Protein AF-0000000067865845 (afdb_homodimer)

InterPro domains:
  IPR003313 AraC-type arabinose-binding/dimerisation domain [PF02311] (16-150)
  IPR009057 Homedomain-like superfamily [SSF46689] (170-220)
  IPR009057 Homedomain-like superfamily [SSF46689] (223-274)
  IPR018060 AraC-like, DNA binding HTH domain [PF12833] (194-271)
  IPR018060 AraC-like, DNA binding HTH domain [PS01124] (174-272)
  IPR018060 AraC-like, DNA binding HTH domain [SM00342] (187-270)
  IPR018062 HTH domain AraC-type, conserved site [PS00041] (224-266)
  IPR037923 Transcription regulator HTH-like [SSF51215] (1-155)

Organism: NCBI:txid29363

pLDDT: mean 89.91, std 11.29, range [36.78, 98.56]

Radius of gyration: 31.6 Å; Cα contacts (8 Å, |Δi|>4): 1078; chains: 2; bounding box: 49×99×70 Å

Foldseek 3Di:
DDDDDWDFADDPKDKDFDDKDKDFAAAPDKDWDADAAAKKKKAWQAAWWWKDWPNDIDIDGHQKIFMDHHGTTMIIGADNVIGTMMIMTTMDMDVLVVLCVFFCRVVVRIGHHDPPQPQRVLRVVLNVCVVVPDPVVCSVVVSSVSVVVNSVSRCVVGGDDDDDDPRTDPVLLVVLLVVLLVCQLAQDDLCNSCVSSVHDSVVQQVVCCVPVVHGSVVSSLVSLLVQLLVCLQPHDDDLCVSCNRRHHNDSVVVQVSNCVVVVHGSVVSSVVRNVVVVD/DDPDDWDFADDPKDKDFDDKDKDFAAAPDKDWDADAAAKKKKAWQAAWWWKDWPNDIDIDGHQKIFMDHHGTTMIIGADNVIGTIMIMTTMDMDVLVVLCVFFCRVVVRIGHHDPPQPQRVLRVVLNVCVVVPDPVPCSVVVSSVSVVVNSVSRCVVGGDDDDDDPRTDPVLLVVLLVVLLVCQLAQDDLCNSCVRSVHDSVVQQVCCCVPVVGGSVVSSLVSLLVQLLVCLQPHPDDLCVSCNRRHHNDSVVVQVSNCVVVVHGSVVSSVVRNVVVVD

Secondary structure (DSSP, 8-state):
-EEEEEEE-------EEEEEEEEE--TT--EEEE--SSEEEEEEEESEEEEEETTEEEEEETTEEEEEETT-EEEEEE-SSSB-EEEEEEEE-HHHHHHHTTBTHHHH-EEE--TT-SHHHHHHHHHHHHHT--TTTTHHHHHHHHHHHHHHHHHHHSB---PPP--EE-HHHHHHHHHHHHHTTS---HHHHHHHTT--HHHHHHHHHHHHSS-HHHHHHHHHHHHHHHHHHH----HHHHHHHTT-S-HHHHHHHHHHHHSS-HHHHHHHHHHHHH-/-EEEEEEE-------EEEEEEEEE--TT--EEEE--SSEEEEEEEESEEEEEETTEEEEEETTEEEEEETT-EEEEEE-SSSB-EEEEEEEE-HHHHHHHTTBTHHHH-EEE--TT-SHHHHHHHHHHHHHT--TTTTHHHHHHHHHHHHHHHHHHHSB--------EE-HHHHHHHHHHHHHTTS---HHHHHHHTT--HHHHHHHHHHHHSS-HHHHHHHHHHHHHHHHHHH----HHHHHHHTT-S-HHHHHHHHHHHHSS-HHHHHHHHHGGG--

Nearest PDB structures (foldseek):
  6nwo-assembly1_A  TM=9.659E-01  e=7.641E-23  Clostridium perfringens str. 13
  6nwj-assembly1_B  TM=9.139E-01  e=1.708E-23  Clostridium perfringens str. 13
  3lsg-assembly1_A  TM=9.762E-01  e=2.639E-08  Fusobacterium nucleatum subsp. nucleatum
  3oio-assembly1_A  TM=8.877E-01  e=1.183E-06  Chromobacterium violaceum
  3w6v-assembly1_A  TM=9.474E-01  e=9.414E-06  Streptomyces griseus

Structure (mmCIF, N/CA/C/O backbone):
data_AF-0000000067865845-model_v1
#
loop_
_entity.id
_entity.type
_entity.pdbx_description
1 polymer 'AraC family transcriptional regulator'
#
loop_
_atom_site.group_PDB
_atom_site.id
_atom_site.type_symbol
_atom_site.label_atom_id
_atom_site.label_alt_id
_atom_site.label_comp_id
_atom_site.label_asym_id
_atom_site.label_entity_id
_atom_site.label_seq_id
_atom_site.pdbx_PDB_ins_code
_atom_site.Cartn_x
_atom_site.Cartn_y
_atom_site.Cartn_z
_atom_site.occupancy
_atom_site.B_iso_or_equiv
_atom_site.auth_seq_id
_atom_site.auth_comp_id
_atom_site.auth_asym_id
_atom_site.auth_atom_id
_atom_site.pdbx_PDB_model_num
ATOM 1 N N . MET A 1 1 ? 2.182 -28.422 -10.477 1 66.31 1 MET A N 1
ATOM 2 C CA . MET A 1 1 ? 0.811 -28.297 -9.992 1 66.31 1 MET A CA 1
ATOM 3 C C . MET A 1 1 ? 0.503 -26.875 -9.578 1 66.31 1 MET A C 1
ATOM 5 O O . MET A 1 1 ? 1.121 -26.344 -8.648 1 66.31 1 MET A O 1
ATOM 9 N N . GLN A 1 2 ? -0.302 -26.328 -10.422 1 51.59 2 GLN A N 1
ATOM 10 C CA . GLN A 1 2 ? -0.731 -24.969 -10.117 1 51.59 2 GLN A CA 1
ATOM 11 C C . GLN A 1 2 ? -1.67 -24.938 -8.914 1 51.59 2 GLN A C 1
ATOM 13 O O . GLN A 1 2 ? -2.697 -25.625 -8.906 1 51.59 2 GLN A O 1
ATOM 18 N N . ILE A 1 3 ? -1.255 -24.203 -7.875 1 53.34 3 ILE A N 1
ATOM 19 C CA . ILE A 1 3 ? -2.031 -24.125 -6.641 1 53.34 3 ILE A CA 1
ATOM 20 C C . ILE A 1 3 ? -2.885 -22.859 -6.641 1 53.34 3 ILE A C 1
ATOM 22 O O . ILE A 1 3 ? -4.043 -22.891 -6.223 1 53.34 3 ILE A O 1
ATOM 26 N N . LEU A 1 4 ? -2.309 -21.812 -7.066 1 51.41 4 LEU A N 1
ATOM 27 C CA . LEU A 1 4 ? -2.971 -20.516 -7.168 1 51.41 4 LEU A CA 1
ATOM 28 C C . LEU A 1 4 ? -2.494 -19.75 -8.398 1 51.41 4 LEU A C 1
ATOM 30 O O . LEU A 1 4 ? -1.296 -19.734 -8.688 1 51.41 4 LEU A O 1
ATOM 34 N N . TRP A 1 5 ? -3.439 -19.328 -9.172 1 48.34 5 TRP A N 1
ATOM 35 C CA . TRP A 1 5 ? -3.148 -18.328 -10.188 1 48.34 5 TRP A CA 1
ATOM 36 C C . TRP A 1 5 ? -4.332 -17.391 -10.375 1 48.34 5 TRP A C 1
ATOM 38 O O . TRP A 1 5 ? -5.344 -17.766 -10.969 1 48.34 5 TRP A O 1
ATOM 48 N N . ASN A 1 6 ? -4.219 -16.297 -9.734 1 51.38 6 ASN A N 1
ATOM 49 C CA . ASN A 1 6 ? -5.195 -15.242 -9.969 1 51.38 6 ASN A CA 1
ATOM 50 C C . ASN A 1 6 ? -4.605 -14.117 -10.82 1 51.38 6 ASN A C 1
ATOM 52 O O . ASN A 1 6 ? -3.475 -13.688 -10.586 1 51.38 6 ASN A O 1
ATOM 56 N N . LYS A 1 7 ? -5.223 -13.797 -11.836 1 54.38 7 LYS A N 1
ATOM 57 C CA . LYS A 1 7 ? -4.879 -12.641 -12.648 1 54.38 7 LYS A CA 1
ATOM 58 C C . LYS A 1 7 ? -5.871 -11.5 -12.422 1 54.38 7 LYS A C 1
ATOM 60 O O . LYS A 1 7 ? -7.078 -11.727 -12.312 1 54.38 7 LYS A O 1
ATOM 65 N N . TYR A 1 8 ? -5.363 -10.242 -12.297 1 50.66 8 TYR A N 1
ATOM 66 C CA . TYR A 1 8 ? -6.172 -9.07 -12 1 50.66 8 TYR A CA 1
ATOM 67 C C . TYR A 1 8 ? -6.23 -8.125 -13.195 1 50.66 8 TYR A C 1
ATOM 69 O O . TYR A 1 8 ? -5.285 -8.055 -13.984 1 50.66 8 TYR A O 1
ATOM 77 N N . LYS A 1 9 ? -7.383 -7.52 -13.414 1 56.22 9 LYS A N 1
ATOM 78 C CA . LYS A 1 9 ? -7.535 -6.496 -14.445 1 56.22 9 LYS A CA 1
ATOM 79 C C . LYS A 1 9 ? -6.664 -5.281 -14.148 1 56.22 9 LYS A C 1
ATOM 81 O O . LYS A 1 9 ? -6.461 -4.926 -12.984 1 56.22 9 LYS A O 1
ATOM 86 N N . SER A 1 10 ? -6.012 -4.746 -15.203 1 48.97 10 SER A N 1
ATOM 87 C CA . SER A 1 10 ? -5.258 -3.508 -15.023 1 48.97 10 SER A CA 1
ATOM 88 C C . SER A 1 10 ? -6.191 -2.32 -14.805 1 48.97 10 SER A C 1
ATOM 90 O O . SER A 1 10 ? -7.195 -2.176 -15.508 1 48.97 10 SER A O 1
ATOM 92 N N . ASN A 1 11 ? -6.188 -1.62 -13.68 1 49.81 11 ASN A N 1
ATOM 93 C CA . ASN A 1 11 ? -6.93 -0.382 -13.461 1 49.81 11 ASN A CA 1
ATOM 94 C C . ASN A 1 11 ? -6.012 0.835 -13.5 1 49.81 11 ASN A C 1
ATOM 96 O O . ASN A 1 11 ? -5.066 0.929 -12.711 1 49.81 11 ASN A O 1
ATOM 100 N N . ASN A 1 12 ? -5.797 1.398 -14.672 1 52.41 12 ASN A N 1
ATOM 101 C CA . ASN A 1 12 ? -4.914 2.527 -14.945 1 52.41 12 ASN A CA 1
ATOM 102 C C . ASN A 1 12 ? -5.262 3.734 -14.078 1 52.41 12 ASN A C 1
ATOM 104 O O . ASN A 1 12 ? -5.234 4.871 -14.555 1 52.41 12 ASN A O 1
ATOM 108 N N . PHE A 1 13 ? -5.633 3.332 -12.883 1 62.38 13 PHE A N 1
ATOM 109 C CA . PHE A 1 13 ? -6.082 4.543 -12.203 1 62.38 13 PHE A CA 1
ATOM 110 C C . PHE A 1 13 ? -5.02 5.047 -11.234 1 62.38 13 PHE A C 1
ATOM 112 O O . PHE A 1 13 ? -4.258 4.258 -10.672 1 62.38 13 PHE A O 1
ATOM 119 N N . GLU A 1 14 ? -4.871 6.352 -11.203 1 77.81 14 GLU A N 1
ATOM 120 C CA . GLU A 1 14 ? -3.936 7.148 -10.414 1 77.81 14 GLU A CA 1
ATOM 121 C C . GLU A 1 14 ? -4.281 7.094 -8.93 1 77.81 14 GLU A C 1
ATOM 123 O O . GLU A 1 14 ? -5.453 6.992 -8.562 1 77.81 14 GLU A O 1
ATOM 128 N N . ALA A 1 15 ? -3.316 6.895 -8.164 1 85.81 15 ALA A N 1
ATOM 129 C CA . ALA A 1 15 ? -3.395 7.059 -6.715 1 85.81 15 ALA A CA 1
ATOM 130 C C . ALA A 1 15 ? -2.322 8.016 -6.211 1 85.81 15 ALA A C 1
ATOM 132 O O . ALA A 1 15 ? -1.133 7.824 -6.477 1 85.81 15 ALA A O 1
ATOM 133 N N . ASN A 1 16 ? -2.768 9.047 -5.488 1 88.81 16 ASN A N 1
ATOM 134 C CA . ASN A 1 16 ? -1.813 10.055 -5.047 1 88.81 16 ASN A CA 1
ATOM 135 C C . ASN A 1 16 ? -1.976 10.375 -3.564 1 88.81 16 ASN A C 1
ATOM 137 O O . ASN A 1 16 ? -3.09 10.602 -3.092 1 88.81 16 ASN A O 1
ATOM 141 N N . LEU A 1 17 ? -0.909 10.289 -2.873 1 91 17 LEU A N 1
ATOM 142 C CA . LEU A 1 17 ? -0.837 10.969 -1.584 1 91 17 LEU A CA 1
ATOM 143 C C . LEU A 1 17 ? -0.552 12.461 -1.768 1 91 17 LEU A C 1
ATOM 145 O O . LEU A 1 17 ? 0.519 12.836 -2.25 1 91 17 LEU A O 1
ATOM 149 N N . ASP A 1 18 ? -1.452 13.266 -1.37 1 91.25 18 ASP A N 1
ATOM 150 C CA . ASP A 1 18 ? -1.338 14.695 -1.644 1 91.25 18 ASP A CA 1
ATOM 151 C C . ASP A 1 18 ? -0.623 15.414 -0.503 1 91.25 18 ASP A C 1
ATOM 153 O O . ASP A 1 18 ? 0.169 16.328 -0.741 1 91.25 18 ASP A O 1
ATOM 157 N N . GLU A 1 19 ? -0.937 14.992 0.721 1 91.06 19 GLU A N 1
ATOM 158 C CA . GLU A 1 19 ? -0.343 15.719 1.84 1 91.06 19 GLU A CA 1
ATOM 159 C C . GLU A 1 19 ? -0.477 14.93 3.141 1 91.06 19 GLU A C 1
ATOM 161 O O . GLU A 1 19 ? -1.348 14.07 3.264 1 91.06 19 GLU A O 1
ATOM 166 N N . CYS A 1 20 ? 0.376 15.125 4.051 1 93.25 20 CYS A N 1
ATOM 167 C CA . CYS A 1 20 ? 0.323 14.742 5.457 1 93.25 20 CYS A CA 1
ATOM 168 C C . CYS A 1 20 ? 0.54 15.953 6.359 1 93.25 20 CYS A C 1
ATOM 170 O O . CYS A 1 20 ? 1.343 16.828 6.043 1 93.25 20 CYS A O 1
ATOM 172 N N . GLY A 1 21 ? -0.236 15.953 7.484 1 93.88 21 GLY A N 1
ATOM 173 C CA . GLY A 1 21 ? -0.067 17.109 8.352 1 93.88 21 GLY A CA 1
ATOM 174 C C . GLY A 1 21 ? -0.384 16.812 9.805 1 93.88 21 GLY A C 1
ATOM 175 O O . GLY A 1 21 ? -1.027 15.797 10.117 1 93.88 21 GLY A O 1
ATOM 176 N N . ILE A 1 22 ? 0.19 17.547 10.695 1 93.75 22 ILE A N 1
ATOM 177 C CA . ILE A 1 22 ? -0.04 17.594 12.133 1 93.75 22 ILE A CA 1
ATOM 178 C C . ILE A 1 22 ? -0.216 19.031 12.594 1 93.75 22 ILE A C 1
ATOM 180 O O . ILE A 1 22 ? 0.6 19.891 12.266 1 93.75 22 ILE A O 1
ATOM 184 N N . GLU A 1 23 ? -1.285 19.266 13.273 1 92.69 23 GLU A N 1
ATOM 185 C CA . GLU A 1 23 ? -1.5 20.625 13.742 1 92.69 23 GLU A CA 1
ATOM 186 C C . GLU A 1 23 ? -2.035 20.641 15.172 1 92.69 23 GLU A C 1
ATOM 188 O O . GLU A 1 23 ? -2.896 19.828 15.523 1 92.69 23 GLU A O 1
ATOM 193 N N . GLN A 1 24 ? -1.427 21.391 15.961 1 91.19 24 GLN A N 1
ATOM 194 C CA . GLN A 1 24 ? -2.01 21.766 17.25 1 91.19 24 GLN A CA 1
ATOM 195 C C . GLN A 1 24 ? -2.908 23 17.094 1 91.19 24 GLN A C 1
ATOM 197 O O . GLN A 1 24 ? -2.439 24.078 16.734 1 91.19 24 GLN A O 1
ATOM 202 N N . GLY A 1 25 ? -4.176 22.812 17.438 1 89.44 25 GLY A N 1
ATOM 203 C CA . GLY A 1 25 ? -5.113 23.906 17.328 1 89.44 25 GLY A CA 1
ATOM 204 C C . GLY A 1 25 ? -4.793 25.062 18.266 1 89.44 25 GLY A C 1
ATOM 205 O O . GLY A 1 25 ? -4.258 24.844 19.359 1 89.44 25 GLY A O 1
ATOM 206 N N . THR A 1 26 ? -5.098 26.219 17.828 1 82.88 26 THR A N 1
ATOM 207 C CA . THR A 1 26 ? -4.965 27.422 18.641 1 82.88 26 THR A CA 1
ATOM 208 C C . THR A 1 26 ? -6.336 27.984 19.016 1 82.88 26 THR A C 1
ATOM 210 O O . THR A 1 26 ? -7.184 28.188 18.141 1 82.88 26 THR A O 1
ATOM 213 N N . PRO A 1 27 ? -6.465 28.188 20.344 1 82.19 27 PRO A N 1
ATOM 214 C CA . PRO A 1 27 ? -7.754 28.766 20.734 1 82.19 27 PRO A CA 1
ATOM 215 C C . PRO A 1 27 ? -8.078 30.047 19.953 1 82.19 27 PRO A C 1
ATOM 217 O O . PRO A 1 27 ? -7.23 30.922 19.828 1 82.19 27 PRO A O 1
ATOM 220 N N . GLY A 1 28 ? -9.289 30.109 19.5 1 74.5 28 GLY A N 1
ATOM 221 C CA . GLY A 1 28 ? -9.742 31.312 18.812 1 74.5 28 GLY A CA 1
ATOM 222 C C . GLY A 1 28 ? -9.43 31.297 17.328 1 74.5 28 GLY A C 1
ATOM 223 O O . GLY A 1 28 ? -9.82 32.219 16.594 1 74.5 28 GLY A O 1
ATOM 224 N N . ALA A 1 29 ? -8.68 30.328 16.938 1 78.62 29 ALA A N 1
ATOM 225 C CA . ALA A 1 29 ? -8.359 30.188 15.516 1 78.62 29 ALA A CA 1
ATOM 226 C C . ALA A 1 29 ? -9.055 28.969 14.922 1 78.62 29 ALA A C 1
ATOM 228 O O . ALA A 1 29 ? -9.289 27.969 15.617 1 78.62 29 ALA A O 1
ATOM 229 N N . GLY A 1 30 ? -9.648 29.172 13.758 1 86.25 30 GLY A N 1
ATOM 230 C CA . GLY A 1 30 ? -10.305 28.078 13.062 1 86.25 30 GLY A CA 1
ATOM 231 C C . GLY A 1 30 ? -10.32 28.25 11.555 1 86.25 30 GLY A C 1
ATOM 232 O O . GLY A 1 30 ? -9.594 29.078 11.016 1 86.25 30 GLY A O 1
ATOM 233 N N . TYR A 1 31 ? -10.922 27.328 10.969 1 89.19 31 TYR A N 1
ATOM 234 C CA . TYR A 1 31 ? -10.992 27.328 9.516 1 89.19 31 TYR A CA 1
ATOM 235 C C . TYR A 1 31 ? -12.438 27.469 9.039 1 89.19 31 TYR A C 1
ATOM 237 O O . TYR A 1 31 ? -13.359 26.953 9.68 1 89.19 31 TYR A O 1
ATOM 245 N N . ASN A 1 32 ? -12.625 28.234 8.047 1 91.44 32 ASN A N 1
ATOM 246 C CA . ASN A 1 32 ? -13.883 28.406 7.312 1 91.44 32 ASN A CA 1
ATOM 247 C C . ASN A 1 32 ? -13.633 28.609 5.82 1 91.44 32 ASN A C 1
ATOM 249 O O . ASN A 1 32 ? -13.164 29.672 5.41 1 91.44 32 ASN A O 1
ATOM 253 N N . TYR A 1 33 ? -13.922 27.562 5.02 1 90.31 33 TYR A N 1
ATOM 254 C CA . TYR A 1 33 ? -13.594 27.672 3.604 1 90.31 33 TYR A CA 1
ATOM 255 C C . TYR A 1 33 ? -14.312 26.594 2.797 1 90.31 33 TYR A C 1
ATOM 257 O O . TYR A 1 33 ? -14.945 25.703 3.367 1 90.31 33 TYR A O 1
ATOM 265 N N . LYS A 1 34 ? -14.266 26.766 1.499 1 93.44 34 LYS A N 1
ATOM 266 C CA . LYS A 1 34 ? -14.688 25.719 0.574 1 93.44 34 LYS A CA 1
ATOM 267 C C . LYS A 1 34 ? -13.531 24.781 0.251 1 93.44 34 LYS A C 1
ATOM 269 O O . LYS A 1 34 ? -12.484 25.219 -0.23 1 93.44 34 LYS A O 1
ATOM 274 N N . VAL A 1 35 ? -13.75 23.562 0.409 1 94.12 35 VAL A N 1
ATOM 275 C CA . VAL A 1 35 ? -12.688 22.562 0.261 1 94.12 35 VAL A CA 1
ATOM 276 C C . VAL A 1 35 ? -12.297 22.453 -1.209 1 94.12 35 VAL A C 1
ATOM 278 O O . VAL A 1 35 ? -13.148 22.25 -2.074 1 94.12 35 VAL A O 1
ATOM 281 N N . GLU A 1 36 ? -11 22.547 -1.456 1 91.44 36 GLU A N 1
ATOM 282 C CA . GLU A 1 36 ? -10.484 22.406 -2.814 1 91.44 36 GLU A CA 1
ATOM 283 C C . GLU A 1 36 ? -9.836 21.047 -3.025 1 91.44 36 GLU A C 1
ATOM 285 O O . GLU A 1 36 ? -9.852 20.516 -4.137 1 91.44 36 GLU A O 1
ATOM 290 N N . LYS A 1 37 ? -9.305 20.547 -2.02 1 91.5 37 LYS A N 1
ATOM 291 C CA . LYS A 1 37 ? -8.641 19.25 -2.088 1 91.5 37 LYS A CA 1
ATOM 292 C C . LYS A 1 37 ? -9.648 18.125 -2.307 1 91.5 37 LYS A C 1
ATOM 294 O O . LYS A 1 37 ? -10.82 18.266 -1.948 1 91.5 37 LYS A O 1
ATOM 299 N N . ASN A 1 38 ? -9.188 17.031 -2.879 1 93.94 38 ASN A N 1
ATOM 300 C CA . ASN A 1 38 ? -10.078 15.922 -3.215 1 93.94 38 ASN A CA 1
ATOM 301 C C . ASN A 1 38 ? -10.664 15.266 -1.964 1 93.94 38 ASN A C 1
ATOM 303 O O . ASN A 1 38 ? -11.883 15.219 -1.797 1 93.94 38 ASN A O 1
ATOM 307 N N . ALA A 1 39 ? -9.844 14.719 -1.124 1 96.31 39 ALA A N 1
ATOM 308 C CA . ALA A 1 39 ? -10.234 14.086 0.134 1 96.31 39 ALA A CA 1
ATOM 309 C C . ALA A 1 39 ? -9.148 14.25 1.189 1 96.31 39 ALA A C 1
ATOM 311 O O . ALA A 1 39 ? -7.961 14.047 0.904 1 96.31 39 ALA A O 1
ATOM 312 N N . VAL A 1 40 ? -9.547 14.734 2.373 1 96.88 40 VAL A N 1
ATOM 313 C CA . VAL A 1 40 ? -8.625 14.898 3.488 1 96.88 40 VAL A CA 1
ATOM 314 C C . VAL A 1 40 ? -9.234 14.312 4.758 1 96.88 40 VAL A C 1
ATOM 316 O O . VAL A 1 40 ? -10.25 14.82 5.254 1 96.88 40 VAL A O 1
ATOM 319 N N . ILE A 1 41 ? -8.617 13.258 5.316 1 98.06 41 ILE A N 1
ATOM 320 C CA . ILE A 1 41 ? -9.141 12.633 6.527 1 98.06 41 ILE A CA 1
ATOM 321 C C . ILE A 1 41 ? -8.352 13.109 7.742 1 98.06 41 ILE A C 1
ATOM 323 O O . ILE A 1 41 ? -7.117 13.164 7.703 1 98.06 41 ILE A O 1
ATOM 327 N N . HIS A 1 42 ? -9.062 13.477 8.805 1 97.88 42 HIS A N 1
ATOM 328 C CA . HIS A 1 42 ? -8.461 13.984 10.039 1 97.88 42 HIS A CA 1
ATOM 329 C C . HIS A 1 42 ? -8.711 13.039 11.203 1 97.88 42 HIS A C 1
ATOM 331 O O . HIS A 1 42 ? -9.797 12.469 11.328 1 97.88 42 HIS A O 1
ATOM 337 N N . TYR A 1 43 ? -7.73 12.836 12 1 98.5 43 TYR A N 1
ATOM 338 C CA . TYR A 1 43 ? -7.84 12.156 13.289 1 98.5 43 TYR A CA 1
ATOM 339 C C . TYR A 1 43 ? -7.48 13.094 14.438 1 98.5 43 TYR A C 1
ATOM 341 O O . TYR A 1 43 ? -6.402 13.695 14.438 1 98.5 43 TYR A O 1
ATOM 349 N N . ILE A 1 44 ? -8.391 13.172 15.414 1 98.38 44 ILE A N 1
ATOM 350 C CA . ILE A 1 44 ? -8.156 14.023 16.562 1 98.38 44 ILE A CA 1
ATOM 351 C C . ILE A 1 44 ? -7.457 13.227 17.672 1 98.38 44 ILE A C 1
ATOM 353 O O . ILE A 1 44 ? -8.055 12.336 18.281 1 98.38 44 ILE A O 1
ATOM 357 N N . SER A 1 45 ? -6.223 13.609 17.969 1 97.75 45 SER A N 1
ATOM 358 C CA . SER A 1 45 ? -5.422 12.844 18.922 1 97.75 45 SER A CA 1
ATOM 359 C C . SER A 1 45 ? -5.551 13.391 20.328 1 97.75 45 SER A C 1
ATOM 361 O O . SER A 1 45 ? -5.25 12.695 21.297 1 97.75 45 SER A O 1
ATOM 363 N N . LYS A 1 46 ? -5.879 14.641 20.469 1 97.06 46 LYS A N 1
ATOM 364 C CA . LYS A 1 46 ? -6.055 15.336 21.734 1 97.06 46 LYS A CA 1
ATOM 365 C C . LYS A 1 46 ? -7.078 16.453 21.625 1 97.06 46 LYS A C 1
ATOM 367 O O . LYS A 1 46 ? -7.277 17.016 20.531 1 97.06 46 LYS A O 1
ATOM 372 N N . GLY A 1 47 ? -7.703 16.719 22.766 1 96.56 47 GLY A N 1
ATOM 373 C CA . GLY A 1 47 ? -8.539 17.906 22.844 1 96.56 47 GLY A CA 1
ATOM 374 C C . GLY A 1 47 ? -9.875 17.734 22.156 1 96.56 47 GLY A C 1
ATOM 375 O O . GLY A 1 47 ? -10.375 16.625 22.016 1 96.56 47 GLY A O 1
ATOM 376 N N . SER A 1 48 ? -10.477 18.922 21.906 1 96.81 48 SER A N 1
ATOM 377 C CA . SER A 1 48 ? -11.812 18.938 21.312 1 96.81 48 SER A CA 1
ATOM 378 C C . SER A 1 48 ? -12.047 20.188 20.469 1 96.81 48 SER A C 1
ATOM 380 O O . SER A 1 48 ? -11.234 21.109 20.5 1 96.81 48 SER A O 1
ATOM 382 N N . GLY A 1 49 ? -13.172 20.141 19.719 1 96.56 49 GLY A N 1
ATOM 383 C CA . GLY A 1 49 ? -13.594 21.25 18.859 1 96.56 49 GLY A CA 1
ATOM 384 C C . GLY A 1 49 ? -14.93 21 18.188 1 96.56 49 GLY A C 1
ATOM 385 O O . GLY A 1 49 ? -15.641 20.062 18.531 1 96.56 49 GLY A O 1
ATOM 386 N N . THR A 1 50 ? -15.219 21.969 17.344 1 96.69 50 THR A N 1
ATOM 387 C CA . THR A 1 50 ? -16.469 21.859 16.609 1 96.69 50 THR A CA 1
ATOM 388 C C . THR A 1 50 ? -16.203 21.766 15.109 1 96.69 50 THR A C 1
ATOM 390 O O . THR A 1 50 ? -15.289 22.422 14.594 1 96.69 50 THR A O 1
ATOM 393 N N . PHE A 1 51 ? -16.969 20.969 14.469 1 96.75 51 PHE A N 1
ATOM 394 C CA . PHE A 1 51 ? -16.953 20.781 13.016 1 96.75 51 PHE A CA 1
ATOM 395 C C . PHE A 1 51 ? -18.328 21.031 12.422 1 96.75 51 PHE A C 1
ATOM 397 O O . PHE A 1 51 ? -19.312 20.406 12.812 1 96.75 51 PHE A O 1
ATOM 404 N N . LYS A 1 52 ? -18.391 22 11.57 1 96.19 52 LYS A N 1
ATOM 405 C CA . LYS A 1 52 ? -19.656 22.359 10.938 1 96.19 52 LYS A CA 1
ATOM 406 C C . LYS A 1 52 ? -19.641 22.031 9.445 1 96.19 52 LYS A C 1
ATOM 408 O O . LYS A 1 52 ? -18.75 22.453 8.719 1 96.19 52 LYS A O 1
ATOM 413 N N . ILE A 1 53 ? -20.594 21.281 9.047 1 92.81 53 ILE A N 1
ATOM 414 C CA . ILE A 1 53 ? -20.812 20.984 7.637 1 92.81 53 ILE A CA 1
ATOM 415 C C . ILE A 1 53 ? -22.312 21.031 7.32 1 92.81 53 ILE A C 1
ATOM 417 O O . ILE A 1 53 ? -23.125 20.484 8.062 1 92.81 53 ILE A O 1
ATOM 421 N N . ASN A 1 54 ? -22.688 21.625 6.141 1 84.62 54 ASN A N 1
ATOM 422 C CA . ASN A 1 54 ? -24.078 21.766 5.719 1 84.62 54 ASN A CA 1
ATOM 423 C C . ASN A 1 54 ? -24.969 22.234 6.867 1 84.62 54 ASN A C 1
ATOM 425 O O . ASN A 1 54 ? -26 21.625 7.137 1 84.62 54 ASN A O 1
ATOM 429 N N . ASP A 1 55 ? -24.531 23.125 7.688 1 85.88 55 ASP A N 1
ATOM 430 C CA . ASP A 1 55 ? -25.266 23.797 8.742 1 85.88 55 ASP A CA 1
ATOM 431 C C . ASP A 1 55 ? -25.438 22.906 9.969 1 85.88 55 ASP A C 1
ATOM 433 O O . ASP A 1 55 ? -26.188 23.234 10.891 1 85.88 55 ASP A O 1
ATOM 437 N N . LYS A 1 56 ? -24.953 21.734 9.875 1 92.94 56 LYS A N 1
ATOM 438 C CA . LYS A 1 56 ? -24.922 20.891 11.062 1 92.94 56 LYS A CA 1
ATOM 439 C C . LYS A 1 56 ? -23.609 21.047 11.812 1 92.94 56 LYS A C 1
ATOM 441 O O . LYS A 1 56 ? -22.531 21.078 11.203 1 92.94 56 LYS A O 1
ATOM 446 N N . ILE A 1 57 ? -23.766 21.125 13.148 1 96.06 57 ILE A N 1
ATOM 447 C CA . ILE A 1 57 ? -22.594 21.328 13.992 1 96.06 57 ILE A CA 1
ATOM 448 C C . ILE A 1 57 ? -22.312 20.062 14.812 1 96.06 57 ILE A C 1
ATOM 450 O O . ILE A 1 57 ? -23.219 19.547 15.461 1 96.06 57 ILE A O 1
ATOM 454 N N . TYR A 1 58 ? -21.109 19.594 14.766 1 96.62 58 TYR A N 1
ATOM 455 C CA . TYR A 1 58 ? -20.672 18.422 15.531 1 96.62 58 TYR A CA 1
ATOM 456 C C . TYR A 1 58 ? -19.594 18.812 16.531 1 96.62 58 TYR A C 1
ATOM 458 O O . TYR A 1 58 ? -18.641 19.516 16.203 1 96.62 58 TYR A O 1
ATOM 466 N N . THR A 1 59 ? -19.781 18.391 17.766 1 97.19 59 THR A N 1
ATOM 467 C CA . THR A 1 59 ? -18.719 18.5 18.75 1 97.19 59 THR A CA 1
ATOM 468 C C . THR A 1 59 ? -17.828 17.25 18.719 1 97.19 59 THR A C 1
ATOM 470 O O . THR A 1 59 ? -18.312 16.141 18.953 1 97.19 59 THR A O 1
ATOM 473 N N . LEU A 1 60 ? -16.609 17.438 18.422 1 97.69 60 LEU A N 1
ATOM 474 C CA . LEU A 1 60 ? -15.68 16.328 18.297 1 97.69 60 LEU A CA 1
ATOM 475 C C . LEU A 1 60 ? -14.57 16.406 19.344 1 97.69 60 LEU A C 1
ATOM 477 O O . LEU A 1 60 ? -14.266 17.5 19.828 1 97.69 60 LEU A O 1
ATOM 481 N N . LYS A 1 61 ? -14 15.242 19.688 1 97.81 61 LYS A N 1
ATOM 482 C CA . LYS A 1 61 ? -12.969 15.156 20.719 1 97.81 61 LYS A CA 1
ATOM 483 C C . LYS A 1 61 ? -11.961 14.055 20.406 1 97.81 61 LYS A C 1
ATOM 485 O O . LYS A 1 61 ? -12.047 13.414 19.359 1 97.81 61 LYS A O 1
ATOM 490 N N . LYS A 1 62 ? -11 13.984 21.328 1 97.88 62 LYS A N 1
ATOM 491 C CA . LYS A 1 62 ? -10.008 12.922 21.172 1 97.88 62 LYS A CA 1
ATOM 492 C C . LYS A 1 62 ? -10.672 11.594 20.828 1 97.88 62 LYS A C 1
ATOM 494 O O . LYS A 1 62 ? -11.633 11.18 21.484 1 97.88 62 LYS A O 1
ATOM 499 N N . GLY A 1 63 ? -10.117 10.969 19.766 1 97.75 63 GLY A N 1
ATOM 500 C CA . GLY A 1 63 ? -10.656 9.688 19.359 1 97.75 63 GLY A CA 1
ATOM 501 C C . GLY A 1 63 ? -11.625 9.789 18.203 1 97.75 63 GLY A C 1
ATOM 502 O O . GLY A 1 63 ? -11.945 8.781 17.562 1 97.75 63 GLY A O 1
ATOM 503 N N . ASP A 1 64 ? -12.047 10.961 17.922 1 98 64 ASP A N 1
ATOM 504 C CA . ASP A 1 64 ? -12.914 11.188 16.781 1 98 64 ASP A CA 1
ATOM 505 C C . ASP A 1 64 ? -12.109 11.617 15.555 1 98 64 ASP A C 1
ATOM 507 O O . ASP A 1 64 ? -10.898 11.844 15.648 1 98 64 ASP A O 1
ATOM 511 N N . GLY A 1 65 ? -12.789 11.656 14.398 1 97.94 65 GLY A N 1
ATOM 512 C CA . GLY A 1 65 ? -12.227 12.164 13.156 1 97.94 65 GLY A CA 1
ATOM 513 C C . GLY A 1 65 ? -13.273 12.742 12.227 1 97.94 65 GLY A C 1
ATOM 514 O O . GLY A 1 65 ? -14.461 12.766 12.547 1 97.94 65 GLY A O 1
ATOM 515 N N . PHE A 1 66 ? -12.828 13.305 11.211 1 97.88 66 PHE A N 1
ATOM 516 C CA . PHE A 1 66 ? -13.703 13.797 10.156 1 97.88 66 PHE A CA 1
ATOM 517 C C . PHE A 1 66 ? -12.992 13.805 8.812 1 97.88 66 PHE A C 1
ATOM 519 O O . PHE A 1 66 ? -11.766 13.758 8.758 1 97.88 66 PHE A O 1
ATOM 526 N N . ILE A 1 67 ? -13.75 13.789 7.754 1 97.88 67 ILE A N 1
ATOM 527 C CA . ILE A 1 67 ? -13.188 13.82 6.406 1 97.88 67 ILE A CA 1
ATOM 528 C C . ILE A 1 67 ? -13.734 15.031 5.648 1 97.88 67 ILE A C 1
ATOM 530 O O . ILE A 1 67 ? -14.914 15.367 5.773 1 97.88 67 ILE A O 1
ATOM 534 N N . LEU A 1 68 ? -12.844 15.758 5.012 1 96.75 68 LEU A N 1
ATOM 535 C CA . LEU A 1 68 ? -13.188 16.844 4.098 1 96.75 68 LEU A CA 1
ATOM 536 C C . LEU A 1 68 ? -13.188 16.344 2.652 1 96.75 68 LEU A C 1
ATOM 538 O O . LEU A 1 68 ? -12.227 15.711 2.211 1 96.75 68 LEU A O 1
ATOM 542 N N . LEU A 1 69 ? -14.211 16.625 1.881 1 96.12 69 LEU A N 1
ATOM 543 C CA . LEU A 1 69 ? -14.312 16.266 0.471 1 96.12 69 LEU A CA 1
ATOM 544 C C . LEU A 1 69 ? -14.43 17.516 -0.401 1 96.12 69 LEU A C 1
ATOM 546 O O . LEU A 1 69 ? -14.984 18.531 0.026 1 96.12 69 LEU A O 1
ATOM 550 N N . LYS A 1 70 ? -13.961 17.359 -1.543 1 95.12 70 LYS A N 1
ATOM 551 C CA . LYS A 1 70 ? -13.953 18.469 -2.482 1 95.12 70 LYS A CA 1
ATOM 552 C C . LYS A 1 70 ? -15.328 19.109 -2.582 1 95.12 70 LYS A C 1
ATOM 554 O O . LYS A 1 70 ? -16.344 18.422 -2.635 1 95.12 70 LYS A O 1
ATOM 559 N N . ASP A 1 71 ? -15.375 20.484 -2.48 1 94.25 71 ASP A N 1
ATOM 560 C CA . ASP A 1 71 ? -16.516 21.359 -2.73 1 94.25 71 ASP A CA 1
ATOM 561 C C . ASP A 1 71 ? -17.406 21.484 -1.488 1 94.25 71 ASP A C 1
ATOM 563 O O . ASP A 1 71 ? -18.391 22.203 -1.494 1 94.25 71 ASP A O 1
ATOM 567 N N . MET A 1 72 ? -17.062 20.828 -0.455 1 93.56 72 MET A N 1
ATOM 568 C CA . MET A 1 72 ? -17.766 21.016 0.811 1 93.56 72 MET A CA 1
ATOM 569 C C . MET A 1 72 ? -17.453 22.406 1.389 1 93.56 72 MET A C 1
ATOM 571 O O . MET A 1 72 ? -16.328 22.875 1.301 1 93.56 72 MET A O 1
ATOM 575 N N . ASN A 1 73 ? -18.469 23.031 1.924 1 94.38 73 ASN A N 1
ATOM 576 C CA . ASN A 1 73 ? -18.266 24.188 2.789 1 94.38 73 ASN A CA 1
ATOM 577 C C . ASN A 1 73 ? -18.109 23.76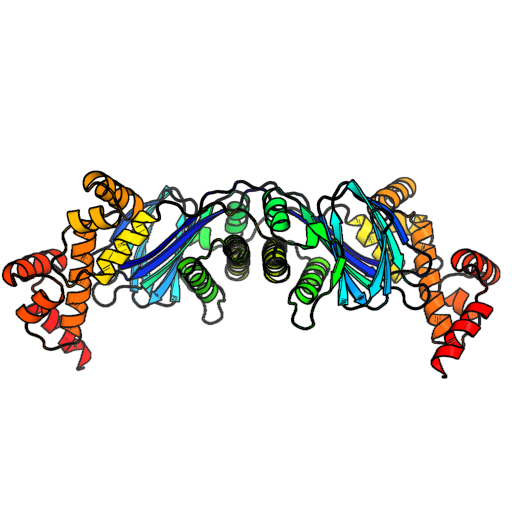6 4.25 1 94.38 73 ASN A C 1
ATOM 579 O O . ASN A 1 73 ? -19.062 23.234 4.848 1 94.38 73 ASN A O 1
ATOM 583 N N . VAL A 1 74 ? -16.938 24.031 4.824 1 94.62 74 VAL A N 1
ATOM 584 C CA . VAL A 1 74 ? -16.688 23.484 6.148 1 94.62 74 VAL A CA 1
ATOM 585 C C . VAL A 1 74 ? -16.203 24.578 7.082 1 94.62 74 VAL A C 1
ATOM 587 O O . VAL A 1 74 ? -15.672 25.609 6.629 1 94.62 74 VAL A O 1
ATOM 590 N N . GLU A 1 75 ? -16.469 24.344 8.328 1 95.19 75 GLU A N 1
ATOM 591 C CA . GLU A 1 75 ? -15.914 25.141 9.414 1 95.19 75 GLU A CA 1
ATOM 592 C C . GLU A 1 75 ? -15.477 24.25 10.578 1 95.19 75 GLU A C 1
ATOM 594 O O . GLU A 1 75 ? -16.234 23.391 11.023 1 95.19 75 GLU A O 1
ATOM 599 N N . TYR A 1 76 ? -14.344 24.344 11.016 1 94 76 TYR A N 1
ATOM 600 C CA . TYR A 1 76 ? -13.953 23.625 12.227 1 94 76 TYR A CA 1
ATOM 601 C C . TYR A 1 76 ? -13.062 24.5 13.109 1 94 76 TYR A C 1
ATOM 603 O O . TYR A 1 76 ? -12.148 25.156 12.617 1 94 76 TYR A O 1
ATOM 611 N N . ILE A 1 77 ? -13.422 24.531 14.367 1 93.56 77 ILE A N 1
ATOM 612 C CA . ILE A 1 77 ? -12.859 25.453 15.359 1 93.56 77 ILE A CA 1
ATOM 613 C C . ILE A 1 77 ? -12.43 24.672 16.594 1 93.56 77 ILE A C 1
ATOM 615 O O . ILE A 1 77 ? -13.227 23.922 17.172 1 93.56 77 ILE A O 1
ATOM 619 N N . PRO A 1 78 ? -11.133 24.859 16.984 1 93.62 78 PRO A N 1
ATOM 620 C CA . PRO A 1 78 ? -10.711 24.203 18.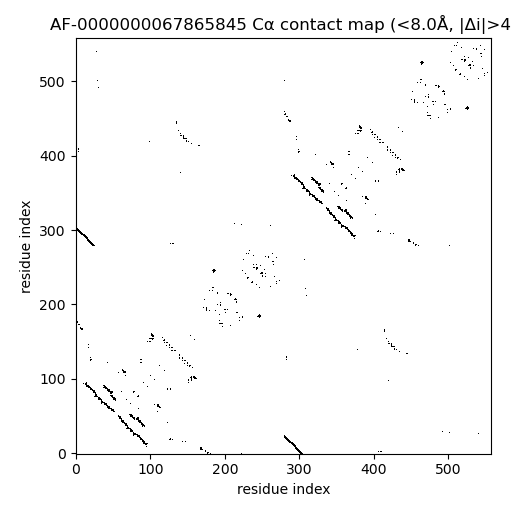219 1 93.62 78 PRO A CA 1
ATOM 621 C C . PRO A 1 78 ? -11.406 24.781 19.453 1 93.62 78 PRO A C 1
ATOM 623 O O . PRO A 1 78 ? -11.758 25.953 19.484 1 93.62 78 PRO A O 1
ATOM 626 N N . SER A 1 79 ? -11.57 23.969 20.438 1 91.44 79 SER A N 1
ATOM 627 C CA . SER A 1 79 ? -12.078 24.438 21.719 1 91.44 79 SER A CA 1
ATOM 628 C C . SER A 1 79 ? -11.164 25.5 22.328 1 91.44 79 SER A C 1
ATOM 630 O O . SER A 1 79 ? -9.938 25.422 22.188 1 91.44 79 SER A O 1
ATOM 632 N N . ILE A 1 80 ? -11.766 26.406 22.984 1 83.5 80 ILE A N 1
ATOM 633 C CA . ILE A 1 80 ? -11 27.469 23.609 1 83.5 80 ILE A CA 1
ATOM 634 C C . ILE A 1 80 ? -10.195 26.922 24.781 1 83.5 80 ILE A C 1
ATOM 636 O O . ILE A 1 80 ? -9.031 27.297 24.969 1 83.5 80 ILE A O 1
ATOM 640 N N . ASP A 1 81 ? -10.773 26.078 25.5 1 82.06 81 ASP A N 1
ATOM 641 C CA . ASP A 1 81 ? -10.172 25.578 26.734 1 82.06 81 ASP A CA 1
ATOM 642 C C . ASP A 1 81 ? -9.227 24.422 26.469 1 82.06 81 ASP A C 1
ATOM 644 O O . ASP A 1 81 ? -8.219 24.25 27.156 1 82.06 81 ASP A O 1
ATOM 648 N N . ASP A 1 82 ? -9.602 23.609 25.547 1 90.12 82 ASP A N 1
ATOM 649 C CA . ASP A 1 82 ? -8.82 22.422 25.234 1 90.12 82 ASP A CA 1
ATOM 650 C C . ASP A 1 82 ? -8.742 22.188 23.719 1 90.12 82 ASP A C 1
ATOM 652 O O . ASP A 1 82 ? -9.312 21.234 23.203 1 90.12 82 ASP A O 1
ATOM 656 N N . PRO A 1 83 ? -7.984 23.047 23.109 1 91.56 83 PRO A N 1
ATOM 657 C CA . PRO A 1 83 ? -7.91 22.953 21.641 1 91.56 83 PRO A CA 1
ATOM 658 C C . PRO A 1 83 ? -7.344 21.625 21.156 1 91.56 83 PRO A C 1
ATOM 660 O O . PRO A 1 83 ? -6.43 21.078 21.781 1 91.56 83 PRO A O 1
ATOM 663 N N . TRP A 1 84 ? -7.883 21.141 20.078 1 94.88 84 TRP A N 1
ATOM 664 C CA . TRP A 1 84 ? -7.516 19.812 19.594 1 94.88 84 TRP A CA 1
ATOM 665 C C . TRP A 1 84 ? -6.164 19.859 18.891 1 94.88 84 TRP A C 1
ATOM 667 O O . TRP A 1 84 ? -5.711 20.906 18.453 1 94.88 84 TRP A O 1
ATOM 677 N N . LYS A 1 85 ? -5.496 18.75 18.953 1 95.5 85 LYS A N 1
ATOM 678 C CA . LYS A 1 85 ? -4.41 18.375 18.047 1 95.5 85 LYS A CA 1
ATOM 679 C C . LYS A 1 85 ? -4.855 17.281 17.078 1 95.5 85 LYS A C 1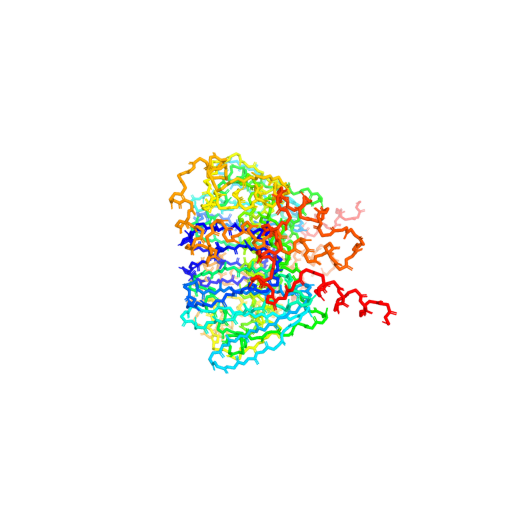
ATOM 681 O O . LYS A 1 85 ? -5.43 16.266 17.484 1 95.5 85 LYS A O 1
ATOM 686 N N . TYR A 1 86 ? -4.668 17.5 15.82 1 95.12 86 TYR A N 1
ATOM 687 C CA . TYR A 1 86 ? -5.105 16.469 14.891 1 95.12 86 TYR A CA 1
ATOM 688 C C . TYR A 1 86 ? -4.039 16.188 13.836 1 95.12 86 TYR A C 1
ATOM 690 O O . TYR A 1 86 ? -3.119 17 13.648 1 95.12 86 TYR A O 1
ATOM 698 N N . TYR A 1 87 ? -4.086 15.016 13.305 1 96.94 87 TYR A N 1
ATOM 699 C CA . TYR A 1 87 ? -3.312 14.508 12.172 1 96.94 87 TYR A CA 1
ATOM 700 C C . TYR A 1 87 ? -4.188 14.359 10.938 1 96.94 87 TYR A C 1
ATOM 702 O O . TYR A 1 87 ? -5.367 14.016 11.039 1 96.94 87 TYR A O 1
ATOM 710 N N . TRP A 1 88 ? -3.623 14.656 9.766 1 96 88 TRP A N 1
ATOM 711 C CA . TRP A 1 88 ? -4.496 14.461 8.617 1 96 88 TRP A CA 1
ATOM 712 C C . TRP A 1 88 ? -3.713 13.922 7.422 1 96 88 TRP A C 1
ATOM 714 O O . TRP A 1 88 ? -2.492 14.094 7.344 1 96 88 TRP A O 1
ATOM 724 N N . ILE A 1 89 ? -4.359 13.219 6.551 1 96.75 89 ILE A N 1
ATOM 725 C CA . ILE A 1 89 ? -3.869 12.68 5.289 1 96.75 89 ILE A CA 1
ATOM 726 C C . ILE A 1 89 ? -4.746 13.172 4.141 1 96.75 89 ILE A C 1
ATOM 728 O O . ILE A 1 89 ? -5.965 12.969 4.152 1 96.75 89 ILE A O 1
ATOM 732 N N . GLY A 1 90 ? -4.176 13.859 3.178 1 95 90 GLY A N 1
ATOM 733 C CA . GLY A 1 90 ? -4.863 14.227 1.951 1 95 90 GLY A CA 1
ATOM 734 C C . GLY A 1 90 ? -4.5 13.336 0.776 1 95 90 GLY A C 1
ATOM 735 O O . GLY A 1 90 ? -3.332 12.984 0.597 1 95 90 GLY A O 1
ATOM 736 N N . PHE A 1 91 ? -5.469 12.93 -0.015 1 93.69 91 PHE A N 1
ATOM 737 C CA . PHE A 1 91 ? -5.199 12.016 -1.119 1 93.69 91 PHE A CA 1
ATOM 738 C C . PHE A 1 91 ? -6.172 12.258 -2.268 1 93.69 91 PHE A C 1
ATOM 740 O O . PHE A 1 91 ? -7.219 12.875 -2.082 1 93.69 91 PHE A O 1
ATOM 747 N N . SER A 1 92 ? -5.789 11.812 -3.422 1 92.69 92 SER A N 1
ATOM 748 C CA . SER A 1 92 ? -6.574 11.977 -4.637 1 92.69 92 SER A CA 1
ATOM 749 C C . SER A 1 92 ? -6.309 10.852 -5.629 1 92.69 92 SER A C 1
ATOM 751 O O . SER A 1 92 ? -5.426 10.023 -5.41 1 92.69 92 SER A O 1
ATOM 753 N N . GLY A 1 93 ? -7.109 10.836 -6.711 1 90.31 93 GLY A N 1
ATOM 754 C CA . GLY A 1 93 ? -6.992 9.836 -7.758 1 90.31 93 GLY A CA 1
ATOM 755 C C . GLY A 1 93 ? -8.258 9.016 -7.949 1 90.31 93 GLY A C 1
ATOM 756 O O . GLY A 1 93 ? -8.984 8.75 -6.988 1 90.31 93 GLY A O 1
ATOM 757 N N . GLN A 1 94 ? -8.398 8.57 -9.07 1 88.31 94 GLN A N 1
ATOM 758 C CA . GLN A 1 94 ? -9.633 7.883 -9.438 1 88.31 94 GLN A CA 1
ATOM 759 C C . GLN A 1 94 ? -9.797 6.586 -8.648 1 88.31 94 GLN A C 1
ATOM 761 O O . GLN A 1 94 ? -10.891 6.27 -8.172 1 88.31 94 GLN A O 1
ATOM 766 N N . SER A 1 95 ? -8.734 5.855 -8.531 1 88.25 95 SER A N 1
ATOM 767 C CA . SER A 1 95 ? -8.805 4.59 -7.801 1 88.25 95 SER A CA 1
ATOM 768 C C . SER A 1 95 ? -9.195 4.812 -6.344 1 88.25 95 SER A C 1
ATOM 770 O O . SER A 1 95 ? -10.055 4.102 -5.812 1 88.25 95 SER A O 1
ATOM 772 N N . LEU A 1 96 ? -8.609 5.828 -5.777 1 91.69 96 LEU A N 1
ATOM 773 C CA . LEU A 1 96 ? -8.867 6.082 -4.363 1 91.69 96 LEU A CA 1
ATOM 774 C C . LEU A 1 96 ? -10.281 6.602 -4.148 1 91.69 96 LEU A C 1
ATOM 776 O O . LEU A 1 96 ? -10.906 6.305 -3.129 1 91.69 96 LEU A O 1
ATOM 780 N N . ASN A 1 97 ? -10.727 7.324 -5.148 1 91.94 97 ASN A N 1
ATOM 781 C CA . ASN A 1 97 ? -12.117 7.766 -5.086 1 91.94 97 ASN A CA 1
ATOM 782 C C . ASN A 1 97 ? -13.086 6.582 -5.094 1 91.94 97 ASN A C 1
ATOM 784 O O . ASN A 1 97 ? -14.078 6.582 -4.359 1 91.94 97 ASN A O 1
ATOM 788 N N . GLU A 1 98 ? -12.758 5.652 -5.891 1 89.31 98 GLU A N 1
ATOM 789 C CA . GLU A 1 98 ? -13.602 4.461 -5.949 1 89.31 98 GLU A CA 1
ATOM 790 C C . GLU A 1 98 ? -13.57 3.697 -4.629 1 89.31 98 GLU A C 1
ATOM 792 O O . GLU A 1 98 ? -14.594 3.18 -4.18 1 89.31 98 GLU A O 1
ATOM 797 N N . TYR A 1 99 ? -12.438 3.619 -4.031 1 91.25 99 TYR A N 1
ATOM 798 C CA . TYR A 1 99 ? -12.32 2.949 -2.74 1 91.25 99 TYR A CA 1
ATOM 799 C C . TYR A 1 99 ? -13.117 3.68 -1.669 1 91.25 99 TYR A C 1
ATOM 801 O O . TYR A 1 99 ? -13.773 3.049 -0.835 1 91.25 99 TYR A O 1
ATOM 809 N N . LEU A 1 100 ? -13.016 5 -1.721 1 92.94 100 LEU A N 1
ATOM 810 C CA . LEU A 1 100 ? -13.727 5.812 -0.738 1 92.94 100 LEU A CA 1
ATOM 811 C C . LEU A 1 100 ? -15.234 5.602 -0.845 1 92.94 100 LEU A C 1
ATOM 813 O O . LEU A 1 100 ? -15.945 5.645 0.162 1 92.94 100 LEU A O 1
ATOM 817 N N . LYS A 1 101 ? -15.719 5.367 -2.01 1 91.81 101 LYS A N 1
ATOM 818 C CA . LYS A 1 101 ? -17.141 5.164 -2.238 1 91.81 101 LYS A CA 1
ATOM 819 C C . LYS A 1 101 ? -17.641 3.885 -1.562 1 91.81 101 LYS A C 1
ATOM 821 O O . LYS A 1 101 ? -18.828 3.699 -1.365 1 91.81 101 LYS A O 1
ATOM 826 N N . ARG A 1 102 ? -16.688 3.08 -1.212 1 90.94 102 ARG A N 1
ATOM 827 C CA . ARG A 1 102 ? -17.016 1.821 -0.557 1 90.94 102 ARG A CA 1
ATOM 828 C C . ARG A 1 102 ? -17.188 2.014 0.948 1 90.94 102 ARG A C 1
ATOM 830 O O . ARG A 1 102 ? -17.438 1.053 1.678 1 90.94 102 ARG A O 1
ATOM 837 N N . THR A 1 103 ? -17.031 3.152 1.434 1 94.38 103 THR A N 1
ATOM 838 C CA . THR A 1 103 ? -17.016 3.414 2.869 1 94.38 103 THR A CA 1
ATOM 839 C C . THR A 1 103 ? -18.172 4.324 3.26 1 94.38 103 THR A C 1
ATOM 841 O O . THR A 1 103 ? -18.547 5.223 2.504 1 94.38 103 THR A O 1
ATOM 844 N N . SER A 1 104 ? -18.703 4.16 4.449 1 94.75 104 SER A N 1
ATOM 845 C CA . SER A 1 104 ? -19.812 4.973 4.934 1 94.75 104 SER A CA 1
ATOM 846 C C . SER A 1 104 ? -19.344 6.34 5.406 1 94.75 104 SER A C 1
ATOM 848 O O . SER A 1 104 ? -20.156 7.234 5.648 1 94.75 104 SER A O 1
ATOM 850 N N . ILE A 1 105 ? -18.062 6.547 5.453 1 93.75 105 ILE A N 1
ATOM 851 C CA . ILE A 1 105 ? -17.531 7.805 5.973 1 93.75 105 ILE A CA 1
ATOM 852 C C . ILE A 1 105 ? -17.859 8.938 4.996 1 93.75 105 ILE A C 1
ATOM 854 O O . ILE A 1 105 ? -17.922 10.102 5.391 1 93.75 105 ILE A O 1
ATOM 858 N N . ILE A 1 106 ? -17.969 8.57 3.756 1 91.44 106 ILE A N 1
ATOM 859 C CA . ILE A 1 106 ? -18.25 9.594 2.75 1 91.44 106 ILE A CA 1
ATOM 860 C C . ILE A 1 106 ? -19.641 10.188 2.977 1 91.44 106 ILE A C 1
ATOM 862 O O . ILE A 1 106 ? -19.906 11.312 2.559 1 91.44 106 ILE A O 1
ATOM 866 N N . ASP A 1 107 ? -20.484 9.453 3.646 1 90.62 107 ASP A N 1
ATOM 867 C CA . ASP A 1 107 ? -21.844 9.891 3.906 1 90.62 107 ASP A CA 1
ATOM 868 C C . ASP A 1 107 ? -21.938 10.672 5.215 1 90.62 107 ASP A C 1
ATOM 870 O O . ASP A 1 107 ? -22.594 11.711 5.281 1 90.62 107 ASP A O 1
ATOM 874 N N . SER A 1 108 ? -21.312 10.289 6.262 1 88.62 108 SER A N 1
ATOM 875 C CA . SER A 1 108 ? -21.422 10.898 7.582 1 88.62 108 SER A CA 1
ATOM 876 C C . SER A 1 108 ? -20.438 12.062 7.738 1 88.62 108 SER A C 1
ATOM 878 O O . SER A 1 108 ? -20.766 13.086 8.336 1 88.62 108 SER A O 1
ATOM 880 N N . CYS A 1 109 ? -19.203 11.953 7.238 1 92.12 109 CYS A N 1
ATOM 881 C CA . CYS A 1 109 ? -18.094 12.891 7.246 1 92.12 109 CYS A CA 1
ATOM 882 C C . CYS A 1 109 ? -17.469 12.992 8.633 1 92.12 109 CYS A C 1
ATOM 884 O O . CYS A 1 109 ? -16.359 13.492 8.781 1 92.12 109 CYS A O 1
ATOM 886 N N . VAL A 1 110 ? -18.266 12.625 9.68 1 96.25 110 VAL A N 1
ATOM 887 C CA . VAL A 1 110 ? -17.734 12.523 11.031 1 96.25 110 VAL A CA 1
ATOM 888 C C . VAL A 1 110 ? -17.469 11.055 11.375 1 96.25 110 VAL A C 1
ATOM 890 O O . VAL A 1 110 ? -18.25 10.18 10.992 1 96.25 110 VAL A O 1
ATOM 893 N N . ILE A 1 111 ? -16.406 10.844 12.055 1 96.5 111 ILE A N 1
ATOM 894 C CA . ILE A 1 111 ? -15.977 9.469 12.312 1 96.5 111 ILE A CA 1
ATOM 895 C C . ILE A 1 111 ? -15.75 9.273 13.812 1 96.5 111 ILE A C 1
ATOM 897 O O . ILE A 1 111 ? -15.07 10.078 14.453 1 96.5 111 ILE A O 1
ATOM 901 N N . ASN A 1 112 ? -16.266 8.297 14.367 1 95.75 112 ASN A N 1
ATOM 902 C CA . ASN A 1 112 ? -15.953 7.832 15.711 1 95.75 112 ASN A CA 1
ATOM 903 C C . ASN A 1 112 ? -15.156 6.531 15.688 1 95.75 112 ASN A C 1
ATOM 905 O O . ASN A 1 112 ? -15.719 5.461 15.445 1 95.75 112 ASN A O 1
ATOM 909 N N . PHE A 1 113 ? -13.922 6.621 16 1 96.38 113 PHE A N 1
ATOM 910 C CA . PHE A 1 113 ? -13.07 5.438 15.961 1 96.38 113 PHE A CA 1
ATOM 911 C C . PHE A 1 113 ? -13.227 4.609 17.234 1 96.38 113 PHE A C 1
ATOM 913 O O . PHE A 1 113 ? -13.141 5.141 18.344 1 96.38 113 PHE A O 1
ATOM 920 N N . SER A 1 114 ? -13.406 3.318 17.094 1 94.81 114 SER A N 1
ATOM 921 C CA . SER A 1 114 ? -13.445 2.428 18.25 1 94.81 114 SER A CA 1
ATOM 922 C C . SER A 1 114 ? -12.047 2.24 18.844 1 94.81 114 SER A C 1
ATOM 924 O O . SER A 1 114 ? -11.047 2.57 18.203 1 94.81 114 SER A O 1
ATOM 926 N N . LYS A 1 115 ? -11.977 1.726 19.984 1 93.44 115 LYS A N 1
ATOM 927 C CA . LYS A 1 115 ? -10.703 1.473 20.641 1 93.44 115 LYS A CA 1
ATOM 928 C C . LYS A 1 115 ? -9.875 0.457 19.875 1 93.44 115 LYS A C 1
ATOM 930 O O . LYS A 1 115 ? -8.641 0.463 19.953 1 93.44 115 LYS A O 1
ATOM 935 N N . LYS A 1 116 ? -10.531 -0.345 19.062 1 95.69 116 LYS A N 1
ATOM 936 C CA . LYS A 1 116 ? -9.844 -1.409 18.344 1 95.69 116 LYS A CA 1
ATOM 937 C C . LYS A 1 116 ? -9.477 -0.961 16.922 1 95.69 116 LYS A C 1
ATOM 939 O O . LYS A 1 116 ? -8.828 -1.702 16.188 1 95.69 116 LYS A O 1
ATOM 944 N N . SER A 1 117 ? -9.898 0.256 16.594 1 97.44 117 SER A N 1
ATOM 945 C CA . SER A 1 117 ? -9.648 0.737 15.242 1 97.44 117 SER A CA 1
ATOM 946 C C . SER A 1 117 ? -8.156 0.818 14.953 1 97.44 117 SER A C 1
ATOM 948 O O . SER A 1 117 ? -7.375 1.275 15.789 1 97.44 117 SER A O 1
ATOM 950 N N . LYS A 1 118 ? -7.742 0.426 13.734 1 97.88 118 LYS A N 1
ATOM 951 C CA . LYS A 1 118 ? -6.348 0.496 13.305 1 97.88 118 LYS A CA 1
ATOM 952 C C . LYS A 1 118 ? -6.062 1.809 12.578 1 97.88 118 LYS A C 1
ATOM 954 O O . LYS A 1 118 ? -4.902 2.137 12.312 1 97.88 118 LYS A O 1
ATOM 959 N N . ILE A 1 119 ? -7.051 2.555 12.312 1 98.25 119 ILE A N 1
ATOM 960 C CA . ILE A 1 119 ? -6.973 3.713 11.43 1 98.25 119 ILE A CA 1
ATOM 961 C C . ILE A 1 119 ? -6.199 4.836 12.117 1 98.25 119 ILE A C 1
ATOM 963 O O . ILE A 1 119 ? -5.273 5.406 11.531 1 98.25 119 ILE A O 1
ATOM 967 N N . PRO A 1 120 ? -6.508 5.145 13.398 1 98.44 120 PRO A N 1
ATOM 968 C CA . PRO A 1 120 ? -5.82 6.258 14.055 1 98.44 120 PRO A CA 1
ATOM 969 C C . PRO A 1 120 ? -4.305 6.074 14.086 1 98.44 120 PRO A C 1
ATOM 971 O O . PRO A 1 120 ? -3.561 6.973 13.688 1 98.44 120 PRO A O 1
ATOM 974 N N . ASN A 1 121 ? -3.867 4.953 14.477 1 98.31 121 ASN A N 1
ATOM 975 C CA . ASN A 1 121 ? -2.432 4.707 14.562 1 98.31 121 ASN A CA 1
ATOM 976 C C . ASN A 1 121 ? -1.771 4.742 13.188 1 98.31 121 ASN A C 1
ATOM 978 O O . ASN A 1 121 ? -0.62 5.164 13.055 1 98.31 121 ASN A O 1
ATOM 982 N N . LEU A 1 122 ? -2.479 4.25 12.242 1 98.56 122 LEU A N 1
ATOM 983 C CA . LEU A 1 122 ? -1.941 4.273 10.883 1 98.56 122 LEU A CA 1
ATOM 984 C C . LEU A 1 122 ? -1.761 5.707 10.398 1 98.56 122 LEU A C 1
ATOM 986 O O . LEU A 1 122 ? -0.734 6.039 9.797 1 98.56 122 LEU A O 1
ATOM 990 N N . ILE A 1 123 ? -2.744 6.586 10.641 1 97.75 123 ILE A N 1
ATOM 991 C CA . ILE A 1 123 ? -2.656 7.992 10.266 1 97.75 123 ILE A CA 1
ATOM 992 C C . ILE A 1 123 ? -1.462 8.641 10.961 1 97.75 123 ILE A C 1
ATOM 994 O O . ILE A 1 123 ? -0.662 9.328 10.32 1 97.75 123 ILE A O 1
ATOM 998 N N . ILE A 1 124 ? -1.313 8.406 12.227 1 97.44 124 ILE A N 1
ATOM 999 C CA . ILE A 1 124 ? -0.205 8.953 13.008 1 97.44 124 ILE A CA 1
ATOM 1000 C C . ILE A 1 124 ? 1.12 8.461 12.43 1 97.44 124 ILE A C 1
ATOM 1002 O O . ILE A 1 124 ? 2.049 9.25 12.234 1 97.44 124 ILE A O 1
ATOM 1006 N N . ASP A 1 125 ? 1.172 7.199 12.133 1 97.62 125 ASP A N 1
ATOM 1007 C CA . ASP A 1 125 ? 2.379 6.594 11.578 1 97.62 125 ASP A CA 1
ATOM 1008 C C . ASP A 1 125 ? 2.756 7.246 10.25 1 97.62 125 ASP A C 1
ATOM 1010 O O . ASP A 1 125 ? 3.926 7.551 10.008 1 97.62 125 ASP A O 1
ATOM 1014 N N . MET A 1 126 ? 1.825 7.422 9.383 1 96.25 126 MET A N 1
ATOM 1015 C CA . MET A 1 126 ? 2.07 8.047 8.086 1 96.25 126 MET A CA 1
ATOM 1016 C C . MET A 1 126 ? 2.635 9.453 8.258 1 96.25 126 MET A C 1
ATOM 1018 O O . MET A 1 126 ? 3.592 9.828 7.582 1 96.25 126 MET A O 1
ATOM 1022 N N . CYS A 1 127 ? 2.043 10.203 9.141 1 94.5 127 CYS A N 1
ATOM 1023 C CA . CYS A 1 127 ? 2.514 11.562 9.383 1 94.5 127 CYS A CA 1
ATOM 1024 C C . CYS A 1 127 ? 3.926 11.562 9.953 1 94.5 127 CYS A C 1
ATOM 1026 O O . CYS A 1 127 ? 4.742 12.414 9.602 1 94.5 127 CYS A O 1
ATOM 1028 N N . ASN A 1 128 ? 4.195 10.648 10.789 1 94.25 128 ASN A N 1
ATOM 1029 C CA . ASN A 1 128 ? 5.535 10.562 11.359 1 94.25 128 ASN A CA 1
ATOM 1030 C C . ASN A 1 128 ? 6.57 10.188 10.297 1 94.25 128 ASN A C 1
ATOM 1032 O O . ASN A 1 128 ? 7.688 10.711 10.312 1 94.25 128 ASN A O 1
ATOM 1036 N N . ILE A 1 129 ? 6.227 9.281 9.453 1 92.62 129 ILE A N 1
ATOM 1037 C CA . ILE A 1 129 ? 7.105 8.945 8.336 1 92.62 129 ILE A CA 1
ATOM 1038 C C . ILE A 1 129 ? 7.344 10.18 7.48 1 92.62 129 ILE A C 1
ATOM 1040 O O . ILE A 1 129 ? 8.477 10.469 7.094 1 92.62 129 ILE A O 1
ATOM 1044 N N . SER A 1 130 ? 6.281 10.875 7.18 1 90.12 130 SER A N 1
ATOM 1045 C CA . SER A 1 130 ? 6.367 12.086 6.371 1 90.12 130 SER A CA 1
ATOM 1046 C C . SER A 1 130 ? 7.258 13.133 7.031 1 90.12 130 SER A C 1
ATOM 1048 O O . SER A 1 130 ? 7.98 13.859 6.352 1 90.12 130 SER A O 1
ATOM 1050 N N . LYS A 1 131 ? 7.16 13.234 8.375 1 88.62 131 LYS A N 1
ATOM 1051 C CA . LYS A 1 131 ? 7.957 14.195 9.133 1 88.62 131 LYS A CA 1
ATOM 1052 C C . LYS A 1 131 ? 9.445 13.953 8.938 1 88.62 131 LYS A C 1
ATOM 1054 O O . LYS A 1 131 ? 10.234 14.898 8.867 1 88.62 131 LYS A O 1
ATOM 1059 N N . LYS A 1 132 ? 9.828 12.734 8.781 1 88.31 132 LYS A N 1
ATOM 1060 C CA . LYS A 1 132 ? 11.227 12.359 8.602 1 88.31 132 LYS A CA 1
ATOM 1061 C C . LYS A 1 132 ? 11.5 11.922 7.16 1 88.31 132 LYS A C 1
ATOM 1063 O O . LYS A 1 132 ? 12.391 11.102 6.914 1 88.31 132 LYS A O 1
ATOM 1068 N N . TYR A 1 133 ? 10.773 12.391 6.352 1 84.06 133 TYR A N 1
ATOM 1069 C CA . TYR A 1 133 ? 10.766 11.945 4.961 1 84.06 133 TYR A CA 1
ATOM 1070 C C . TYR A 1 133 ? 12.164 12.008 4.363 1 84.06 133 TYR A C 1
ATOM 1072 O O . TYR A 1 133 ? 12.828 13.039 4.422 1 84.06 133 TYR A O 1
ATOM 1080 N N . ASP A 1 134 ? 12.586 10.898 3.9 1 80.69 134 ASP A N 1
ATOM 1081 C CA . ASP A 1 134 ? 13.867 10.758 3.223 1 80.69 134 ASP A CA 1
ATOM 1082 C C . ASP A 1 134 ? 13.68 10.305 1.778 1 80.69 134 ASP A C 1
ATOM 1084 O O . ASP A 1 134 ? 13.203 9.188 1.532 1 80.69 134 ASP A O 1
ATOM 1088 N N . GLN A 1 135 ? 14.062 11.055 0.908 1 74.06 135 GLN A N 1
ATOM 1089 C CA . GLN A 1 135 ? 13.852 10.797 -0.512 1 74.06 135 GLN A CA 1
ATOM 1090 C C . GLN A 1 135 ? 14.695 9.625 -0.991 1 74.06 135 GLN A C 1
ATOM 1092 O O . GLN A 1 135 ? 14.414 9.031 -2.035 1 74.06 135 GLN A O 1
ATOM 1097 N N . THR A 1 136 ? 15.672 9.266 -0.203 1 77.31 136 THR A N 1
ATOM 1098 C CA . THR A 1 136 ? 16.578 8.203 -0.611 1 77.31 136 THR A CA 1
ATOM 1099 C C . THR A 1 136 ? 16.141 6.859 -0.034 1 77.31 136 THR A C 1
ATOM 1101 O O . THR A 1 136 ? 16.672 5.812 -0.4 1 77.31 136 THR A O 1
ATOM 1104 N N . SER A 1 137 ? 15.148 6.844 0.812 1 81.5 137 SER A N 1
ATOM 1105 C CA . SER A 1 137 ? 14.75 5.629 1.516 1 81.5 137 SER A CA 1
ATOM 1106 C C . SER A 1 137 ? 13.438 5.074 0.967 1 81.5 137 SER A C 1
ATOM 1108 O O . SER A 1 137 ? 12.852 4.168 1.554 1 81.5 137 SER A O 1
ATOM 1110 N N . SER A 1 138 ? 12.977 5.504 -0.133 1 87.62 138 SER A N 1
ATOM 1111 C CA . SER A 1 138 ? 11.742 5.07 -0.786 1 87.62 138 SER A CA 1
ATOM 1112 C C . SER A 1 138 ? 10.539 5.27 0.123 1 87.62 138 SER A C 1
ATOM 1114 O O . SER A 1 138 ? 9.633 4.434 0.15 1 87.62 138 SER A O 1
ATOM 1116 N N . ASP A 1 139 ? 10.602 6.336 1.011 1 89.12 139 ASP A N 1
ATOM 1117 C CA . ASP A 1 139 ? 9.477 6.68 1.869 1 89.12 139 ASP A CA 1
ATOM 1118 C C . ASP A 1 139 ? 8.211 6.926 1.046 1 89.12 139 ASP A C 1
ATOM 1120 O O . ASP A 1 139 ? 7.102 6.691 1.521 1 89.12 139 ASP A O 1
ATOM 1124 N N . ASP A 1 140 ? 8.406 7.363 -0.182 1 87.88 140 ASP A N 1
ATOM 1125 C CA . ASP A 1 140 ? 7.27 7.582 -1.066 1 87.88 140 ASP A CA 1
ATOM 1126 C C . ASP A 1 140 ? 6.504 6.285 -1.311 1 87.88 140 ASP A C 1
ATOM 1128 O O . ASP A 1 140 ? 5.27 6.266 -1.27 1 87.88 140 ASP A O 1
ATOM 1132 N N . ILE A 1 141 ? 7.211 5.137 -1.503 1 92 141 ILE A N 1
ATOM 1133 C CA . ILE A 1 141 ? 6.59 3.836 -1.721 1 92 141 ILE A CA 1
ATOM 1134 C C . ILE A 1 141 ? 5.875 3.385 -0.449 1 92 141 ILE A C 1
ATOM 1136 O O . ILE A 1 141 ? 4.727 2.938 -0.5 1 92 141 ILE A O 1
ATOM 1140 N N . LEU A 1 142 ? 6.578 3.568 0.629 1 94.75 142 LEU A N 1
ATOM 1141 C CA . LEU A 1 142 ? 6.023 3.15 1.911 1 94.75 142 LEU A CA 1
ATOM 1142 C C . LEU A 1 142 ? 4.742 3.918 2.227 1 94.75 142 LEU A C 1
ATOM 1144 O O . LEU A 1 142 ? 3.752 3.328 2.66 1 94.75 142 LEU A O 1
ATOM 1148 N N . LEU A 1 143 ? 4.781 5.168 1.994 1 92.81 143 LEU A N 1
ATOM 1149 C CA . LEU A 1 143 ? 3.617 5.996 2.279 1 92.81 143 LEU A CA 1
ATOM 1150 C C . LEU A 1 143 ? 2.449 5.621 1.374 1 92.81 143 LEU A C 1
ATOM 1152 O O . LEU A 1 143 ? 1.293 5.641 1.805 1 92.81 143 LEU A O 1
ATOM 1156 N N . LEU A 1 144 ? 2.715 5.289 0.183 1 92.94 144 LEU A N 1
ATOM 1157 C CA . LEU A 1 144 ? 1.649 4.84 -0.707 1 92.94 144 LEU A CA 1
ATOM 1158 C C . LEU A 1 144 ? 1.081 3.504 -0.246 1 92.94 144 LEU A C 1
ATOM 1160 O O . LEU A 1 144 ? -0.128 3.277 -0.323 1 92.94 144 LEU A O 1
ATOM 1164 N N . SER A 1 145 ? 1.92 2.615 0.153 1 96 145 SER A N 1
ATOM 1165 C CA . SER A 1 145 ? 1.477 1.362 0.755 1 96 145 SER A CA 1
ATOM 1166 C C . SER A 1 145 ? 0.535 1.615 1.928 1 96 145 SER A C 1
ATOM 1168 O O . SER A 1 145 ? -0.554 1.042 1.991 1 96 145 SER A O 1
ATOM 1170 N N . LYS A 1 146 ? 0.961 2.494 2.797 1 97.06 146 LYS A N 1
ATOM 1171 C CA . LYS A 1 146 ? 0.176 2.789 3.992 1 97.06 146 LYS A CA 1
ATOM 1172 C C . LYS A 1 146 ? -1.125 3.502 3.635 1 97.06 146 LYS A C 1
ATOM 1174 O O . LYS A 1 146 ? -2.143 3.32 4.305 1 97.06 146 LYS A O 1
ATOM 1179 N N . LEU A 1 147 ? -1.074 4.32 2.605 1 96.5 147 LEU A N 1
ATOM 1180 C CA . LEU A 1 147 ? -2.297 4.969 2.146 1 96.5 147 LEU A CA 1
ATOM 1181 C C . LEU A 1 147 ? -3.326 3.936 1.7 1 96.5 147 LEU A C 1
ATOM 1183 O O . LEU A 1 147 ? -4.504 4.031 2.061 1 96.5 147 LEU A O 1
ATOM 1187 N N . HIS A 1 148 ? -2.924 2.961 0.901 1 95.81 148 HIS A N 1
ATOM 1188 C CA . HIS A 1 148 ? -3.842 1.899 0.5 1 95.81 148 HIS A CA 1
ATOM 1189 C C . HIS A 1 148 ? -4.305 1.087 1.704 1 95.81 148 HIS A C 1
ATOM 1191 O O . HIS A 1 148 ? -5.469 0.687 1.777 1 95.81 148 HIS A O 1
ATOM 1197 N N . LEU A 1 149 ? -3.432 0.833 2.584 1 97.5 149 LEU A N 1
ATOM 1198 C CA . LEU A 1 149 ? -3.807 0.128 3.805 1 97.5 149 LEU A CA 1
ATOM 1199 C C . LEU A 1 149 ? -4.855 0.914 4.586 1 97.5 149 LEU A C 1
ATOM 1201 O O . LEU A 1 149 ? -5.793 0.332 5.133 1 97.5 149 LEU A O 1
ATOM 1205 N N . LEU A 1 150 ? -4.629 2.215 4.66 1 97.94 150 LEU A N 1
ATOM 1206 C CA . LEU A 1 150 ? -5.582 3.102 5.312 1 97.94 150 LEU A CA 1
ATOM 1207 C C . LEU A 1 150 ? -6.973 2.953 4.699 1 97.94 150 LEU A C 1
ATOM 1209 O O . LEU A 1 150 ? -7.953 2.76 5.418 1 97.94 150 LEU A O 1
ATOM 1213 N N . LEU A 1 151 ? -7.031 2.988 3.41 1 96.25 151 LEU A N 1
ATOM 1214 C CA . LEU A 1 151 ? -8.312 2.891 2.725 1 96.25 151 LEU A CA 1
ATOM 1215 C C . LEU A 1 151 ? -8.922 1.505 2.904 1 96.25 151 LEU A C 1
ATOM 1217 O O . LEU A 1 151 ? -10.148 1.367 2.998 1 96.25 151 LEU A O 1
ATOM 1221 N N . TYR A 1 152 ? -8.086 0.51 2.98 1 96.31 152 TYR A N 1
ATOM 1222 C CA . TYR A 1 152 ? -8.555 -0.836 3.281 1 96.31 152 TYR A CA 1
ATOM 1223 C C . TYR A 1 152 ? -9.234 -0.885 4.645 1 96.31 152 TYR A C 1
ATOM 1225 O O . TYR A 1 152 ? -10.344 -1.401 4.773 1 96.31 152 TYR A O 1
ATOM 1233 N N . TYR A 1 153 ? -8.57 -0.346 5.676 1 97.19 153 TYR A N 1
ATOM 1234 C CA . TYR A 1 153 ? -9.133 -0.37 7.02 1 97.19 153 TYR A CA 1
ATOM 1235 C C . TYR A 1 153 ? -10.398 0.472 7.098 1 97.19 153 TYR A C 1
ATOM 1237 O O . TYR A 1 153 ? -11.359 0.101 7.777 1 97.19 153 TYR A O 1
ATOM 1245 N N . ILE A 1 154 ? -10.398 1.609 6.453 1 97 154 ILE A N 1
ATOM 1246 C CA . ILE A 1 154 ? -11.602 2.432 6.441 1 97 154 ILE A CA 1
ATOM 1247 C C . ILE A 1 154 ? -12.758 1.646 5.828 1 97 154 ILE A C 1
ATOM 1249 O O . ILE A 1 154 ? -13.867 1.641 6.367 1 97 154 ILE A O 1
ATOM 1253 N N . SER A 1 155 ? -12.508 0.999 4.723 1 94.38 155 SER A N 1
ATOM 1254 C CA . SER A 1 155 ? -13.547 0.222 4.059 1 94.38 155 SER A CA 1
ATOM 1255 C C . SER A 1 155 ? -14.023 -0.929 4.938 1 94.38 155 SER A C 1
ATOM 1257 O O . SER A 1 155 ? -15.195 -1.307 4.891 1 94.38 155 SER A O 1
ATOM 1259 N N . SER A 1 156 ? -13.133 -1.501 5.688 1 94.38 156 SER A N 1
ATOM 1260 C CA . SER A 1 156 ? -13.461 -2.641 6.535 1 94.38 156 SER A CA 1
ATOM 1261 C C . SER A 1 156 ? -14.219 -2.199 7.785 1 94.38 156 SER A C 1
ATOM 1263 O O . SER A 1 156 ? -15.164 -2.867 8.219 1 94.38 156 SER A O 1
ATOM 1265 N N . GLU A 1 157 ? -13.828 -1.104 8.391 1 95.94 157 GLU A N 1
ATOM 1266 C CA . GLU A 1 157 ? -14.398 -0.662 9.664 1 95.94 157 GLU A CA 1
ATOM 1267 C C . GLU A 1 157 ? -15.664 0.164 9.445 1 95.94 157 GLU A C 1
ATOM 1269 O O . GLU A 1 157 ? -16.531 0.221 10.32 1 95.94 157 GLU A O 1
ATOM 1274 N N . PHE A 1 158 ? -15.75 0.8 8.336 1 95.81 158 PHE A N 1
ATOM 1275 C CA . PHE A 1 158 ? -16.906 1.618 7.996 1 95.81 158 PHE A CA 1
ATOM 1276 C C . PHE A 1 158 ? -17.438 1.254 6.617 1 95.81 158 PHE A C 1
ATOM 1278 O O . PHE A 1 158 ? -17.5 2.1 5.723 1 95.81 158 PHE A O 1
ATOM 1285 N N . PRO A 1 159 ? -17.938 0.049 6.547 1 93.25 159 PRO A N 1
ATOM 1286 C CA . PRO A 1 159 ? -18.328 -0.462 5.23 1 93.25 159 PRO A CA 1
ATOM 1287 C C . PRO A 1 159 ? -19.625 0.156 4.715 1 93.25 159 PRO A C 1
ATOM 1289 O O . PRO A 1 159 ? -20.484 0.551 5.512 1 93.25 159 PRO A O 1
ATOM 1292 N N . LYS A 1 160 ? -19.641 0.29 3.5 1 91.69 160 LYS A N 1
ATOM 1293 C CA . LYS A 1 160 ? -20.844 0.614 2.732 1 91.69 160 LYS A CA 1
ATOM 1294 C C . LYS A 1 160 ? -21.031 -0.353 1.567 1 91.69 160 LYS A C 1
ATOM 1296 O O . LYS A 1 160 ? -20.047 -0.757 0.928 1 91.69 160 LYS A O 1
ATOM 1301 N N . ALA A 1 161 ? -22.297 -0.695 1.35 1 84.5 161 ALA A N 1
ATOM 1302 C CA . ALA A 1 161 ? -22.562 -1.588 0.225 1 84.5 161 ALA A CA 1
ATOM 1303 C C . ALA A 1 161 ? -22.141 -0.952 -1.096 1 84.5 161 ALA A C 1
ATOM 1305 O O . ALA A 1 161 ? -22.328 0.248 -1.305 1 84.5 161 ALA A O 1
ATOM 1306 N N . PHE A 1 162 ? -21.422 -1.726 -1.837 1 80.56 162 PHE A N 1
ATOM 1307 C CA . PHE A 1 162 ? -21 -1.255 -3.154 1 80.56 162 PHE A CA 1
ATOM 1308 C C . PHE A 1 162 ? -21.094 -2.377 -4.184 1 80.56 162 PHE A C 1
ATOM 1310 O O . PHE A 1 162 ? -21.141 -3.555 -3.82 1 80.56 162 PHE A O 1
ATOM 1317 N N . LYS A 1 163 ? -21.25 -1.901 -5.426 1 77.88 163 LYS A N 1
ATOM 1318 C CA . LYS A 1 163 ? -21.203 -2.871 -6.516 1 77.88 163 LYS A CA 1
ATOM 1319 C C . LYS A 1 163 ? -19.75 -3.205 -6.875 1 77.88 163 LYS A C 1
ATOM 1321 O O . LYS A 1 163 ? -18.953 -2.311 -7.176 1 77.88 163 LYS A O 1
ATOM 1326 N N . TYR A 1 164 ? -19.547 -4.488 -6.621 1 69.69 164 TYR A N 1
ATOM 1327 C CA . TYR A 1 164 ? -18.172 -4.863 -6.953 1 69.69 164 TYR A CA 1
ATOM 1328 C C . TYR A 1 164 ? -18.078 -5.352 -8.398 1 69.69 164 TYR A C 1
ATOM 1330 O O . TYR A 1 164 ? -19.016 -5.945 -8.922 1 69.69 164 TYR A O 1
ATOM 1338 N N . ASN A 1 165 ? -16.984 -4.812 -9.055 1 67.12 165 ASN A N 1
ATOM 1339 C CA . ASN A 1 165 ? -16.641 -5.371 -10.359 1 67.12 165 ASN A CA 1
ATOM 1340 C C . ASN A 1 165 ? -15.641 -6.512 -10.234 1 67.12 165 ASN A C 1
ATOM 1342 O O . ASN A 1 165 ? -14.656 -6.402 -9.5 1 67.12 165 ASN A O 1
ATOM 1346 N N . ASN A 1 166 ? -16.031 -7.645 -10.812 1 71.31 166 ASN A N 1
ATOM 1347 C CA . ASN A 1 166 ? -15.109 -8.781 -10.805 1 71.31 166 ASN A CA 1
ATOM 1348 C C . ASN A 1 166 ? -13.766 -8.414 -11.438 1 71.31 166 ASN A C 1
ATOM 1350 O O . ASN A 1 166 ? -13.695 -8.133 -12.633 1 71.31 166 ASN A O 1
ATOM 1354 N N . ASN A 1 167 ? -12.797 -8.32 -10.57 1 76.88 167 ASN A N 1
ATOM 1355 C CA . ASN A 1 167 ? -11.492 -7.93 -11.094 1 76.88 167 ASN A CA 1
ATOM 1356 C C . ASN A 1 167 ? -10.656 -9.141 -11.484 1 76.88 167 ASN A C 1
ATOM 1358 O O . ASN A 1 167 ? -9.523 -9 -11.945 1 76.88 167 ASN A O 1
ATOM 1362 N N . LEU A 1 168 ? -11.195 -10.328 -11.328 1 79.62 168 LEU A N 1
ATOM 1363 C CA . LEU A 1 168 ? -10.484 -11.539 -11.727 1 79.62 168 LEU A CA 1
ATOM 1364 C C . LEU A 1 168 ? -10.773 -11.883 -13.18 1 79.62 168 LEU A C 1
ATOM 1366 O O . LEU A 1 168 ? -11.891 -11.688 -13.656 1 79.62 168 LEU A O 1
ATOM 1370 N N . THR A 1 169 ? -9.734 -12.281 -13.797 1 81.5 169 THR A N 1
ATOM 1371 C CA . THR A 1 169 ? -9.914 -12.711 -15.18 1 81.5 169 THR A CA 1
ATOM 1372 C C . THR A 1 169 ? -9.43 -14.148 -15.359 1 81.5 169 THR A C 1
ATOM 1374 O O . THR A 1 169 ? -8.586 -14.625 -14.602 1 81.5 169 THR A O 1
ATOM 1377 N N . HIS A 1 170 ? -10.164 -14.891 -16.297 1 81.81 170 HIS A N 1
ATOM 1378 C CA . HIS A 1 170 ? -9.805 -16.25 -16.672 1 81.81 170 HIS A CA 1
ATOM 1379 C C . HIS A 1 170 ? -9.891 -17.188 -15.469 1 81.81 170 HIS A C 1
ATOM 1381 O O . HIS A 1 170 ? -9.008 -18.031 -15.273 1 81.81 170 HIS A O 1
ATOM 1387 N N . THR A 1 171 ? -10.883 -16.969 -14.711 1 85.69 171 THR A N 1
ATOM 1388 C CA . THR A 1 171 ? -11.07 -17.75 -13.5 1 85.69 171 THR A CA 1
ATOM 1389 C C . THR A 1 171 ? -11.25 -19.234 -13.844 1 85.69 171 THR A C 1
ATOM 1391 O O . THR A 1 171 ? -10.977 -20.109 -13.016 1 85.69 171 THR A O 1
ATOM 1394 N N . TYR A 1 172 ? -11.609 -19.469 -15.062 1 88.94 172 TYR A N 1
ATOM 1395 C CA . TYR A 1 172 ? -11.844 -20.844 -15.5 1 88.94 172 TYR A CA 1
ATOM 1396 C C . TYR A 1 172 ? -10.547 -21.641 -15.5 1 88.94 172 TYR A C 1
ATOM 1398 O O . TYR A 1 172 ? -10.562 -22.875 -15.328 1 88.94 172 TYR A O 1
ATOM 1406 N N . ILE A 1 173 ? -9.445 -21 -15.656 1 89.19 173 ILE A N 1
ATOM 1407 C CA . ILE A 1 173 ? -8.164 -21.703 -15.641 1 89.19 173 ILE A CA 1
ATOM 1408 C C . ILE A 1 173 ? -7.895 -22.234 -14.234 1 89.19 173 ILE A C 1
ATOM 1410 O O . ILE A 1 173 ? -7.543 -23.406 -14.062 1 89.19 173 ILE A O 1
ATOM 1414 N N . GLN A 1 174 ? -8.047 -21.359 -13.273 1 87.75 174 GLN A N 1
ATOM 1415 C CA . GLN A 1 174 ? -7.883 -21.797 -11.891 1 87.75 174 GLN A CA 1
ATOM 1416 C C . GLN A 1 174 ? -8.883 -22.906 -11.539 1 87.75 174 GLN A C 1
ATOM 1418 O O . GLN A 1 174 ? -8.531 -23.859 -10.852 1 87.75 174 GLN A O 1
ATOM 1423 N N . GLU A 1 175 ? -10.047 -22.734 -11.969 1 91.44 175 GLU A N 1
ATOM 1424 C CA . GLU A 1 175 ? -11.07 -23.734 -11.719 1 91.44 175 GLU A CA 1
ATOM 1425 C C . GLU A 1 175 ? -10.695 -25.078 -12.344 1 91.44 175 GLU A C 1
ATOM 1427 O O . GLU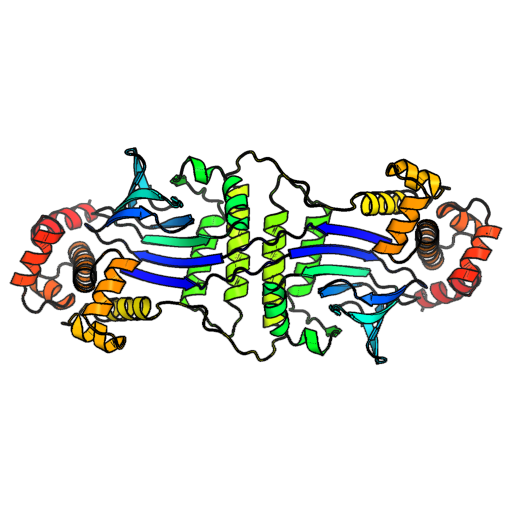 A 1 175 ? -10.852 -26.125 -11.719 1 91.44 175 GLU A O 1
ATOM 1432 N N . ALA A 1 176 ? -10.219 -25.016 -13.516 1 93.19 176 ALA A N 1
ATOM 1433 C CA . ALA A 1 176 ? -9.82 -26.234 -14.227 1 93.19 176 ALA A CA 1
ATOM 1434 C C . ALA A 1 176 ? -8.656 -26.922 -13.523 1 93.19 176 ALA A C 1
ATOM 1436 O O . ALA A 1 176 ? -8.688 -28.141 -13.305 1 93.19 176 ALA A O 1
ATOM 1437 N N . THR A 1 177 ? -7.656 -26.156 -13.203 1 92.25 177 THR A N 1
ATOM 1438 C CA . THR A 1 177 ? -6.504 -26.75 -12.523 1 92.25 177 THR A CA 1
ATOM 1439 C C . THR A 1 177 ? -6.902 -27.312 -11.172 1 92.25 177 THR A C 1
ATOM 1441 O O . THR A 1 177 ? -6.434 -28.391 -10.781 1 92.25 177 THR A O 1
ATOM 1444 N N . THR A 1 178 ? -7.75 -26.625 -10.469 1 91.69 178 THR A N 1
ATOM 1445 C CA . THR A 1 178 ? -8.25 -27.125 -9.188 1 91.69 178 THR A CA 1
ATOM 1446 C C . THR A 1 178 ? -8.992 -28.453 -9.375 1 91.69 178 THR A C 1
ATOM 1448 O O . THR A 1 178 ? -8.812 -29.375 -8.586 1 91.69 178 THR A O 1
ATOM 1451 N N . PHE A 1 179 ? -9.867 -28.484 -10.375 1 95.25 179 PHE A N 1
ATOM 1452 C CA . PHE A 1 179 ? -10.594 -29.719 -10.68 1 95.25 179 PHE A CA 1
ATOM 1453 C C . PHE A 1 179 ? -9.633 -30.875 -10.922 1 95.25 179 PHE A C 1
ATOM 1455 O O . PHE A 1 179 ? -9.805 -31.953 -10.359 1 95.25 179 PHE A O 1
ATOM 1462 N N . ILE A 1 180 ? -8.609 -30.609 -11.719 1 94.5 180 ILE A N 1
ATOM 1463 C CA . ILE A 1 180 ? -7.637 -31.641 -12.047 1 94.5 180 ILE A CA 1
ATOM 1464 C C . ILE A 1 180 ? -6.883 -32.062 -10.789 1 94.5 180 ILE A C 1
ATOM 1466 O O . ILE A 1 180 ? -6.75 -33.25 -10.516 1 94.5 180 ILE A O 1
ATOM 1470 N N . ASN A 1 181 ? -6.434 -31.109 -10.055 1 92.31 181 ASN A N 1
ATOM 1471 C CA . ASN A 1 181 ? -5.664 -31.375 -8.844 1 92.31 181 ASN A CA 1
ATOM 1472 C C . ASN A 1 181 ? -6.465 -32.219 -7.852 1 92.31 181 ASN A C 1
ATOM 1474 O O . ASN A 1 181 ? -5.895 -33.031 -7.121 1 92.31 181 ASN A O 1
ATOM 1478 N N . ASN A 1 182 ? -7.73 -31.984 -7.883 1 94.06 182 ASN A N 1
ATOM 1479 C CA . ASN A 1 182 ? -8.586 -32.656 -6.906 1 94.06 182 ASN A CA 1
ATOM 1480 C C . ASN A 1 182 ? -9.078 -34 -7.426 1 94.06 182 ASN A C 1
ATOM 1482 O O . ASN A 1 182 ? -9.562 -34.844 -6.652 1 94.06 182 ASN A O 1
ATOM 1486 N N . ASN A 1 183 ? -8.93 -34.25 -8.75 1 95.94 183 ASN A N 1
ATOM 1487 C CA . ASN A 1 183 ? -9.602 -35.438 -9.305 1 95.94 183 ASN A CA 1
ATOM 1488 C C . ASN A 1 183 ? -8.641 -36.281 -10.141 1 95.94 183 ASN A C 1
ATOM 1490 O O . ASN A 1 183 ? -9.047 -37.25 -10.766 1 95.94 183 ASN A O 1
ATOM 1494 N N . TYR A 1 184 ? -7.398 -35.938 -10.164 1 94.38 184 TYR A N 1
ATOM 1495 C CA . TYR A 1 184 ? -6.43 -36.594 -11.023 1 94.38 184 TYR A CA 1
ATOM 1496 C C . TYR A 1 184 ? -6.406 -38.125 -10.766 1 94.38 184 TYR A C 1
ATOM 1498 O O . TYR A 1 184 ? -6.016 -38.875 -11.641 1 94.38 184 TYR A O 1
ATOM 1506 N N . MET A 1 185 ? -6.797 -38.531 -9.562 1 95.69 185 MET A N 1
ATOM 1507 C CA . MET A 1 185 ? -6.742 -39.938 -9.172 1 95.69 185 MET A CA 1
ATOM 1508 C C . MET A 1 185 ? -7.832 -40.75 -9.867 1 95.69 185 MET A C 1
ATOM 1510 O O . MET A 1 185 ? -7.777 -42 -9.898 1 95.69 185 MET A O 1
ATOM 1514 N N . ASN A 1 186 ? -8.781 -40.094 -10.344 1 95.19 186 ASN A N 1
ATOM 1515 C CA . ASN A 1 186 ? -9.852 -40.688 -11.125 1 95.19 186 ASN A CA 1
ATOM 1516 C C . ASN A 1 186 ? -9.547 -40.688 -12.617 1 95.19 186 ASN A C 1
ATOM 1518 O O . ASN A 1 186 ? -8.68 -39.938 -13.062 1 95.19 186 ASN A O 1
ATOM 1522 N N . PRO A 1 187 ? -10.133 -41.594 -13.344 1 93 187 PRO A N 1
ATOM 1523 C CA . PRO A 1 187 ? -9.883 -41.594 -14.789 1 93 187 PRO A CA 1
ATOM 1524 C C . PRO A 1 187 ? -10.594 -40.438 -15.508 1 93 187 PRO A C 1
ATOM 1526 O O . PRO A 1 187 ? -11.352 -40.688 -16.453 1 93 187 PRO A O 1
ATOM 1529 N N . ILE A 1 188 ? -10.289 -39.219 -15.172 1 94.44 188 ILE A N 1
ATOM 1530 C CA . ILE A 1 188 ? -10.93 -38.062 -15.766 1 94.44 188 ILE A CA 1
ATOM 1531 C C . ILE A 1 188 ? -10.336 -37.781 -17.141 1 94.44 188 ILE A C 1
ATOM 1533 O O . ILE A 1 188 ? -9.156 -38.062 -17.391 1 94.44 188 ILE A O 1
ATOM 1537 N N . THR A 1 189 ? -11.117 -37.281 -18.031 1 94.38 189 THR A N 1
ATOM 1538 C CA . THR A 1 189 ? -10.68 -36.906 -19.375 1 94.38 189 THR A CA 1
ATOM 1539 C C . THR A 1 189 ? -10.617 -35.375 -19.516 1 94.38 189 THR A C 1
ATOM 1541 O O . THR A 1 189 ? -11.156 -34.656 -18.688 1 94.38 189 THR A O 1
ATOM 1544 N N . VAL A 1 190 ? -9.922 -34.938 -20.578 1 95.81 190 VAL A N 1
ATOM 1545 C CA . VAL A 1 190 ? -9.836 -33.5 -20.875 1 95.81 190 VAL A CA 1
ATOM 1546 C C . VAL A 1 190 ? -11.242 -32.938 -21.125 1 95.81 190 VAL A C 1
ATOM 1548 O O . VAL A 1 190 ? -11.531 -31.797 -20.781 1 95.81 190 VAL A O 1
ATOM 1551 N N . GLN A 1 191 ? -12.086 -33.75 -21.703 1 96.19 191 GLN A N 1
ATOM 1552 C CA . GLN A 1 191 ? -13.461 -33.344 -21.969 1 96.19 191 GLN A CA 1
ATOM 1553 C C . GLN A 1 191 ? -14.203 -33.062 -20.672 1 96.19 191 GLN A C 1
ATOM 1555 O O . GLN A 1 191 ? -14.945 -32.094 -20.562 1 96.19 191 GLN A O 1
ATOM 1560 N N . GLU A 1 192 ? -14 -33.875 -19.703 1 96.56 192 GLU A N 1
ATOM 1561 C CA . GLU A 1 192 ? -14.656 -33.719 -18.422 1 96.56 192 GLU A CA 1
ATOM 1562 C C . GLU A 1 192 ? -14.18 -32.438 -17.734 1 96.56 192 GLU A C 1
ATOM 1564 O O . GLU A 1 192 ? -14.969 -31.734 -17.078 1 96.56 192 GLU A O 1
ATOM 1569 N N . VAL A 1 193 ? -12.906 -32.156 -17.891 1 96.94 193 VAL A N 1
ATOM 1570 C CA . VAL A 1 193 ? -12.359 -30.922 -17.328 1 96.94 193 VAL A CA 1
ATOM 1571 C C . VAL A 1 193 ? -13.008 -29.719 -18.016 1 96.94 193 VAL A C 1
ATOM 1573 O O . VAL A 1 193 ? -13.438 -28.766 -17.359 1 96.94 193 VAL A O 1
ATOM 1576 N N . ALA A 1 194 ? -13.047 -29.75 -19.312 1 97.25 194 ALA A N 1
ATOM 1577 C CA . ALA A 1 194 ? -13.648 -28.672 -20.094 1 97.25 194 ALA A CA 1
ATOM 1578 C C . ALA A 1 194 ? -15.117 -28.469 -19.719 1 97.25 194 ALA A C 1
ATOM 1580 O O . ALA A 1 194 ? -15.562 -27.328 -19.531 1 97.25 194 ALA A O 1
ATOM 1581 N N . ASP A 1 195 ? -15.852 -29.594 -19.562 1 97.19 195 ASP A N 1
ATOM 1582 C CA . ASP A 1 195 ? -17.25 -29.531 -19.172 1 97.19 195 ASP A CA 1
ATOM 1583 C C . ASP A 1 195 ? -17.406 -28.891 -17.797 1 97.19 195 ASP A C 1
ATOM 1585 O O . ASP A 1 195 ? -18.344 -28.109 -17.578 1 97.19 195 ASP A O 1
ATOM 1589 N N . HIS A 1 196 ? -16.531 -29.234 -16.984 1 95.75 196 HIS A N 1
ATOM 1590 C CA . HIS A 1 196 ? -16.594 -28.703 -15.617 1 95.75 196 HIS A CA 1
ATOM 1591 C C . HIS A 1 196 ? -16.516 -27.188 -15.609 1 95.75 196 HIS A C 1
ATOM 1593 O O . HIS A 1 196 ? -17.156 -26.531 -14.789 1 95.75 196 HIS A O 1
ATOM 1599 N N . VAL A 1 197 ? -15.711 -26.609 -16.5 1 95.25 197 VAL A N 1
ATOM 1600 C CA . VAL A 1 197 ? -15.523 -25.156 -16.516 1 95.25 197 VAL A CA 1
ATOM 1601 C C . VAL A 1 197 ? -16.344 -24.531 -17.641 1 95.25 197 VAL A C 1
ATOM 1603 O O . VAL A 1 197 ? -16.156 -23.375 -17.984 1 95.25 197 VAL A O 1
ATOM 1606 N N . ASN A 1 198 ? -17.188 -25.297 -18.266 1 96.69 198 ASN A N 1
ATOM 1607 C CA . ASN A 1 198 ? -18.141 -24.875 -19.297 1 96.69 198 ASN A CA 1
ATOM 1608 C C . ASN A 1 198 ? -17.422 -24.266 -20.5 1 96.69 198 ASN A C 1
ATOM 1610 O O . ASN A 1 198 ? -17.781 -23.188 -20.953 1 96.69 198 ASN A O 1
ATOM 1614 N N . LEU A 1 199 ? -16.438 -24.906 -20.953 1 96.19 199 LEU A N 1
ATOM 1615 C CA . LEU A 1 199 ? -15.695 -24.516 -22.156 1 96.19 199 LEU A CA 1
ATOM 1616 C C . LEU A 1 199 ? -15.586 -25.672 -23.125 1 96.19 199 LEU A C 1
ATOM 1618 O O . LEU A 1 199 ? -15.797 -26.828 -22.75 1 96.19 199 LEU A O 1
ATOM 1622 N N . SER A 1 200 ? -15.297 -25.344 -24.297 1 96.94 200 SER A N 1
ATOM 1623 C CA . SER A 1 200 ? -14.938 -26.391 -25.266 1 96.94 200 SER A CA 1
ATOM 1624 C C . SER A 1 200 ? -13.523 -26.891 -25.016 1 96.94 200 SER A C 1
ATOM 1626 O O . SER A 1 200 ? -12.688 -26.172 -24.469 1 96.94 200 SER A O 1
ATOM 1628 N N . ARG A 1 201 ? -13.336 -28.094 -25.438 1 95.69 201 ARG A N 1
ATOM 1629 C CA . ARG A 1 201 ? -12.016 -28.688 -25.312 1 95.69 201 ARG A CA 1
ATOM 1630 C C . ARG A 1 201 ? -10.969 -27.875 -26.047 1 95.69 201 ARG A C 1
ATOM 1632 O O . ARG A 1 201 ? -9.852 -27.672 -25.547 1 95.69 201 ARG A O 1
ATOM 1639 N N . SER A 1 202 ? -11.352 -27.359 -27.156 1 96.5 202 SER A N 1
ATOM 1640 C CA . SER A 1 202 ? -10.438 -26.578 -28 1 96.5 202 SER A CA 1
ATOM 1641 C C . SER A 1 202 ? -10.047 -25.281 -27.312 1 96.5 202 SER A C 1
ATOM 1643 O O . SER A 1 202 ? -8.875 -24.891 -27.312 1 96.5 202 SER A O 1
ATOM 1645 N N . TYR A 1 203 ? -11.031 -24.656 -26.812 1 95.5 203 TYR A N 1
ATOM 1646 C CA . TYR A 1 203 ? -10.766 -23.375 -26.141 1 95.5 203 TYR A CA 1
ATOM 1647 C C . TYR A 1 203 ? -9.938 -23.594 -24.875 1 95.5 203 TYR A C 1
ATOM 1649 O O . TYR A 1 203 ? -9 -22.844 -24.609 1 95.5 203 TYR A O 1
ATOM 1657 N N . LEU A 1 204 ? -10.266 -24.547 -24.094 1 95.44 204 LEU A N 1
ATOM 1658 C CA . LEU A 1 204 ? -9.492 -24.859 -22.891 1 95.44 204 LEU A CA 1
ATOM 1659 C C . LEU A 1 204 ? -8.039 -25.141 -23.234 1 95.44 204 LEU A C 1
ATOM 1661 O O . LEU A 1 204 ? -7.129 -24.656 -22.562 1 95.44 204 LEU A O 1
ATOM 1665 N N . TYR A 1 205 ? -7.84 -25.891 -24.25 1 95.25 205 TYR A N 1
ATOM 1666 C CA . TYR A 1 205 ? -6.492 -26.188 -24.734 1 95.25 205 TYR A CA 1
ATOM 1667 C C . TYR A 1 205 ? -5.727 -24.906 -25.016 1 95.25 205 TYR A C 1
ATOM 1669 O O . TYR A 1 205 ? -4.609 -24.703 -24.531 1 95.25 205 TYR A O 1
ATOM 1677 N N . LYS A 1 206 ? -6.34 -24.016 -25.75 1 94.88 206 LYS A N 1
ATOM 1678 C CA . LYS A 1 206 ? -5.703 -22.75 -26.141 1 94.88 206 LYS A CA 1
ATOM 1679 C C . LYS A 1 206 ? -5.348 -21.922 -24.906 1 94.88 206 LYS A C 1
ATOM 1681 O O . LYS A 1 206 ? -4.281 -21.312 -24.844 1 94.88 206 LYS A O 1
ATOM 1686 N N . MET A 1 207 ? -6.25 -21.953 -23.969 1 91.56 207 MET A N 1
ATOM 1687 C CA . MET A 1 207 ? -6.051 -21.141 -22.781 1 91.56 207 MET A CA 1
ATOM 1688 C C . MET A 1 207 ? -4.953 -21.734 -21.891 1 91.56 207 MET A C 1
ATOM 1690 O O . MET A 1 207 ? -4.172 -20.984 -21.297 1 91.56 207 MET A O 1
ATOM 1694 N N . PHE A 1 208 ? -4.914 -23.016 -21.828 1 92.31 208 PHE A N 1
ATOM 1695 C CA . PHE A 1 208 ? -3.844 -23.672 -21.078 1 92.31 208 PHE A CA 1
ATOM 1696 C C . PHE A 1 208 ? -2.488 -23.391 -21.719 1 92.31 208 PHE A C 1
ATOM 1698 O O . PHE A 1 208 ? -1.528 -23.047 -21.016 1 92.31 208 PHE A O 1
ATOM 1705 N N . ILE A 1 209 ? -2.436 -23.484 -22.984 1 91.06 209 ILE A N 1
ATOM 1706 C CA . ILE A 1 209 ? -1.194 -23.188 -23.703 1 91.06 209 ILE A CA 1
ATOM 1707 C C . ILE A 1 209 ? -0.788 -21.734 -23.469 1 91.06 209 ILE A C 1
ATOM 1709 O O . ILE A 1 209 ? 0.364 -21.453 -23.125 1 91.06 209 ILE A O 1
ATOM 1713 N N . LYS A 1 210 ? -1.727 -20.938 -23.594 1 87.38 210 LYS A N 1
ATOM 1714 C CA . LYS A 1 210 ? -1.473 -19.5 -23.5 1 87.38 210 LYS A CA 1
ATOM 1715 C C . LYS A 1 210 ? -1.016 -19.109 -22.094 1 87.38 210 LYS A C 1
ATOM 1717 O O . LYS A 1 210 ? -0.096 -18.312 -21.938 1 87.38 210 LYS A O 1
ATOM 1722 N N . HIS A 1 211 ? -1.669 -19.719 -21.109 1 83.62 211 HIS A N 1
ATOM 1723 C CA . HIS A 1 211 ? -1.481 -19.188 -19.766 1 83.62 211 HIS A CA 1
ATOM 1724 C C . HIS A 1 211 ? -0.573 -20.078 -18.938 1 83.62 211 HIS A C 1
ATOM 1726 O O . HIS A 1 211 ? 0.041 -19.625 -17.969 1 83.62 211 HIS A O 1
ATOM 1732 N N . LEU A 1 212 ? -0.49 -21.359 -19.281 1 84.69 212 LEU A N 1
ATOM 1733 C CA . LEU A 1 212 ? 0.292 -22.281 -18.469 1 84.69 212 LEU A CA 1
ATOM 1734 C C . LEU A 1 212 ? 1.452 -22.859 -19.266 1 84.69 212 LEU A C 1
ATOM 1736 O O . LEU A 1 212 ? 2.328 -23.516 -18.703 1 84.69 212 LEU A O 1
ATOM 1740 N N . GLY A 1 213 ? 1.468 -22.703 -20.547 1 82.69 213 GLY A N 1
ATOM 1741 C CA . GLY A 1 213 ? 2.549 -23.188 -21.391 1 82.69 213 GLY A CA 1
ATOM 1742 C C . GLY A 1 213 ? 2.451 -24.656 -21.719 1 82.69 213 GLY A C 1
ATOM 1743 O O . GLY A 1 213 ? 3.385 -25.25 -22.266 1 82.69 213 GLY A O 1
ATOM 1744 N N . GLU A 1 214 ? 1.405 -25.266 -21.281 1 88.12 214 GLU A N 1
ATOM 1745 C CA . GLU A 1 214 ? 1.193 -26.688 -21.562 1 88.12 214 GLU A CA 1
ATOM 1746 C C . GLU A 1 214 ? -0.284 -26.984 -21.797 1 88.12 214 GLU A C 1
ATOM 1748 O O . GLU A 1 214 ? -1.151 -26.203 -21.406 1 88.12 214 GLU A O 1
ATOM 1753 N N . SER A 1 215 ? -0.547 -28.062 -22.453 1 93.81 215 SER A N 1
ATOM 1754 C CA . SER A 1 215 ? -1.926 -28.453 -22.719 1 93.81 215 SER A CA 1
ATOM 1755 C C . SER A 1 215 ? -2.596 -29.016 -21.469 1 93.81 215 SER A C 1
ATOM 1757 O O . SER A 1 215 ? -1.919 -29.375 -20.5 1 93.81 215 SER A O 1
ATOM 1759 N N . THR A 1 216 ? -3.928 -29.078 -21.578 1 95.12 216 THR A N 1
ATOM 1760 C CA . THR A 1 216 ? -4.703 -29.656 -20.484 1 95.12 216 THR A CA 1
ATOM 1761 C C . THR A 1 216 ? -4.297 -31.109 -20.234 1 95.12 216 THR A C 1
ATOM 1763 O O . THR A 1 216 ? -4.145 -31.531 -19.078 1 95.12 216 THR A O 1
ATOM 1766 N N . GLN A 1 217 ? -4.094 -31.812 -21.266 1 95.06 217 GLN A N 1
ATOM 1767 C CA . GLN A 1 217 ? -3.676 -33.219 -21.156 1 95.06 217 GLN A CA 1
ATOM 1768 C C . GLN A 1 217 ? -2.299 -33.312 -20.5 1 95.06 217 GLN A C 1
ATOM 1770 O O . GLN A 1 217 ? -2.09 -34.156 -19.625 1 95.06 217 GLN A O 1
ATOM 1775 N N . SER A 1 218 ? -1.388 -32.531 -21.031 1 93.56 218 SER A N 1
ATOM 1776 C CA . SER A 1 218 ? -0.042 -32.562 -20.453 1 93.56 218 SER A CA 1
ATOM 1777 C C . SER A 1 218 ? -0.064 -32.219 -18.969 1 93.56 218 SER A C 1
ATOM 1779 O O . SER A 1 218 ? 0.671 -32.812 -18.188 1 93.56 218 SER A O 1
ATOM 1781 N N . TYR A 1 219 ? -0.896 -31.25 -18.656 1 92.88 219 TYR A N 1
ATOM 1782 C CA . TYR A 1 219 ? -1.033 -30.859 -17.266 1 92.88 219 TYR A CA 1
ATOM 1783 C C . TYR A 1 219 ? -1.491 -32.031 -16.406 1 92.88 219 TYR A C 1
ATOM 1785 O O . TYR A 1 219 ? -0.93 -32.281 -15.344 1 92.88 219 TYR A O 1
ATOM 1793 N N . LEU A 1 220 ? -2.484 -32.719 -16.828 1 94.44 220 LEU A N 1
ATOM 1794 C CA . LEU A 1 220 ? -3.006 -33.875 -16.125 1 94.44 220 LEU A CA 1
ATOM 1795 C C . LEU A 1 220 ? -1.93 -34.969 -15.984 1 94.44 220 LEU A C 1
ATOM 1797 O O . LEU A 1 220 ? -1.743 -35.5 -14.898 1 94.44 220 LEU A O 1
ATOM 1801 N N . ILE A 1 221 ? -1.24 -35.219 -17.016 1 93.88 221 ILE A N 1
ATOM 1802 C CA . ILE A 1 221 ? -0.18 -36.219 -17 1 93.88 221 ILE A CA 1
ATOM 1803 C C . ILE A 1 221 ? 0.898 -35.812 -15.992 1 93.88 221 ILE A C 1
ATOM 1805 O O . ILE A 1 221 ? 1.339 -36.625 -15.188 1 93.88 221 ILE A O 1
ATOM 1809 N N . ASN A 1 222 ? 1.257 -34.594 -16.078 1 91.12 222 ASN A N 1
ATOM 1810 C CA . ASN A 1 222 ? 2.316 -34.094 -15.211 1 91.12 222 ASN A CA 1
ATOM 1811 C C . ASN A 1 222 ? 1.947 -34.25 -13.742 1 91.12 222 ASN A C 1
ATOM 1813 O O . ASN A 1 222 ? 2.789 -34.625 -12.922 1 91.12 222 ASN A O 1
ATOM 1817 N N . ILE A 1 223 ? 0.74 -33.938 -13.422 1 92.31 223 ILE A N 1
ATOM 1818 C CA . ILE A 1 223 ? 0.287 -34.094 -12.039 1 92.31 223 ILE A CA 1
ATOM 1819 C C . ILE A 1 223 ? 0.347 -35.562 -11.625 1 92.31 223 ILE A C 1
ATOM 1821 O O . ILE A 1 223 ? 0.801 -35.875 -10.523 1 92.31 223 ILE A O 1
ATOM 1825 N N . ARG A 1 224 ? -0.101 -36.375 -12.43 1 94.19 224 ARG A N 1
ATOM 1826 C CA . ARG A 1 224 ? -0.101 -37.812 -12.125 1 94.19 224 ARG A CA 1
ATOM 1827 C C . ARG A 1 224 ? 1.321 -38.344 -11.977 1 94.19 224 ARG A C 1
ATOM 1829 O O . ARG A 1 224 ? 1.599 -39.125 -11.086 1 94.19 224 ARG A O 1
ATOM 1836 N N . MET A 1 225 ? 2.15 -37.844 -12.836 1 92.56 225 MET A N 1
ATOM 1837 C CA . MET A 1 225 ? 3.545 -38.281 -12.758 1 92.56 225 MET A CA 1
ATOM 1838 C C . MET A 1 225 ? 4.195 -37.781 -11.469 1 92.56 225 MET A C 1
ATOM 1840 O O . MET A 1 225 ? 4.977 -38.5 -10.844 1 92.56 225 MET A O 1
ATOM 1844 N N . TYR A 1 226 ? 3.877 -36.594 -11.125 1 90.69 226 TYR A N 1
ATOM 1845 C CA . TYR A 1 226 ? 4.387 -36.031 -9.883 1 90.69 226 TYR A CA 1
ATOM 1846 C C . TYR A 1 226 ? 3.93 -36.844 -8.68 1 90.69 226 TYR A C 1
ATOM 1848 O O . TYR A 1 226 ? 4.746 -37.25 -7.848 1 90.69 226 TYR A O 1
ATOM 1856 N N . LYS A 1 227 ? 2.688 -37.094 -8.633 1 93.5 227 LYS A N 1
ATOM 1857 C CA . LYS A 1 227 ? 2.135 -37.875 -7.523 1 93.5 227 LYS A CA 1
ATOM 1858 C C . LYS A 1 227 ? 2.701 -39.281 -7.512 1 93.5 227 LYS A C 1
ATOM 1860 O O . LYS A 1 227 ? 2.949 -39.844 -6.441 1 93.5 227 LYS A O 1
ATOM 1865 N N . SER A 1 228 ? 2.898 -39.781 -8.648 1 94.56 228 SER A N 1
ATOM 1866 C CA . SER A 1 228 ? 3.518 -41.094 -8.75 1 94.56 228 SER A CA 1
ATOM 1867 C C . SER A 1 228 ? 4.922 -41.094 -8.156 1 94.56 228 SER A C 1
ATOM 1869 O O . SER A 1 228 ? 5.297 -42.031 -7.438 1 94.56 228 SER A O 1
ATOM 1871 N N . SER A 1 229 ? 5.629 -40.125 -8.539 1 91.81 229 SER A N 1
ATOM 1872 C CA . SER A 1 229 ? 6.996 -40.031 -8.039 1 91.81 229 SER A CA 1
ATOM 1873 C C . SER A 1 229 ? 7.027 -39.969 -6.516 1 91.81 229 SER A C 1
ATOM 1875 O O . SER A 1 229 ? 7.906 -40.562 -5.887 1 91.81 229 SER A O 1
ATOM 1877 N N . ILE A 1 230 ? 6.113 -39.312 -5.891 1 91.31 230 ILE A N 1
ATOM 1878 C CA . ILE A 1 230 ? 6.02 -39.219 -4.438 1 91.31 230 ILE A CA 1
ATOM 1879 C C . ILE A 1 230 ? 5.711 -40.594 -3.842 1 91.31 230 ILE A C 1
ATOM 1881 O O . ILE A 1 230 ? 6.355 -41 -2.885 1 91.31 230 ILE A O 1
ATOM 1885 N N . LEU A 1 231 ? 4.758 -41.219 -4.484 1 94.38 231 LEU A N 1
ATOM 1886 C CA . LEU A 1 231 ? 4.355 -42.531 -3.99 1 94.38 231 LEU A CA 1
ATOM 1887 C C . LEU A 1 231 ? 5.5 -43.531 -4.113 1 94.38 231 LEU A C 1
ATOM 1889 O O . LEU A 1 231 ? 5.695 -44.344 -3.23 1 94.38 231 LEU A O 1
ATOM 1893 N N . LEU A 1 232 ? 6.223 -43.438 -5.188 1 93.56 232 LEU A N 1
ATOM 1894 C CA . LEU A 1 232 ? 7.34 -44.344 -5.41 1 93.56 232 LEU A CA 1
ATOM 1895 C C . LEU A 1 232 ? 8.438 -44.125 -4.375 1 93.56 232 LEU A C 1
ATOM 1897 O O . LEU A 1 232 ? 9.078 -45.094 -3.93 1 93.56 232 LEU A O 1
ATOM 1901 N N . LYS A 1 233 ? 8.57 -42.906 -4.008 1 90.75 233 LYS A N 1
ATOM 1902 C CA . LYS A 1 233 ? 9.617 -42.562 -3.053 1 90.75 233 LYS A CA 1
ATOM 1903 C C . LYS A 1 233 ? 9.195 -42.875 -1.624 1 90.75 233 LYS A C 1
ATOM 1905 O O . LYS A 1 233 ? 10.016 -43.281 -0.802 1 90.75 233 LYS A O 1
ATOM 1910 N N . GLU A 1 234 ? 7.945 -42.75 -1.336 1 92.31 234 GLU A N 1
ATOM 1911 C CA . GLU A 1 234 ? 7.523 -42.719 0.062 1 92.31 234 GLU A CA 1
ATOM 1912 C C . GLU A 1 234 ? 6.805 -44 0.464 1 92.31 234 GLU A C 1
ATOM 1914 O O . GLU A 1 234 ? 6.559 -44.25 1.649 1 92.31 234 GLU A O 1
ATOM 1919 N N . THR A 1 235 ? 6.473 -44.812 -0.515 1 94 235 THR A N 1
ATOM 1920 C CA . THR A 1 235 ? 5.715 -46 -0.185 1 94 235 THR A CA 1
ATOM 1921 C C . THR A 1 235 ? 6.359 -47.25 -0.812 1 94 235 THR A C 1
ATOM 1923 O O . THR A 1 235 ? 7.305 -47.125 -1.595 1 94 235 THR A O 1
ATOM 1926 N N . SER A 1 236 ? 5.832 -48.438 -0.475 1 93.69 236 SER A N 1
ATOM 1927 C CA . SER A 1 236 ? 6.258 -49.688 -1.057 1 93.69 236 SER A CA 1
ATOM 1928 C C . SER A 1 236 ? 5.16 -50.312 -1.92 1 93.69 236 SER A C 1
ATOM 1930 O O . SER A 1 236 ? 5.156 -51.531 -2.164 1 93.69 236 SER A O 1
ATOM 1932 N N . LEU A 1 237 ? 4.281 -49.5 -2.338 1 95.94 237 LEU A N 1
ATOM 1933 C CA . LEU A 1 237 ? 3.188 -49.969 -3.178 1 95.94 237 LEU A CA 1
ATOM 1934 C C . LEU A 1 237 ? 3.719 -50.531 -4.492 1 95.94 237 LEU A C 1
ATOM 1936 O O . LEU A 1 237 ? 4.723 -50.062 -5.02 1 95.94 237 LEU A O 1
ATOM 1940 N N . SER A 1 238 ? 2.938 -51.5 -4.969 1 96.38 238 SER A N 1
ATOM 1941 C CA . SER A 1 238 ? 3.324 -52.031 -6.27 1 96.38 238 SER A CA 1
ATOM 1942 C C . SER A 1 238 ? 3.094 -51.031 -7.379 1 96.38 238 SER A C 1
ATOM 1944 O O . SER A 1 238 ? 2.34 -50.062 -7.199 1 96.38 238 SER A O 1
ATOM 1946 N N . ILE A 1 239 ? 3.742 -51.25 -8.477 1 96.25 239 ILE A N 1
ATOM 1947 C CA . ILE A 1 239 ? 3.598 -50.344 -9.625 1 96.25 239 ILE A CA 1
ATOM 1948 C C . ILE A 1 239 ? 2.135 -50.281 -10.055 1 96.25 239 ILE A C 1
ATOM 1950 O O . ILE A 1 239 ? 1.621 -49.219 -10.406 1 96.25 239 ILE A O 1
ATOM 1954 N N . ALA A 1 240 ? 1.511 -51.406 -10 1 96.44 240 ALA A N 1
ATOM 1955 C CA . ALA A 1 240 ? 0.103 -51.5 -10.383 1 96.44 240 ALA A CA 1
ATOM 1956 C C . ALA A 1 240 ? -0.771 -50.688 -9.422 1 96.44 240 ALA A C 1
ATOM 1958 O O . ALA A 1 240 ? -1.71 -50.031 -9.852 1 96.44 240 ALA A O 1
ATOM 1959 N N . GLU A 1 241 ? -0.498 -50.781 -8.219 1 97 241 GLU A N 1
ATOM 1960 C CA . GLU A 1 241 ? -1.246 -50.031 -7.219 1 97 241 GLU A CA 1
ATOM 1961 C C . GLU A 1 241 ? -1.057 -48.531 -7.402 1 97 241 GLU A C 1
ATOM 1963 O O . GLU A 1 241 ? -2.014 -47.75 -7.293 1 97 241 GLU A O 1
ATOM 1968 N N . ILE A 1 242 ? 0.153 -48.156 -7.637 1 97.31 242 ILE A N 1
ATOM 1969 C CA . ILE A 1 242 ? 0.463 -46.719 -7.84 1 97.31 242 ILE A CA 1
ATOM 1970 C C . ILE A 1 242 ? -0.251 -46.219 -9.086 1 97.31 242 ILE A C 1
ATOM 1972 O O . ILE A 1 242 ? -0.838 -45.125 -9.078 1 97.31 242 ILE A O 1
ATOM 1976 N N . ALA A 1 243 ? -0.194 -47 -10.125 1 97.06 243 ALA A N 1
ATOM 1977 C CA . ALA A 1 243 ? -0.891 -46.625 -11.359 1 97.06 243 ALA A CA 1
ATOM 1978 C C . ALA A 1 243 ? -2.363 -46.344 -11.086 1 97.06 243 ALA A C 1
ATOM 1980 O O . ALA A 1 243 ? -2.887 -45.312 -11.531 1 97.06 243 ALA A O 1
ATOM 1981 N N . ASN A 1 244 ? -2.967 -47.219 -10.344 1 96.12 244 ASN A N 1
ATOM 1982 C CA . ASN A 1 244 ? -4.379 -47.062 -10.016 1 96.12 244 ASN A CA 1
ATOM 1983 C C . ASN A 1 244 ? -4.621 -45.812 -9.148 1 96.12 244 ASN A C 1
ATOM 1985 O O . ASN A 1 244 ? -5.641 -45.156 -9.305 1 96.12 244 ASN A O 1
ATOM 1989 N N . LYS A 1 245 ? -3.775 -45.562 -8.305 1 96.5 245 LYS A N 1
ATOM 1990 C CA . LYS A 1 245 ? -3.932 -44.469 -7.352 1 96.5 245 LYS A CA 1
ATOM 1991 C C . LYS A 1 245 ? -3.811 -43.094 -8.047 1 96.5 245 LYS A C 1
ATOM 1993 O O . LYS A 1 245 ? -4.309 -42.094 -7.543 1 96.5 245 LYS A O 1
ATOM 1998 N N . VAL A 1 246 ? -3.135 -43.125 -9.141 1 96.5 246 VAL A N 1
ATOM 1999 C CA . VAL A 1 246 ? -2.924 -41.844 -9.789 1 96.5 246 VAL A CA 1
ATOM 2000 C C . VAL A 1 246 ? -3.807 -41.75 -11.031 1 96.5 246 VAL A C 1
ATOM 2002 O O . VAL A 1 246 ? -3.658 -40.812 -11.828 1 96.5 246 VAL A O 1
ATOM 2005 N N . GLY A 1 247 ? -4.699 -42.719 -11.258 1 95.62 247 GLY A N 1
ATOM 2006 C CA . GLY A 1 247 ? -5.77 -42.531 -12.227 1 95.62 247 GLY A CA 1
ATOM 2007 C C . GLY A 1 247 ? -5.598 -43.375 -13.477 1 95.62 247 GLY A C 1
ATOM 2008 O O . GLY A 1 247 ? -6.301 -43.156 -14.469 1 95.62 247 GLY A O 1
ATOM 2009 N N . TYR A 1 248 ? -4.641 -44.281 -13.508 1 95.69 248 TYR A N 1
ATOM 2010 C CA . TYR A 1 248 ? -4.473 -45.188 -14.641 1 95.69 248 TYR A CA 1
ATOM 2011 C C . TYR A 1 248 ? -5.035 -46.562 -14.328 1 95.69 248 TYR A C 1
ATOM 2013 O O . TYR A 1 248 ? -4.574 -47.25 -13.398 1 95.69 248 TYR A O 1
ATOM 2021 N N . SER A 1 249 ? -5.953 -46.938 -15.117 1 93.62 249 SER A N 1
ATOM 2022 C CA . SER A 1 249 ? -6.504 -48.281 -14.961 1 93.62 249 SER A CA 1
ATOM 2023 C C . SER A 1 249 ? -5.582 -49.344 -15.578 1 93.62 249 SER A C 1
ATOM 2025 O O . SER A 1 249 ? -5.633 -50.531 -15.203 1 93.62 249 SER A O 1
ATOM 2027 N N . ASP A 1 250 ? -4.785 -48.938 -16.484 1 94.62 250 ASP A N 1
ATOM 2028 C CA . ASP A 1 250 ? -3.852 -49.812 -17.172 1 94.62 250 ASP A CA 1
ATOM 2029 C C . ASP A 1 250 ? -2.418 -49.594 -16.703 1 94.62 250 ASP A C 1
ATOM 2031 O O . ASP A 1 250 ? -1.776 -48.625 -17.125 1 94.62 250 ASP A O 1
ATOM 2035 N N . PRO A 1 251 ? -1.903 -50.5 -15.969 1 95.06 251 PRO A N 1
ATOM 2036 C CA . PRO A 1 251 ? -0.543 -50.344 -15.453 1 95.06 251 PRO A CA 1
ATOM 2037 C C . PRO A 1 251 ? 0.502 -50.281 -16.562 1 95.06 251 PRO A C 1
ATOM 2039 O O . PRO A 1 251 ? 1.54 -49.625 -16.406 1 95.06 251 PRO A O 1
ATOM 2042 N N . LEU A 1 252 ? 0.211 -50.938 -17.625 1 95.69 252 LEU A N 1
ATOM 2043 C CA . LEU A 1 252 ? 1.156 -50.906 -18.734 1 95.69 252 LEU A CA 1
ATOM 2044 C C . LEU A 1 252 ? 1.232 -49.531 -19.344 1 95.69 252 LEU A C 1
ATOM 2046 O O . LEU A 1 252 ? 2.316 -49.062 -19.703 1 95.69 252 LEU A O 1
ATOM 2050 N N . LEU A 1 253 ? 0.073 -48.938 -19.516 1 95.75 253 LEU A N 1
ATOM 2051 C CA . LEU A 1 253 ? 0.038 -47.594 -20.031 1 95.75 253 LEU A CA 1
ATOM 2052 C C . LEU A 1 253 ? 0.744 -46.625 -19.062 1 95.75 253 LEU A C 1
ATOM 2054 O O . LEU A 1 253 ? 1.496 -45.75 -19.5 1 95.75 253 LEU A O 1
ATOM 2058 N N . PHE A 1 254 ? 0.478 -46.812 -17.812 1 96.75 254 PHE A N 1
ATOM 2059 C CA . PHE A 1 254 ? 1.156 -46.031 -16.781 1 96.75 254 PHE A CA 1
ATOM 2060 C C . PHE A 1 254 ? 2.67 -46.156 -16.922 1 96.75 254 PHE A C 1
ATOM 2062 O O . PHE A 1 254 ? 3.387 -45.156 -16.922 1 96.75 254 PHE A O 1
ATOM 2069 N N . SER A 1 255 ? 3.17 -47.312 -17.016 1 96.56 255 SER A N 1
ATOM 2070 C CA . SER A 1 255 ? 4.602 -47.594 -17.062 1 96.56 255 SER A CA 1
ATOM 2071 C C . SER A 1 255 ? 5.242 -46.938 -18.281 1 96.56 255 SER A C 1
ATOM 2073 O O . SER A 1 255 ? 6.344 -46.375 -18.188 1 96.56 255 SER A O 1
ATOM 2075 N N . LYS A 1 256 ? 4.543 -47 -19.359 1 96.94 256 LYS A N 1
ATOM 2076 C CA . LYS A 1 256 ? 5.039 -46.375 -20.578 1 96.94 256 LYS A CA 1
ATOM 2077 C C . LYS A 1 256 ? 5.152 -44.844 -20.438 1 96.94 256 LYS A C 1
ATOM 2079 O O . LYS A 1 256 ? 6.16 -44.25 -20.812 1 96.94 256 LYS A O 1
ATOM 2084 N N . ILE A 1 257 ? 4.113 -44.281 -19.938 1 95.38 257 ILE A N 1
ATOM 2085 C CA . ILE A 1 257 ? 4.074 -42.812 -19.781 1 95.38 257 ILE A CA 1
ATOM 2086 C C . ILE A 1 257 ? 5.117 -42.375 -18.75 1 95.38 257 ILE A C 1
ATOM 2088 O O . ILE A 1 257 ? 5.801 -41.375 -18.938 1 95.38 257 ILE A O 1
ATOM 2092 N N . PHE A 1 258 ? 5.234 -43.156 -17.672 1 95.44 258 PHE A N 1
ATOM 2093 C CA . PHE A 1 258 ? 6.219 -42.844 -16.641 1 95.44 258 PHE A CA 1
ATOM 2094 C C . PHE A 1 258 ? 7.629 -42.844 -17.219 1 95.44 258 PHE A C 1
ATOM 2096 O O . PHE A 1 258 ? 8.414 -41.938 -16.984 1 95.44 258 PHE A O 1
ATOM 2103 N N . SER A 1 259 ? 7.945 -43.844 -17.938 1 95.38 259 SER A N 1
ATOM 2104 C CA . SER A 1 259 ? 9.273 -44 -18.547 1 95.38 259 SER A CA 1
ATOM 2105 C C . SER A 1 259 ? 9.555 -42.844 -19.516 1 95.38 259 SER A C 1
ATOM 2107 O O . SER A 1 259 ? 10.68 -42.344 -19.578 1 95.38 259 SER A O 1
ATOM 2109 N N . LYS A 1 260 ? 8.586 -42.531 -20.266 1 93.88 260 LYS A N 1
ATOM 2110 C CA . LYS A 1 260 ? 8.742 -41.406 -21.188 1 93.88 260 LYS A CA 1
ATOM 2111 C C . LYS A 1 260 ? 8.984 -40.094 -20.438 1 93.88 260 LYS A C 1
ATOM 2113 O O . LYS A 1 260 ? 9.812 -39.281 -20.859 1 93.88 260 LYS A O 1
ATOM 2118 N N . HIS A 1 261 ? 8.258 -39.906 -19.375 1 90.12 261 HIS A N 1
ATOM 2119 C CA . HIS A 1 261 ? 8.297 -38.656 -18.625 1 90.12 261 HIS A CA 1
ATOM 2120 C C . HIS A 1 261 ? 9.617 -38.5 -17.875 1 90.12 261 HIS A C 1
ATOM 2122 O O . HIS A 1 261 ? 10.227 -37.438 -17.875 1 90.12 261 HIS A O 1
ATOM 2128 N N . PHE A 1 262 ? 10.148 -39.531 -17.25 1 89.38 262 PHE A N 1
ATOM 2129 C CA . PHE A 1 262 ? 11.305 -39.469 -16.359 1 89.38 262 PHE A CA 1
ATOM 2130 C C . PHE A 1 262 ? 12.539 -40.062 -17.031 1 89.38 262 PHE A C 1
ATOM 2132 O O . PHE A 1 262 ? 13.641 -40.031 -16.484 1 89.38 262 PHE A O 1
ATOM 2139 N N . SER A 1 263 ? 12.359 -40.656 -18.203 1 90.06 263 SER A N 1
ATOM 2140 C CA . SER A 1 263 ? 13.43 -41.281 -18.953 1 90.06 263 SER A CA 1
ATOM 2141 C C . SER A 1 263 ? 14.016 -42.469 -18.203 1 90.06 263 SER A C 1
ATOM 2143 O O . SER A 1 263 ? 15.211 -42.75 -18.297 1 90.06 263 SER A O 1
ATOM 2145 N N . MET A 1 264 ? 13.227 -43.062 -17.344 1 91.38 264 MET A N 1
ATOM 2146 C CA . MET A 1 264 ? 13.531 -44.312 -16.641 1 91.38 264 MET A CA 1
ATOM 2147 C C . MET A 1 264 ? 12.258 -44.969 -16.172 1 91.38 264 MET A C 1
ATOM 2149 O O . MET A 1 264 ? 11.219 -44.344 -16.016 1 91.38 264 MET A O 1
ATOM 2153 N N . SER A 1 265 ? 12.359 -46.25 -15.867 1 94.81 265 SER A N 1
ATOM 2154 C CA . SER A 1 265 ? 11.18 -47 -15.438 1 94.81 265 SER A CA 1
ATOM 2155 C C . SER A 1 265 ? 10.812 -46.625 -13.992 1 94.81 265 SER A C 1
ATOM 2157 O O . SER A 1 265 ? 11.648 -46.156 -13.234 1 94.81 265 SER A O 1
ATOM 2159 N N . ALA A 1 266 ? 9.547 -46.875 -13.695 1 95.06 266 ALA A N 1
ATOM 2160 C CA . ALA A 1 266 ? 9.07 -46.656 -12.336 1 95.06 266 ALA A CA 1
ATOM 2161 C C . ALA A 1 266 ? 9.883 -47.469 -11.328 1 95.06 266 ALA A C 1
ATOM 2163 O O . ALA A 1 266 ? 10.234 -46.938 -10.258 1 95.06 266 ALA A O 1
ATOM 2164 N N . SER A 1 267 ? 10.133 -48.656 -11.664 1 94.31 267 SER A N 1
ATOM 2165 C CA . SER A 1 267 ? 10.898 -49.531 -10.773 1 94.31 267 SER A CA 1
ATOM 2166 C C . SER A 1 267 ? 12.312 -49 -10.547 1 94.31 267 SER A C 1
ATOM 2168 O O . SER A 1 267 ? 12.805 -48.969 -9.422 1 94.31 267 SER A O 1
ATOM 2170 N N . LYS A 1 268 ? 12.945 -48.594 -11.586 1 93.88 268 LYS A N 1
ATOM 2171 C CA . LYS A 1 268 ? 14.273 -48.031 -11.477 1 93.88 268 LYS A CA 1
ATOM 2172 C C . LYS A 1 268 ? 14.25 -46.719 -10.664 1 93.88 268 LYS A C 1
ATOM 2174 O O . LYS A 1 268 ? 15.156 -46.469 -9.875 1 93.88 268 LYS A O 1
ATOM 2179 N N . TYR A 1 269 ? 13.242 -45.938 -10.953 1 92.12 269 TYR A N 1
ATOM 2180 C CA . TYR A 1 269 ? 13.078 -44.719 -10.211 1 92.12 269 TYR A CA 1
ATOM 2181 C C . TYR A 1 269 ? 13.008 -44.969 -8.711 1 92.12 269 TYR A C 1
ATOM 2183 O O . TYR A 1 269 ? 13.672 -44.281 -7.926 1 92.12 269 TYR A O 1
ATOM 2191 N N . ARG A 1 270 ? 12.195 -45.844 -8.305 1 91.88 270 ARG A N 1
ATOM 2192 C CA . ARG A 1 270 ? 12.055 -46.219 -6.902 1 91.88 270 ARG A CA 1
ATOM 2193 C C . ARG A 1 270 ? 13.398 -46.656 -6.316 1 91.88 270 ARG A C 1
ATOM 2195 O O . ARG A 1 270 ? 13.773 -46.219 -5.23 1 91.88 270 ARG A O 1
ATOM 2202 N N . LYS A 1 271 ? 14.078 -47.5 -6.988 1 91.06 271 LYS A N 1
ATOM 2203 C CA . LYS A 1 271 ? 15.359 -48 -6.508 1 91.06 271 LYS A CA 1
ATOM 2204 C C . LYS A 1 271 ? 16.359 -46.875 -6.297 1 91.06 271 LYS A C 1
ATOM 2206 O O . LYS A 1 271 ? 17.109 -46.875 -5.32 1 91.06 271 LYS A O 1
ATOM 2211 N N . SER A 1 272 ? 16.328 -46 -7.164 1 87.06 272 SER A N 1
ATOM 2212 C CA . SER A 1 272 ? 17.281 -44.906 -7.129 1 87.06 272 SER A CA 1
ATOM 2213 C C . SER A 1 272 ? 16.938 -43.906 -6.043 1 87.06 272 SER A C 1
ATOM 2215 O O . SER A 1 272 ? 17.812 -43.25 -5.504 1 87.06 272 SER A O 1
ATOM 2217 N N . HIS A 1 273 ? 15.727 -43.781 -5.633 1 82.94 273 HIS A N 1
ATOM 2218 C CA . HIS A 1 273 ? 15.312 -42.688 -4.766 1 82.94 273 HIS A CA 1
ATOM 2219 C C . HIS A 1 273 ? 14.898 -43.188 -3.391 1 82.94 273 HIS A C 1
ATOM 2221 O O . HIS A 1 273 ? 14.758 -42.406 -2.451 1 82.94 273 HIS A O 1
ATOM 2227 N N . GLN A 1 274 ? 14.406 -44.375 -3.211 1 76.56 274 GLN A N 1
ATOM 2228 C CA . GLN A 1 274 ? 14.156 -44.938 -1.889 1 76.56 274 GLN A CA 1
ATOM 2229 C C . GLN A 1 274 ? 15.469 -45.312 -1.198 1 76.56 274 GLN A C 1
ATOM 2231 O O . GLN A 1 274 ? 15.562 -45.25 0.029 1 76.56 274 GLN A O 1
ATOM 2236 N N . LYS A 1 275 ? 16.391 -45.875 -1.898 1 61 275 LYS A N 1
ATOM 2237 C CA . LYS A 1 275 ? 17.672 -46.281 -1.294 1 61 275 LYS A CA 1
ATOM 2238 C C . LYS A 1 275 ? 18.359 -45.094 -0.644 1 61 275 LYS A C 1
ATOM 2240 O O . LYS A 1 275 ? 19.016 -45.219 0.389 1 61 275 LYS A O 1
ATOM 2245 N N . ASN A 1 276 ? 18.297 -43.938 -1.16 1 53.78 276 ASN A N 1
ATOM 2246 C CA . ASN A 1 276 ? 19.031 -42.781 -0.662 1 53.78 276 ASN A CA 1
ATOM 2247 C C . ASN A 1 276 ? 18.406 -42.219 0.615 1 53.78 276 ASN A C 1
ATOM 2249 O O . ASN A 1 276 ? 18.922 -41.25 1.198 1 53.78 276 ASN A O 1
ATOM 2253 N N . LYS A 1 277 ? 17.172 -42.375 0.995 1 51.59 277 LYS A N 1
ATOM 2254 C CA . LYS A 1 277 ? 16.594 -42.125 2.307 1 51.59 277 LYS A CA 1
ATOM 2255 C C . LYS A 1 277 ? 17.156 -43.062 3.363 1 51.59 277 LYS A C 1
ATOM 2257 O O . LYS A 1 277 ? 17.016 -42.812 4.562 1 51.59 277 LYS A O 1
ATOM 2262 N N . LYS A 1 278 ? 17.469 -44.375 3.145 1 43.56 278 LYS A N 1
ATOM 2263 C CA . LYS A 1 278 ? 17.984 -45.281 4.176 1 43.56 278 LYS A CA 1
ATOM 2264 C C . LYS A 1 278 ? 19.422 -44.938 4.535 1 43.56 278 LYS A C 1
ATOM 2266 O O . LYS A 1 278 ? 19.984 -45.5 5.473 1 43.56 278 LYS A O 1
ATOM 2271 N N . CYS A 1 279 ? 20.25 -44.219 3.693 1 36.78 279 CYS A N 1
ATOM 2272 C CA . CYS A 1 279 ? 21.547 -43.938 4.293 1 36.78 279 CYS A CA 1
ATOM 2273 C C . CYS A 1 279 ? 21.5 -42.625 5.07 1 36.78 279 CYS A C 1
ATOM 2275 O O . CYS A 1 279 ? 20.906 -41.656 4.621 1 36.78 279 CYS A O 1
ATOM 2277 N N . MET B 1 1 ? -0.804 25.609 15.43 1 65 1 MET B N 1
ATOM 2278 C CA . MET B 1 1 ? 0.614 25.375 15.172 1 65 1 MET B CA 1
ATOM 2279 C C . MET B 1 1 ? 0.805 24.172 14.25 1 65 1 MET B C 1
ATOM 2281 O O . MET B 1 1 ? 0.44 23.062 14.609 1 65 1 MET B O 1
ATOM 2285 N N . GLN B 1 2 ? 1.205 24.562 13.086 1 51.75 2 GLN B N 1
ATOM 2286 C CA . GLN B 1 2 ? 1.483 23.5 12.117 1 51.75 2 GLN B CA 1
ATOM 2287 C C . GLN B 1 2 ? 2.756 22.75 12.477 1 51.75 2 GLN B C 1
ATOM 2289 O O . GLN B 1 2 ? 3.82 23.344 12.633 1 51.75 2 GLN B O 1
ATOM 2294 N N . ILE B 1 3 ? 2.596 21.422 12.688 1 53.81 3 ILE B N 1
ATOM 2295 C CA . ILE B 1 3 ? 3.717 20.578 13.094 1 53.81 3 ILE B CA 1
ATOM 2296 C C . ILE B 1 3 ? 4.309 19.891 11.867 1 53.81 3 ILE B C 1
ATOM 2298 O O . ILE B 1 3 ? 5.527 19.766 11.742 1 53.81 3 ILE B O 1
ATOM 2302 N N . LEU B 1 4 ? 3.461 19.438 11.023 1 51.72 4 LEU B N 1
ATOM 2303 C CA . LEU B 1 4 ? 3.836 18.766 9.781 1 51.72 4 LEU B CA 1
ATOM 2304 C C . LEU B 1 4 ? 2.854 19.109 8.664 1 51.72 4 LEU B C 1
ATOM 2306 O O . LEU B 1 4 ? 1.64 19.109 8.875 1 51.72 4 LEU B O 1
ATOM 2310 N N . TRP B 1 5 ? 3.404 19.562 7.582 1 48.22 5 TRP B N 1
ATOM 2311 C CA . TRP B 1 5 ? 2.627 19.609 6.352 1 48.22 5 TRP B CA 1
ATOM 2312 C C . TRP B 1 5 ? 3.508 19.312 5.137 1 48.22 5 TRP B C 1
ATOM 2314 O O . TRP B 1 5 ? 4.285 20.172 4.711 1 48.22 5 TRP B O 1
ATOM 2324 N N . ASN B 1 6 ? 3.459 18.109 4.738 1 51.53 6 ASN B N 1
ATOM 2325 C CA . ASN B 1 6 ? 4.117 17.734 3.486 1 51.53 6 ASN B CA 1
ATOM 2326 C C . ASN B 1 6 ? 3.107 17.547 2.359 1 51.53 6 ASN B C 1
ATOM 2328 O O . ASN B 1 6 ? 2.068 16.906 2.555 1 51.53 6 ASN B O 1
ATOM 2332 N N . LYS B 1 7 ? 3.293 18.188 1.342 1 54.44 7 LYS B N 1
ATOM 2333 C CA . LYS B 1 7 ? 2.521 17.969 0.12 1 54.44 7 LYS B CA 1
ATOM 2334 C C . LYS B 1 7 ? 3.338 17.219 -0.924 1 54.44 7 LYS B C 1
ATOM 2336 O O . LYS B 1 7 ? 4.527 17.484 -1.102 1 54.44 7 LYS B O 1
ATOM 2341 N N . TYR B 1 8 ? 2.715 16.234 -1.621 1 50.84 8 TYR B N 1
ATOM 2342 C CA . TYR B 1 8 ? 3.385 15.367 -2.59 1 50.84 8 TYR B CA 1
ATOM 2343 C C . TYR B 1 8 ? 2.885 15.641 -4.004 1 50.84 8 TYR B C 1
ATOM 2345 O O . TYR B 1 8 ? 1.729 16.031 -4.195 1 50.84 8 TYR B O 1
ATOM 2353 N N . LYS B 1 9 ? 3.773 15.602 -4.965 1 56.47 9 LYS B N 1
ATOM 2354 C CA . LYS B 1 9 ? 3.402 15.727 -6.371 1 56.47 9 LYS B CA 1
ATOM 2355 C C . LYS B 1 9 ? 2.5 14.57 -6.805 1 56.47 9 LYS B C 1
ATOM 2357 O O . LYS B 1 9 ? 2.645 13.445 -6.32 1 56.47 9 LYS B O 1
ATOM 2362 N N . SER B 1 10 ? 1.451 14.898 -7.59 1 49.5 10 SER B N 1
ATOM 2363 C CA . SER B 1 10 ? 0.617 13.844 -8.148 1 49.5 10 SER B CA 1
ATOM 2364 C C . SER B 1 10 ? 1.366 13.055 -9.219 1 49.5 10 SER B C 1
ATOM 2366 O O . SER B 1 10 ? 2.018 13.641 -10.086 1 49.5 10 SER B O 1
ATOM 2368 N N . ASN B 1 11 ? 1.652 11.766 -9.062 1 49.66 11 ASN B N 1
ATOM 2369 C CA . ASN B 1 11 ? 2.211 10.914 -10.102 1 49.66 11 ASN B CA 1
ATOM 2370 C C . ASN B 1 11 ? 1.149 10 -10.711 1 49.66 11 ASN B C 1
ATOM 2372 O O . ASN B 1 11 ? 0.544 9.188 -10 1 49.66 11 ASN B O 1
ATOM 2376 N N . ASN B 1 12 ? 0.453 10.461 -11.727 1 52.38 12 ASN B N 1
ATOM 2377 C CA . ASN B 1 12 ? -0.643 9.789 -12.422 1 52.38 12 ASN B CA 1
ATOM 2378 C C . ASN B 1 12 ? -0.22 8.422 -12.945 1 52.38 12 ASN B C 1
ATOM 2380 O O . ASN B 1 12 ? -0.588 8.039 -14.055 1 52.38 12 ASN B O 1
ATOM 2384 N N . PHE B 1 13 ? 0.608 7.84 -12.086 1 62.28 13 PHE B N 1
ATOM 2385 C CA . PHE B 1 13 ? 1.062 6.625 -12.758 1 62.28 13 PHE B CA 1
ATOM 2386 C C . PHE B 1 13 ? 0.328 5.406 -12.211 1 62.28 13 PHE B C 1
ATOM 2388 O O . PHE B 1 13 ? -0.07 5.383 -11.047 1 62.28 13 PHE B O 1
ATOM 2395 N N . GLU B 1 14 ? 0.02 4.512 -13.109 1 77.62 14 GLU B N 1
ATOM 2396 C CA . GLU B 1 14 ? -0.7 3.252 -12.93 1 77.62 14 GLU B CA 1
ATOM 2397 C C . GLU B 1 14 ? 0.127 2.252 -12.125 1 77.62 14 GLU B C 1
ATOM 2399 O O . GLU B 1 14 ? 1.355 2.234 -12.227 1 77.62 14 GLU B O 1
ATOM 2404 N N . ALA B 1 15 ? -0.484 1.659 -11.211 1 86 15 ALA B N 1
ATOM 2405 C CA . ALA B 1 15 ? 0.049 0.497 -10.508 1 86 15 ALA B CA 1
ATOM 2406 C C . ALA B 1 15 ? -0.928 -0.674 -10.562 1 86 15 ALA B C 1
ATOM 2408 O O . ALA B 1 15 ? -2.088 -0.542 -10.164 1 86 15 ALA B O 1
ATOM 2409 N N . ASN B 1 16 ? -0.43 -1.801 -11.062 1 88.94 16 ASN B N 1
ATOM 2410 C CA . ASN B 1 16 ? -1.328 -2.938 -11.234 1 88.94 16 ASN B CA 1
ATOM 2411 C C . ASN B 1 16 ? -0.729 -4.219 -10.664 1 88.94 16 ASN B C 1
ATOM 2413 O O . ASN B 1 16 ? 0.427 -4.547 -10.938 1 88.94 16 ASN B O 1
ATOM 2417 N N . LEU B 1 17 ? -1.473 -4.852 -9.844 1 91 17 LEU B N 1
ATOM 2418 C CA . LEU B 1 17 ? -1.214 -6.262 -9.57 1 91 17 LEU B CA 1
ATOM 2419 C C . LEU B 1 17 ? -1.777 -7.141 -10.688 1 91 17 LEU B C 1
ATOM 2421 O O . LEU B 1 17 ? -2.992 -7.195 -10.883 1 91 17 LEU B O 1
ATOM 2425 N N . ASP B 1 18 ? -0.933 -7.812 -11.352 1 91.31 18 ASP B N 1
ATOM 2426 C CA . ASP B 1 18 ? -1.358 -8.562 -12.531 1 91.31 18 ASP B CA 1
ATOM 2427 C C . ASP B 1 18 ? -1.755 -9.992 -12.164 1 91.31 18 ASP B C 1
ATOM 2429 O O . ASP B 1 18 ? -2.719 -10.531 -12.703 1 91.31 18 ASP B O 1
ATOM 2433 N N . GLU B 1 19 ? -0.984 -10.578 -11.242 1 91.06 19 GLU B N 1
ATOM 2434 C CA . GLU B 1 19 ? -1.272 -11.969 -10.93 1 91.06 19 GLU B CA 1
ATOM 2435 C C . GLU B 1 19 ? -0.583 -12.398 -9.633 1 91.06 19 GLU B C 1
ATOM 2437 O O . GLU B 1 19 ? 0.402 -11.789 -9.219 1 91.06 19 GLU B O 1
ATOM 2442 N N . CYS B 1 20 ? -1.098 -13.352 -8.969 1 93.31 20 CYS B N 1
ATOM 2443 C CA . CYS B 1 20 ? -0.511 -14.133 -7.887 1 93.31 20 CYS B CA 1
ATOM 2444 C C . CYS B 1 20 ? -0.598 -15.625 -8.188 1 93.31 20 CYS B C 1
ATOM 2446 O O . CYS B 1 20 ? -1.59 -16.094 -8.75 1 93.31 20 CYS B O 1
ATOM 2448 N N . GLY B 1 21 ? 0.5 -16.328 -7.789 1 93.81 21 GLY B N 1
ATOM 2449 C CA . GLY B 1 21 ? 0.458 -17.75 -8.078 1 93.81 21 GLY B CA 1
ATOM 2450 C C . GLY B 1 21 ? 1.286 -18.578 -7.121 1 93.81 21 GLY B C 1
ATOM 2451 O O . GLY B 1 21 ? 2.146 -18.047 -6.414 1 93.81 21 GLY B O 1
ATOM 2452 N N . ILE B 1 22 ? 0.927 -19.812 -6.965 1 93.81 22 ILE B N 1
ATOM 2453 C CA . ILE B 1 22 ? 1.62 -20.859 -6.23 1 93.81 22 ILE B CA 1
ATOM 2454 C C . ILE B 1 22 ? 1.713 -22.125 -7.094 1 93.81 22 ILE B C 1
ATOM 2456 O O . ILE B 1 22 ? 0.71 -22.578 -7.648 1 93.81 22 ILE B O 1
ATOM 2460 N N . GLU B 1 23 ? 2.9 -22.594 -7.223 1 92.69 23 GLU B N 1
ATOM 2461 C CA . GLU B 1 23 ? 3.043 -23.812 -8.031 1 92.69 23 GLU B CA 1
ATOM 2462 C C . GLU B 1 23 ? 4.023 -24.781 -7.395 1 92.69 23 GLU B C 1
ATOM 2464 O O . GLU B 1 23 ? 5.066 -24.391 -6.875 1 92.69 23 GLU B O 1
ATOM 2469 N N . GLN B 1 24 ? 3.6 -25.969 -7.289 1 91.19 24 GLN B N 1
ATOM 2470 C CA . GLN B 1 24 ? 4.516 -27.078 -7.023 1 91.19 24 GLN B CA 1
ATOM 2471 C C . GLN B 1 24 ? 5.109 -27.625 -8.32 1 91.19 24 GLN B C 1
ATOM 2473 O O . GLN B 1 24 ? 4.383 -28.125 -9.172 1 91.19 24 GLN B O 1
ATOM 2478 N N . GLY B 1 25 ? 6.422 -27.547 -8.398 1 89.62 25 GLY B N 1
ATOM 2479 C CA . GLY B 1 25 ? 7.09 -28.031 -9.594 1 89.62 25 GLY B CA 1
ATOM 2480 C C . GLY B 1 25 ? 6.926 -29.531 -9.789 1 89.62 25 GLY B C 1
ATOM 2481 O O . GLY B 1 25 ? 6.832 -30.281 -8.82 1 89.62 25 GLY B O 1
ATOM 2482 N N . THR B 1 26 ? 6.883 -29.906 -11.016 1 83 26 THR B N 1
ATOM 2483 C CA . THR B 1 26 ? 6.848 -31.312 -11.398 1 83 26 THR B CA 1
ATOM 2484 C C . THR B 1 26 ? 8.156 -31.734 -12.047 1 83 26 THR B C 1
ATOM 2486 O O . THR B 1 26 ? 8.625 -31.094 -12.984 1 83 26 THR B O 1
ATOM 2489 N N . PRO B 1 27 ? 8.695 -32.844 -11.469 1 82.69 27 PRO B N 1
ATOM 2490 C CA . PRO B 1 27 ? 9.93 -33.312 -12.102 1 82.69 27 PRO B CA 1
ATOM 2491 C C . PRO B 1 27 ? 9.773 -33.5 -13.609 1 82.69 27 PRO B C 1
ATOM 2493 O O . PRO B 1 27 ? 8.805 -34.125 -14.047 1 82.69 27 PRO B O 1
ATOM 2496 N N . GLY B 1 28 ? 10.742 -33.031 -14.336 1 74.88 28 GLY B N 1
ATOM 2497 C CA . GLY B 1 28 ? 10.742 -33.219 -15.781 1 74.88 28 GLY B CA 1
ATOM 2498 C C . GLY B 1 28 ? 9.945 -32.156 -16.531 1 74.88 28 GLY B C 1
ATOM 2499 O O . GLY B 1 28 ? 9.906 -32.156 -17.766 1 74.88 28 GLY B O 1
ATOM 2500 N N . ALA B 1 29 ? 9.266 -31.359 -15.781 1 78.94 29 ALA B N 1
ATOM 2501 C CA . ALA B 1 29 ? 8.516 -30.266 -16.391 1 78.94 29 ALA B CA 1
ATOM 2502 C C . ALA B 1 29 ? 9.156 -28.922 -16.062 1 78.94 29 ALA B C 1
ATOM 2504 O O . ALA B 1 29 ? 9.766 -28.75 -15.016 1 78.94 29 ALA B O 1
ATOM 2505 N N . GLY B 1 30 ? 9.266 -28.094 -17.094 1 86.38 30 GLY B N 1
ATOM 2506 C CA . GLY B 1 30 ? 9.812 -26.766 -16.906 1 86.38 30 GLY B CA 1
ATOM 2507 C C . GLY B 1 30 ? 9.289 -25.766 -17.922 1 86.38 30 GLY B C 1
ATOM 2508 O O . GLY B 1 30 ? 8.297 -26.016 -18.594 1 86.38 30 GLY B O 1
ATOM 2509 N N . TYR B 1 31 ? 9.805 -24.625 -17.781 1 89.5 31 TYR B N 1
ATOM 2510 C CA . TYR B 1 31 ? 9.375 -23.547 -18.641 1 89.5 31 TYR B CA 1
ATOM 2511 C C . TYR B 1 31 ? 10.531 -23.047 -19.5 1 89.5 31 TYR B C 1
ATOM 2513 O O . TYR B 1 31 ? 11.68 -23.031 -19.062 1 89.5 31 TYR B O 1
ATOM 2521 N N . ASN B 1 32 ? 10.25 -22.766 -20.719 1 91.56 32 ASN B N 1
ATOM 2522 C CA . ASN B 1 32 ? 11.141 -22.141 -21.688 1 91.56 32 ASN B CA 1
ATOM 2523 C C . ASN B 1 32 ? 10.375 -21.203 -22.625 1 91.56 32 ASN B C 1
ATOM 2525 O O . ASN B 1 32 ? 9.625 -21.672 -23.484 1 91.56 32 ASN B O 1
ATOM 2529 N N . TYR B 1 33 ? 10.539 -19.891 -22.406 1 90.44 33 TYR B N 1
ATOM 2530 C CA . TYR B 1 33 ? 9.742 -18.969 -23.203 1 90.44 33 TYR B CA 1
ATOM 2531 C C . TYR B 1 33 ? 10.312 -17.547 -23.125 1 90.44 33 TYR B C 1
ATOM 2533 O O . TYR B 1 33 ? 11.227 -17.281 -22.328 1 90.44 33 TYR B O 1
ATOM 2541 N N . LYS B 1 34 ? 9.805 -16.719 -24 1 93.38 34 LYS B N 1
ATOM 2542 C CA . LYS B 1 34 ? 10.047 -15.281 -23.891 1 93.38 34 LYS B CA 1
ATOM 2543 C C . LYS B 1 34 ? 9.016 -14.609 -23 1 93.38 34 LYS B C 1
ATOM 2545 O O . LYS B 1 34 ? 7.809 -14.695 -23.25 1 93.38 34 LYS B O 1
ATOM 2550 N N . VAL B 1 35 ? 9.469 -13.906 -22.078 1 94.25 35 VAL B N 1
ATOM 2551 C CA . VAL B 1 35 ? 8.586 -13.32 -21.062 1 94.25 35 VAL B CA 1
ATOM 2552 C C . VAL B 1 35 ? 7.742 -12.211 -21.703 1 94.25 35 VAL B C 1
ATOM 2554 O O . VAL B 1 35 ? 8.273 -11.305 -22.344 1 94.25 35 VAL B O 1
ATOM 2557 N N . GLU B 1 36 ? 6.441 -12.297 -21.484 1 91.56 36 GLU B N 1
ATOM 2558 C CA . GLU B 1 36 ? 5.523 -11.281 -22 1 91.56 36 GLU B CA 1
ATOM 2559 C C . GLU B 1 36 ? 5.066 -10.336 -20.891 1 91.56 36 GLU B C 1
ATOM 2561 O O . GLU B 1 36 ? 4.793 -9.164 -21.141 1 91.56 36 GLU B O 1
ATOM 2566 N N . LYS B 1 37 ? 4.98 -10.852 -19.766 1 91.69 37 LYS B N 1
ATOM 2567 C CA . LYS B 1 37 ? 4.539 -10.062 -18.609 1 91.69 37 LYS B CA 1
ATOM 2568 C C . LYS B 1 37 ? 5.582 -9.008 -18.25 1 91.69 37 LYS B C 1
ATOM 2570 O O . LYS B 1 37 ? 6.77 -9.18 -18.516 1 91.69 37 LYS B O 1
ATOM 2575 N N . ASN B 1 38 ? 5.141 -7.934 -17.609 1 94 38 ASN B N 1
ATOM 2576 C CA . ASN B 1 38 ? 6.031 -6.82 -17.297 1 94 38 ASN B CA 1
ATOM 2577 C C . ASN B 1 38 ? 7.098 -7.227 -16.281 1 94 38 ASN B C 1
ATOM 2579 O O . ASN B 1 38 ? 8.289 -7.133 -16.562 1 94 38 ASN B O 1
ATOM 2583 N N . ALA B 1 39 ? 6.707 -7.617 -15.109 1 96.31 39 ALA B N 1
ATOM 2584 C CA . ALA B 1 39 ? 7.594 -8.078 -14.047 1 96.31 39 ALA B CA 1
ATOM 2585 C C . ALA B 1 39 ? 6.914 -9.133 -13.18 1 96.31 39 ALA B C 1
ATOM 2587 O O . ALA B 1 39 ? 5.75 -8.984 -12.805 1 96.31 39 ALA B O 1
ATOM 2588 N N . VAL B 1 40 ? 7.605 -10.266 -12.984 1 96.88 40 VAL B N 1
ATOM 2589 C CA . VAL B 1 40 ? 7.098 -11.344 -12.148 1 96.88 40 VAL B CA 1
ATOM 2590 C C . VAL B 1 40 ? 8.188 -11.805 -11.18 1 96.88 40 VAL B C 1
ATOM 2592 O O . VAL B 1 40 ? 9.211 -12.336 -11.602 1 96.88 40 VAL B O 1
ATOM 2595 N N . ILE B 1 41 ? 7.969 -11.625 -9.875 1 98.12 41 ILE B N 1
ATOM 2596 C CA . ILE B 1 41 ? 8.961 -12.023 -8.891 1 98.12 41 ILE B CA 1
ATOM 2597 C C . ILE B 1 41 ? 8.562 -13.359 -8.266 1 98.12 41 ILE B C 1
ATOM 2599 O O . ILE B 1 41 ? 7.395 -13.57 -7.922 1 98.12 41 ILE B O 1
ATOM 2603 N N . HIS B 1 42 ? 9.523 -14.273 -8.148 1 97.88 42 HIS B N 1
ATOM 2604 C CA . HIS B 1 42 ? 9.305 -15.617 -7.609 1 97.88 42 HIS B CA 1
ATOM 2605 C C . HIS B 1 42 ? 10.07 -15.82 -6.309 1 97.88 42 HIS B C 1
ATOM 2607 O O . HIS B 1 42 ? 11.211 -15.367 -6.184 1 97.88 42 HIS B O 1
ATOM 2613 N N . TYR B 1 43 ? 9.461 -16.438 -5.375 1 98.5 43 TYR B N 1
ATOM 2614 C CA . TYR B 1 43 ? 10.102 -16.922 -4.16 1 98.5 43 TYR B CA 1
ATOM 2615 C C . TYR B 1 43 ? 10.008 -18.438 -4.066 1 98.5 43 TYR B C 1
ATOM 2617 O O . TYR B 1 43 ? 8.914 -19 -4.152 1 98.5 43 TYR B O 1
ATOM 2625 N N . ILE B 1 44 ? 11.172 -19.062 -3.863 1 98.44 44 ILE B N 1
ATOM 2626 C CA . ILE B 1 44 ? 11.211 -20.516 -3.748 1 98.44 44 ILE B CA 1
ATOM 2627 C C . ILE B 1 44 ? 11.055 -20.922 -2.285 1 98.44 44 ILE B C 1
ATOM 2629 O O . ILE B 1 44 ? 11.953 -20.703 -1.473 1 98.44 44 ILE B O 1
ATOM 2633 N N . SER B 1 45 ? 9.953 -21.609 -1.983 1 97.75 45 SER B N 1
ATOM 2634 C CA . SER B 1 45 ? 9.648 -21.938 -0.594 1 97.75 45 SER B CA 1
ATOM 2635 C C . SER B 1 45 ? 10.164 -23.312 -0.222 1 97.75 45 SER B C 1
ATOM 2637 O O . SER B 1 45 ? 10.32 -23.625 0.96 1 97.75 45 SER B O 1
ATOM 2639 N N . LYS B 1 46 ? 10.312 -24.188 -1.171 1 97.12 46 LYS B N 1
ATOM 2640 C CA . LYS B 1 46 ? 10.805 -25.547 -1.003 1 97.12 46 LYS B CA 1
ATOM 2641 C C . LYS B 1 46 ? 11.531 -26.031 -2.252 1 97.12 46 LYS B C 1
ATOM 2643 O O . LYS B 1 46 ? 11.266 -25.547 -3.357 1 97.12 46 LYS B O 1
ATOM 2648 N N . GLY B 1 47 ? 12.453 -26.969 -1.979 1 96.62 47 GLY B N 1
ATOM 2649 C CA . GLY B 1 47 ? 13.07 -27.656 -3.094 1 96.62 47 GLY B CA 1
ATOM 2650 C C . GLY B 1 47 ? 14.102 -26.828 -3.826 1 96.62 47 GLY B C 1
ATOM 2651 O O . GLY B 1 47 ? 14.695 -25.922 -3.246 1 96.62 47 GLY B O 1
ATOM 2652 N N . SER B 1 48 ? 14.391 -27.312 -5.055 1 96.94 48 SER B N 1
ATOM 2653 C CA . SER B 1 48 ? 15.438 -26.672 -5.848 1 96.94 48 SER B CA 1
ATOM 2654 C C . SER B 1 48 ? 15.172 -26.812 -7.34 1 96.94 48 SER B C 1
ATOM 2656 O O . SER B 1 48 ? 14.281 -27.562 -7.746 1 96.94 48 SER B O 1
ATOM 2658 N N . GLY B 1 49 ? 15.969 -26.062 -8.133 1 96.62 49 GLY B N 1
ATOM 2659 C CA . GLY B 1 49 ? 15.898 -26.078 -9.586 1 96.62 49 GLY B CA 1
ATOM 2660 C C . GLY B 1 49 ? 16.953 -25.203 -10.25 1 96.62 49 GLY B C 1
ATOM 2661 O O . GLY B 1 49 ? 17.875 -24.75 -9.586 1 96.62 49 GLY B O 1
ATOM 2662 N N . THR B 1 50 ? 16.781 -25.172 -11.547 1 96.75 50 THR B N 1
ATOM 2663 C CA . THR B 1 50 ? 17.719 -24.344 -12.312 1 96.75 50 THR B CA 1
ATOM 2664 C C . THR B 1 50 ? 16.984 -23.219 -13.031 1 96.75 50 THR B C 1
ATOM 2666 O O . THR B 1 50 ? 15.852 -23.406 -13.5 1 96.75 50 THR B O 1
ATOM 2669 N N . PHE B 1 51 ? 17.594 -22.094 -13.055 1 96.81 51 PHE B N 1
ATOM 2670 C CA . PHE B 1 51 ? 17.109 -20.906 -13.758 1 96.81 51 PHE B CA 1
ATOM 2671 C C . PHE B 1 51 ? 18.156 -20.422 -14.758 1 96.81 51 PHE B C 1
ATOM 2673 O O . PHE B 1 51 ? 19.297 -20.141 -14.391 1 96.81 51 PHE B O 1
ATOM 2680 N N . LYS B 1 52 ? 17.766 -20.406 -15.992 1 96.25 52 LYS B N 1
ATOM 2681 C CA . LYS B 1 52 ? 18.672 -19.969 -17.047 1 96.25 52 LYS B CA 1
ATOM 2682 C C . LYS B 1 52 ? 18.219 -18.656 -17.672 1 96.25 52 LYS B C 1
ATOM 2684 O O . LYS B 1 52 ? 17.062 -18.531 -18.094 1 96.25 52 LYS B O 1
ATOM 2689 N N . ILE B 1 53 ? 19.062 -17.719 -17.672 1 92.75 53 ILE B N 1
ATOM 2690 C CA . ILE B 1 53 ? 18.844 -16.438 -18.328 1 92.75 53 ILE B CA 1
ATOM 2691 C C . ILE B 1 53 ? 20.109 -16 -19.062 1 92.75 53 ILE B C 1
ATOM 2693 O O . ILE B 1 53 ? 21.203 -16.062 -18.5 1 92.75 53 ILE B O 1
ATOM 2697 N N . ASN B 1 54 ? 19.984 -15.453 -20.312 1 84.31 54 ASN B N 1
ATOM 2698 C CA . ASN B 1 54 ? 21.109 -15.016 -21.125 1 84.31 54 ASN B CA 1
ATOM 2699 C C . ASN B 1 54 ? 22.25 -16.031 -21.109 1 84.31 54 ASN B C 1
ATOM 2701 O O . ASN B 1 54 ? 23.391 -15.672 -20.859 1 84.31 54 ASN B O 1
ATOM 2705 N N . ASP B 1 55 ? 21.984 -17.281 -21.156 1 85.69 55 ASP B N 1
ATOM 2706 C CA . ASP B 1 55 ? 22.906 -18.391 -21.297 1 85.69 55 ASP B CA 1
ATOM 2707 C C . ASP B 1 55 ? 23.625 -18.688 -19.969 1 85.69 55 ASP B C 1
ATOM 2709 O O . ASP B 1 55 ? 24.578 -19.469 -19.938 1 85.69 55 ASP B O 1
ATOM 2713 N N . LYS B 1 56 ? 23.344 -17.938 -19 1 92.81 56 LYS B N 1
ATOM 2714 C CA . LYS B 1 56 ? 23.844 -18.266 -17.656 1 92.81 56 LYS B CA 1
ATOM 2715 C C . LYS B 1 56 ? 22.844 -19.125 -16.891 1 92.81 56 LYS B C 1
ATOM 2717 O O . LYS B 1 56 ? 21.641 -18.875 -16.922 1 92.81 56 LYS B O 1
ATOM 2722 N N . ILE B 1 57 ? 23.422 -20.156 -16.25 1 96.06 57 ILE B N 1
ATOM 2723 C CA . ILE B 1 57 ? 22.594 -21.094 -15.508 1 96.06 57 ILE B CA 1
ATOM 2724 C C . ILE B 1 57 ? 22.812 -20.922 -14.008 1 96.06 57 ILE B C 1
ATOM 2726 O O . ILE B 1 57 ? 23.953 -20.922 -13.539 1 96.06 57 ILE B O 1
ATOM 2730 N N . TYR B 1 58 ? 21.766 -20.766 -13.273 1 96.62 58 TYR B N 1
ATOM 2731 C CA . TYR B 1 58 ? 21.797 -20.641 -11.82 1 96.62 58 TYR B CA 1
ATOM 2732 C C . TYR B 1 58 ? 21.078 -21.797 -11.156 1 96.62 58 TYR B C 1
ATOM 2734 O O . TYR B 1 58 ? 19.969 -22.172 -11.555 1 96.62 58 TYR B O 1
ATOM 2742 N N . THR B 1 59 ? 21.719 -22.406 -10.195 1 97.19 59 THR B N 1
ATOM 2743 C CA . THR B 1 59 ? 21.047 -23.375 -9.344 1 97.19 59 THR B CA 1
ATOM 2744 C C . THR B 1 59 ? 20.422 -22.688 -8.141 1 97.19 59 THR B C 1
ATOM 2746 O O . THR B 1 59 ? 21.109 -22.062 -7.344 1 97.19 59 THR B O 1
ATOM 2749 N N . LEU B 1 60 ? 19.141 -22.781 -8.039 1 97.75 60 LEU B N 1
ATOM 2750 C CA . LEU B 1 60 ? 18.406 -22.109 -6.969 1 97.75 60 LEU B CA 1
ATOM 2751 C C . LEU B 1 60 ? 17.719 -23.125 -6.055 1 97.75 60 LEU B C 1
ATOM 2753 O O . LEU B 1 60 ? 17.438 -24.25 -6.473 1 97.75 60 LEU B O 1
ATOM 2757 N N . LYS B 1 61 ? 17.484 -22.703 -4.801 1 97.81 61 LYS B N 1
ATOM 2758 C CA . LYS B 1 61 ? 16.891 -23.578 -3.789 1 97.81 61 LYS B CA 1
ATOM 2759 C C . LYS B 1 61 ? 16.031 -22.781 -2.82 1 97.81 61 LYS B C 1
ATOM 2761 O O . LYS B 1 61 ? 15.859 -21.562 -2.975 1 97.81 61 LYS B O 1
ATOM 2766 N N . LYS B 1 62 ? 15.445 -23.578 -1.912 1 97.88 62 LYS B N 1
ATOM 2767 C CA . LYS B 1 62 ? 14.648 -22.938 -0.873 1 97.88 62 LYS B CA 1
ATOM 2768 C C . LYS B 1 62 ? 15.352 -21.703 -0.312 1 97.88 62 LYS B C 1
ATOM 2770 O O . LYS B 1 62 ? 16.531 -21.766 0.052 1 97.88 62 LYS B O 1
ATOM 2775 N N . GLY B 1 63 ? 14.578 -20.594 -0.277 1 97.75 63 GLY B N 1
ATOM 2776 C CA . GLY B 1 63 ? 15.141 -19.375 0.259 1 97.75 63 GLY B CA 1
ATOM 2777 C C . GLY B 1 63 ? 15.641 -18.422 -0.817 1 97.75 63 GLY B C 1
ATOM 2778 O O . GLY B 1 63 ? 15.883 -17.234 -0.55 1 97.75 63 GLY B O 1
ATOM 2779 N N . ASP B 1 64 ? 15.75 -18.922 -1.991 1 98 64 ASP B N 1
ATOM 2780 C CA . ASP B 1 64 ? 16.141 -18.078 -3.119 1 98 64 ASP B CA 1
ATOM 2781 C C . ASP B 1 64 ? 14.914 -17.578 -3.881 1 98 64 ASP B C 1
ATOM 2783 O O . ASP B 1 64 ? 13.789 -17.984 -3.584 1 98 64 ASP B O 1
ATOM 2787 N N . GLY B 1 65 ? 15.156 -16.641 -4.801 1 97.94 65 GLY B N 1
ATOM 2788 C CA . GLY B 1 65 ? 14.133 -16.141 -5.707 1 97.94 65 GLY B CA 1
ATOM 2789 C C . GLY B 1 65 ? 14.695 -15.664 -7.035 1 97.94 65 GLY B C 1
ATOM 2790 O O . GLY B 1 65 ? 15.906 -15.734 -7.262 1 97.94 65 GLY B O 1
ATOM 2791 N N . PHE B 1 66 ? 13.859 -15.352 -7.895 1 97.88 66 PHE B N 1
ATOM 2792 C CA . PHE B 1 66 ? 14.242 -14.758 -9.172 1 97.88 66 PHE B CA 1
ATOM 2793 C C . PHE B 1 66 ? 13.125 -13.875 -9.711 1 97.88 66 PHE B C 1
ATOM 2795 O O . PHE B 1 66 ? 11.969 -13.992 -9.297 1 97.88 66 PHE B O 1
ATOM 2802 N N . ILE B 1 67 ? 13.469 -12.969 -10.57 1 97.88 67 ILE B N 1
ATOM 2803 C CA . ILE B 1 67 ? 12.492 -12.078 -11.188 1 97.88 67 ILE B CA 1
ATOM 2804 C C . ILE B 1 67 ? 12.555 -12.219 -12.711 1 97.88 67 ILE B C 1
ATOM 2806 O O . ILE B 1 67 ? 13.641 -12.336 -13.281 1 97.88 67 ILE B O 1
ATOM 2810 N N . LEU B 1 68 ? 11.391 -12.359 -13.312 1 96.75 68 LEU B N 1
ATOM 2811 C CA . LEU B 1 68 ? 11.234 -12.328 -14.766 1 96.75 68 LEU B CA 1
ATOM 2812 C C . LEU B 1 68 ? 10.82 -10.945 -15.242 1 96.75 68 LEU B C 1
ATOM 2814 O O . LEU B 1 68 ? 9.883 -10.352 -14.703 1 96.75 68 LEU B O 1
ATOM 2818 N N . LEU B 1 69 ? 11.469 -10.398 -16.25 1 96.12 69 LEU B N 1
ATOM 2819 C CA . LEU B 1 69 ? 11.141 -9.102 -16.828 1 96.12 69 LEU B CA 1
ATOM 2820 C C . LEU B 1 69 ? 10.758 -9.25 -18.297 1 96.12 69 LEU B C 1
ATOM 2822 O O . LEU B 1 69 ? 11.258 -10.133 -18.984 1 96.12 69 LEU B O 1
ATOM 2826 N N . LYS B 1 70 ? 9.961 -8.375 -18.688 1 95.19 70 LYS B N 1
ATOM 2827 C CA . LYS B 1 70 ? 9.461 -8.406 -20.062 1 95.19 70 LYS B CA 1
ATOM 2828 C C . LYS B 1 70 ? 10.609 -8.539 -21.062 1 95.19 70 LYS B C 1
ATOM 2830 O O . LYS B 1 70 ? 11.641 -7.879 -20.906 1 95.19 70 LYS B O 1
ATOM 2835 N N . ASP B 1 71 ? 10.461 -9.492 -22.016 1 94.19 71 ASP B N 1
ATOM 2836 C CA . ASP B 1 71 ? 11.305 -9.695 -23.203 1 94.19 71 ASP B CA 1
ATOM 2837 C C . ASP B 1 71 ? 12.523 -10.562 -22.859 1 94.19 71 ASP B C 1
ATOM 2839 O O . ASP B 1 71 ? 13.328 -10.875 -23.734 1 94.19 71 ASP B O 1
ATOM 2843 N N . MET B 1 72 ? 12.664 -10.953 -21.656 1 93.5 72 MET B N 1
ATOM 2844 C CA . MET B 1 72 ? 13.711 -11.906 -21.312 1 93.5 72 MET B CA 1
ATOM 2845 C C . MET B 1 72 ? 13.406 -13.281 -21.891 1 93.5 72 MET B C 1
ATOM 2847 O O . MET B 1 72 ? 12.258 -13.719 -21.922 1 93.5 72 MET B O 1
ATOM 2851 N N . ASN B 1 73 ? 14.43 -13.922 -22.391 1 94.38 73 ASN B N 1
ATOM 2852 C CA . ASN B 1 73 ? 14.352 -15.352 -22.672 1 94.38 73 ASN B CA 1
ATOM 2853 C C . ASN B 1 73 ? 14.773 -16.188 -21.469 1 94.38 73 ASN B C 1
ATOM 2855 O O . ASN B 1 73 ? 15.93 -16.125 -21.047 1 94.38 73 ASN B O 1
ATOM 2859 N N . VAL B 1 74 ? 13.836 -16.969 -20.938 1 94.69 74 VAL B N 1
ATOM 2860 C CA . VAL B 1 74 ? 14.125 -17.625 -19.672 1 94.69 74 VAL B CA 1
ATOM 2861 C C . VAL B 1 74 ? 13.82 -19.109 -19.781 1 94.69 74 VAL B C 1
ATOM 2863 O O . VAL B 1 74 ? 13.023 -19.531 -20.625 1 94.69 74 VAL B O 1
ATOM 2866 N N . GLU B 1 75 ? 14.523 -19.844 -18.969 1 95.25 75 GLU B N 1
ATOM 2867 C CA . GLU B 1 75 ? 14.25 -21.25 -18.734 1 95.25 75 GLU B CA 1
ATOM 2868 C C . GLU B 1 75 ? 14.383 -21.609 -17.25 1 95.25 75 GLU B C 1
ATOM 2870 O O . GLU B 1 75 ? 15.375 -21.25 -16.609 1 95.25 75 GLU B O 1
ATOM 2875 N N . TYR B 1 76 ? 13.461 -22.172 -16.688 1 94.12 76 TYR B N 1
ATOM 2876 C CA . TYR B 1 76 ? 13.625 -22.656 -15.328 1 94.12 76 TYR B CA 1
ATOM 2877 C C . TYR B 1 76 ? 12.953 -24.016 -15.148 1 94.12 76 TYR B C 1
ATOM 2879 O O . TYR B 1 76 ? 11.828 -24.234 -15.617 1 94.12 76 TYR B O 1
ATOM 2887 N N . ILE B 1 77 ? 13.711 -24.922 -14.57 1 93.69 77 ILE B N 1
ATOM 2888 C CA . ILE B 1 77 ? 13.383 -26.344 -14.484 1 93.69 77 ILE B CA 1
ATOM 2889 C C . ILE B 1 77 ? 13.531 -26.812 -13.047 1 93.69 77 ILE B C 1
ATOM 2891 O O . ILE B 1 77 ? 14.578 -26.625 -12.422 1 93.69 77 ILE B O 1
ATOM 2895 N N . PRO B 1 78 ? 12.414 -27.438 -12.523 1 93.69 78 PRO B N 1
ATOM 2896 C CA . PRO B 1 78 ? 12.539 -28 -11.172 1 93.69 78 PRO B CA 1
ATOM 2897 C C . PRO B 1 78 ? 13.516 -29.172 -11.109 1 93.69 78 PRO B C 1
ATOM 2899 O O . PRO B 1 78 ? 13.672 -29.906 -12.094 1 93.69 78 PRO B O 1
ATOM 2902 N N . SER B 1 79 ? 14.133 -29.328 -10 1 91.56 79 SER B N 1
ATOM 2903 C CA . SER B 1 79 ? 14.961 -30.516 -9.773 1 91.56 79 SER B CA 1
ATOM 2904 C C . SER B 1 79 ? 14.148 -31.797 -9.906 1 91.56 79 SER B C 1
ATOM 2906 O O . SER B 1 79 ? 12.977 -31.828 -9.523 1 91.56 79 SER B O 1
ATOM 2908 N N . ILE B 1 80 ? 14.797 -32.781 -10.391 1 83.62 80 ILE B N 1
ATOM 2909 C CA . ILE B 1 80 ? 14.125 -34.062 -10.562 1 83.62 80 ILE B CA 1
ATOM 2910 C C . ILE B 1 80 ? 13.852 -34.719 -9.203 1 83.62 80 ILE B C 1
ATOM 2912 O O . ILE B 1 80 ? 12.781 -35.281 -8.984 1 83.62 80 ILE B O 1
ATOM 2916 N N . ASP B 1 81 ? 14.766 -34.594 -8.344 1 82.44 81 ASP B N 1
ATOM 2917 C CA . ASP B 1 81 ? 14.695 -35.281 -7.062 1 82.44 81 ASP B CA 1
ATOM 2918 C C . ASP B 1 81 ? 13.906 -34.469 -6.039 1 82.44 81 ASP B C 1
ATOM 2920 O O . ASP B 1 81 ? 13.219 -35.031 -5.188 1 82.44 81 ASP B O 1
ATOM 2924 N N . ASP B 1 82 ? 14.062 -33.219 -6.105 1 90.25 82 ASP B N 1
ATOM 2925 C CA . ASP B 1 82 ? 13.414 -32.312 -5.141 1 90.25 82 ASP B CA 1
ATOM 2926 C C . ASP B 1 82 ? 12.875 -31.078 -5.82 1 90.25 82 ASP B C 1
ATOM 2928 O O . ASP B 1 82 ? 13.383 -29.969 -5.609 1 90.25 82 ASP B O 1
ATOM 2932 N N . PRO B 1 83 ? 11.836 -31.281 -6.555 1 91.69 83 PRO B N 1
ATOM 2933 C CA . PRO B 1 83 ? 11.297 -30.156 -7.32 1 91.69 83 PRO B CA 1
ATOM 2934 C C . PRO B 1 83 ? 10.812 -29.016 -6.43 1 91.69 83 PRO B C 1
ATOM 2936 O O . PRO B 1 83 ? 10.25 -29.266 -5.355 1 91.69 83 PRO B O 1
ATOM 2939 N N . TRP B 1 84 ? 11.016 -27.828 -6.883 1 95 84 TRP B N 1
ATOM 2940 C CA . TRP B 1 84 ? 10.719 -26.656 -6.062 1 95 84 TRP B CA 1
ATOM 2941 C C . TRP B 1 84 ? 9.227 -26.375 -6.043 1 95 84 TRP B C 1
ATOM 2943 O O . TRP B 1 84 ? 8.492 -26.812 -6.934 1 95 84 TRP B O 1
ATOM 2953 N N . LYS B 1 85 ? 8.797 -25.812 -4.961 1 95.62 85 LYS B N 1
ATOM 2954 C CA . LYS B 1 85 ? 7.547 -25.062 -4.844 1 95.62 85 LYS B CA 1
ATOM 2955 C C . LYS B 1 85 ? 7.801 -23.562 -4.754 1 95.62 85 LYS B C 1
ATOM 2957 O O . LYS B 1 85 ? 8.633 -23.109 -3.961 1 95.62 85 LYS B O 1
ATOM 2962 N N . TYR B 1 86 ? 7.168 -22.797 -5.586 1 95.12 86 TYR B N 1
ATOM 2963 C CA . TYR B 1 86 ? 7.422 -21.375 -5.5 1 95.12 86 TYR B CA 1
ATOM 2964 C C . TYR B 1 86 ? 6.121 -20.578 -5.551 1 95.12 86 TYR B C 1
ATOM 2966 O O . TYR B 1 86 ? 5.082 -21.109 -5.949 1 95.12 86 TYR B O 1
ATOM 2974 N N . TYR B 1 87 ? 6.172 -19.406 -5.004 1 97 87 TYR B N 1
ATOM 2975 C CA . TYR B 1 87 ? 5.152 -18.375 -5.027 1 97 87 TYR B CA 1
ATOM 2976 C C . TYR B 1 87 ? 5.574 -17.219 -5.93 1 97 87 TYR B C 1
ATOM 2978 O O . TYR B 1 87 ? 6.758 -16.875 -6.004 1 97 87 TYR B O 1
ATOM 2986 N N . TRP B 1 88 ? 4.605 -16.625 -6.645 1 96.06 88 TRP B N 1
ATOM 2987 C CA . TRP B 1 88 ? 5.059 -15.508 -7.457 1 96.06 88 TRP B CA 1
ATOM 2988 C C . TRP B 1 88 ? 4.012 -14.398 -7.492 1 96.06 88 TRP B C 1
ATOM 2990 O O . TRP B 1 88 ? 2.83 -14.648 -7.25 1 96.06 88 TRP B O 1
ATOM 3000 N N . ILE B 1 89 ? 4.438 -13.195 -7.695 1 96.81 89 ILE B N 1
ATOM 3001 C CA . ILE B 1 89 ? 3.641 -11.984 -7.863 1 96.81 89 ILE B CA 1
ATOM 3002 C C . ILE B 1 89 ? 3.992 -11.32 -9.188 1 96.81 89 ILE B C 1
ATOM 3004 O O . ILE B 1 89 ? 5.156 -11 -9.445 1 96.81 89 ILE B O 1
ATOM 3008 N N . GLY B 1 90 ? 3.029 -11.141 -10.07 1 95.12 90 GLY B N 1
ATOM 3009 C CA . GLY B 1 90 ? 3.197 -10.367 -11.281 1 95.12 90 GLY B CA 1
ATOM 3010 C C . GLY B 1 90 ? 2.604 -8.969 -11.188 1 95.12 90 GLY B C 1
ATOM 3011 O O . GLY B 1 90 ? 1.52 -8.789 -10.633 1 95.12 90 GLY B O 1
ATOM 3012 N N . PHE B 1 91 ? 3.295 -7.977 -11.672 1 93.75 91 PHE B N 1
ATOM 3013 C CA . PHE B 1 91 ? 2.818 -6.605 -11.547 1 93.75 91 PHE B CA 1
ATOM 3014 C C . PHE B 1 91 ? 3.295 -5.754 -12.719 1 93.75 91 PHE B C 1
ATOM 3016 O O . PHE B 1 91 ? 4.234 -6.133 -13.422 1 93.75 91 PHE B O 1
ATOM 3023 N N . SER B 1 92 ? 2.629 -4.668 -12.93 1 92.69 92 SER B N 1
ATOM 3024 C CA . SER B 1 92 ? 2.922 -3.752 -14.023 1 92.69 92 SER B CA 1
ATOM 3025 C C . SER B 1 92 ? 2.518 -2.324 -13.672 1 92.69 92 SER B C 1
ATOM 3027 O O . SER B 1 92 ? 1.898 -2.086 -12.633 1 92.69 92 SER B O 1
ATOM 3029 N N . GLY B 1 93 ? 2.891 -1.386 -14.547 1 90.44 93 GLY B N 1
ATOM 3030 C CA . GLY B 1 93 ? 2.59 0.027 -14.375 1 90.44 93 GLY B CA 1
ATOM 3031 C C . GLY B 1 93 ? 3.83 0.897 -14.312 1 90.44 93 GLY B C 1
ATOM 3032 O O . GLY B 1 93 ? 4.863 0.477 -13.789 1 90.44 93 GLY B O 1
ATOM 3033 N N . GLN B 1 94 ? 3.664 2.051 -14.688 1 88.44 94 GLN B N 1
ATOM 3034 C CA . GLN B 1 94 ? 4.797 2.961 -14.805 1 88.44 94 GLN B CA 1
ATOM 3035 C C . GLN B 1 94 ? 5.414 3.25 -13.438 1 88.44 94 GLN B C 1
ATOM 3037 O O . GLN B 1 94 ? 6.637 3.279 -13.297 1 88.44 94 GLN B O 1
ATOM 3042 N N . SER B 1 95 ? 4.578 3.479 -12.477 1 88.38 95 SER B N 1
ATOM 3043 C CA . SER B 1 95 ? 5.082 3.775 -11.141 1 88.38 95 SER B CA 1
ATOM 3044 C C . SER B 1 95 ? 5.898 2.613 -10.586 1 88.38 95 SER B C 1
ATOM 3046 O O . SER B 1 95 ? 6.984 2.816 -10.039 1 88.38 95 SER B O 1
ATOM 3048 N N . LEU B 1 96 ? 5.395 1.434 -10.812 1 91.75 96 LEU B N 1
ATOM 3049 C CA . LEU B 1 96 ? 6.062 0.259 -10.258 1 91.75 96 LEU B CA 1
ATOM 3050 C C . LEU B 1 96 ? 7.371 -0.017 -10.992 1 91.75 96 LEU B C 1
ATOM 3052 O O . LEU B 1 96 ? 8.344 -0.475 -10.391 1 91.75 96 LEU B O 1
ATOM 3056 N N . ASN B 1 97 ? 7.332 0.322 -12.258 1 91.94 97 ASN B N 1
ATOM 3057 C CA . ASN B 1 97 ? 8.57 0.204 -13.016 1 91.94 97 ASN B CA 1
ATOM 3058 C C . ASN B 1 97 ? 9.648 1.132 -12.469 1 91.94 97 ASN B C 1
ATOM 3060 O O . ASN B 1 97 ? 10.82 0.746 -12.375 1 91.94 97 ASN B O 1
ATOM 3064 N N . GLU B 1 98 ? 9.234 2.283 -12.141 1 89.31 98 GLU B N 1
ATOM 3065 C CA . GLU B 1 98 ? 10.18 3.238 -11.578 1 89.31 98 GLU B CA 1
ATOM 3066 C C . GLU B 1 98 ? 10.719 2.756 -10.234 1 89.31 98 GLU B C 1
ATOM 3068 O O . GLU B 1 98 ? 11.898 2.924 -9.938 1 89.31 98 GLU B O 1
ATOM 3073 N N . TYR B 1 99 ? 9.867 2.178 -9.445 1 91.25 99 TYR B N 1
ATOM 3074 C CA . TYR B 1 99 ? 10.297 1.642 -8.164 1 91.25 99 TYR B CA 1
ATOM 3075 C C . TYR B 1 99 ? 11.289 0.496 -8.352 1 91.25 99 TYR B C 1
ATOM 3077 O O . TYR B 1 99 ? 12.273 0.394 -7.621 1 91.25 99 TYR B O 1
ATOM 3085 N N . LEU B 1 100 ? 10.969 -0.338 -9.312 1 93 100 LEU B N 1
ATOM 3086 C CA . LEU B 1 100 ? 11.828 -1.484 -9.586 1 93 100 LEU B CA 1
ATOM 3087 C C . LEU B 1 100 ? 13.227 -1.031 -9.992 1 93 100 LEU B C 1
ATOM 3089 O O . LEU B 1 100 ? 14.219 -1.692 -9.68 1 93 100 LEU B O 1
ATOM 3093 N N . LYS B 1 101 ? 13.336 0.057 -10.664 1 91.88 101 LYS B N 1
ATOM 3094 C CA . LYS B 1 101 ? 14.609 0.583 -11.125 1 91.88 101 LYS B CA 1
ATOM 3095 C C . LYS B 1 101 ? 15.492 0.994 -9.953 1 91.88 101 LYS B C 1
ATOM 3097 O O . LYS B 1 101 ? 16.703 1.16 -10.109 1 91.88 101 LYS B O 1
ATOM 3102 N N . ARG B 1 102 ? 14.852 1.111 -8.828 1 91.06 102 ARG B N 1
ATOM 3103 C CA . ARG B 1 102 ? 15.586 1.501 -7.633 1 91.06 102 ARG B CA 1
ATOM 3104 C C . ARG B 1 102 ? 16.219 0.287 -6.957 1 91.06 102 ARG B C 1
ATOM 3106 O O . ARG B 1 102 ? 16.844 0.412 -5.902 1 91.06 102 ARG B O 1
ATOM 3113 N N . THR B 1 103 ? 16.062 -0.838 -7.469 1 94.44 103 THR B N 1
ATOM 3114 C CA . THR B 1 103 ? 16.484 -2.074 -6.824 1 94.44 103 THR B CA 1
ATOM 3115 C C . THR B 1 103 ? 17.547 -2.777 -7.664 1 94.44 103 THR B C 1
ATOM 3117 O O . THR B 1 103 ? 17.5 -2.748 -8.898 1 94.44 103 THR B O 1
ATOM 3120 N N . SER B 1 104 ? 18.469 -3.455 -7.031 1 94.81 104 SER B N 1
ATOM 3121 C CA . SER B 1 104 ? 19.531 -4.168 -7.727 1 94.81 104 SER B CA 1
ATOM 3122 C C . SER B 1 104 ? 19.031 -5.484 -8.305 1 94.81 104 SER B C 1
ATOM 3124 O O . SER B 1 104 ? 19.734 -6.117 -9.109 1 94.81 104 SER B O 1
ATOM 3126 N N . ILE B 1 105 ? 17.844 -5.871 -8 1 93.81 105 ILE B N 1
ATOM 3127 C CA . ILE B 1 105 ? 17.328 -7.156 -8.461 1 93.81 105 ILE B CA 1
ATOM 3128 C C . ILE B 1 105 ? 17.109 -7.121 -9.969 1 93.81 105 ILE B C 1
ATOM 3130 O O . ILE B 1 105 ? 17.125 -8.156 -10.633 1 93.81 105 ILE B O 1
ATOM 3134 N N . ILE B 1 106 ? 16.859 -5.934 -10.453 1 91.44 106 ILE B N 1
ATOM 3135 C CA . ILE B 1 106 ? 16.609 -5.812 -11.883 1 91.44 106 ILE B CA 1
ATOM 3136 C C . ILE B 1 106 ? 17.891 -6.148 -12.656 1 91.44 106 ILE B C 1
ATOM 3138 O O . ILE B 1 106 ? 17.828 -6.531 -13.828 1 91.44 106 ILE B O 1
ATOM 3142 N N . ASP B 1 107 ? 19.016 -6.023 -12.008 1 90.75 107 ASP B N 1
ATOM 3143 C CA . ASP B 1 107 ? 20.312 -6.289 -12.648 1 90.75 107 ASP B CA 1
ATOM 3144 C C . ASP B 1 107 ? 20.703 -7.754 -12.492 1 90.75 107 ASP B C 1
ATOM 3146 O O . ASP B 1 107 ? 21.172 -8.383 -13.453 1 90.75 107 ASP B O 1
ATOM 3150 N N . SER B 1 108 ? 20.531 -8.383 -11.391 1 88.81 108 SER B N 1
ATOM 3151 C CA . SER B 1 108 ? 20.984 -9.742 -11.109 1 88.81 108 SER B CA 1
ATOM 3152 C C . SER B 1 108 ? 19.953 -10.766 -11.547 1 88.81 108 SER B C 1
ATOM 3154 O O . SER B 1 108 ? 20.297 -11.828 -12.07 1 88.81 108 SER B O 1
ATOM 3156 N N . CYS B 1 109 ? 18.656 -10.516 -11.344 1 92.25 109 CYS B N 1
ATOM 3157 C CA . CYS B 1 109 ? 17.469 -11.312 -11.664 1 92.25 109 CYS B CA 1
ATOM 3158 C C . CYS B 1 109 ? 17.344 -12.5 -10.719 1 92.25 109 CYS B C 1
ATOM 3160 O O . CYS B 1 109 ? 16.281 -13.125 -10.641 1 92.25 109 CYS B O 1
ATOM 3162 N N . VAL B 1 110 ? 18.5 -12.906 -10.117 1 96.25 110 VAL B N 1
ATOM 3163 C CA . VAL B 1 110 ? 18.469 -13.922 -9.07 1 96.25 110 VAL B CA 1
ATOM 3164 C C . VAL B 1 110 ? 18.578 -13.266 -7.699 1 96.25 110 VAL B C 1
ATOM 3166 O O . VAL B 1 110 ? 19.297 -12.281 -7.527 1 96.25 110 VAL B O 1
ATOM 3169 N N . ILE B 1 111 ? 17.859 -13.797 -6.777 1 96.56 111 ILE B N 1
ATOM 3170 C CA . ILE B 1 111 ? 17.75 -13.164 -5.465 1 96.56 111 ILE B CA 1
ATOM 3171 C C . ILE B 1 111 ? 18.078 -14.18 -4.375 1 96.56 111 ILE B C 1
ATOM 3173 O O . ILE B 1 111 ? 17.531 -15.289 -4.371 1 96.56 111 ILE B O 1
ATOM 3177 N N . ASN B 1 112 ? 18.891 -13.883 -3.498 1 95.81 112 ASN B N 1
ATOM 3178 C CA . ASN B 1 112 ? 19.125 -14.625 -2.264 1 95.81 112 ASN B CA 1
ATOM 3179 C C . ASN B 1 112 ? 18.578 -13.883 -1.047 1 95.81 112 ASN B C 1
ATOM 3181 O O . ASN B 1 112 ? 19.188 -12.906 -0.591 1 95.81 112 ASN B O 1
ATOM 3185 N N . PHE B 1 113 ? 17.531 -14.391 -0.513 1 96.44 113 PHE B N 1
ATOM 3186 C CA . PHE B 1 113 ? 16.906 -13.711 0.621 1 96.44 113 PHE B CA 1
ATOM 3187 C C . PHE B 1 113 ? 17.609 -14.086 1.922 1 96.44 113 PHE B C 1
ATOM 3189 O O . PHE B 1 113 ? 17.828 -15.266 2.205 1 96.44 113 PHE B O 1
ATOM 3196 N N . SER B 1 114 ? 17.938 -13.094 2.74 1 94.81 114 SER B N 1
ATOM 3197 C CA . SER B 1 114 ? 18.484 -13.359 4.062 1 94.81 114 SER B CA 1
ATOM 3198 C C . SER B 1 114 ? 17.422 -13.898 5.012 1 94.81 114 SER B C 1
ATOM 3200 O O . SER B 1 114 ? 16.234 -13.805 4.73 1 94.81 114 SER B O 1
ATOM 3202 N N . LYS B 1 115 ? 17.828 -14.43 6.082 1 93.5 115 LYS B N 1
ATOM 3203 C CA . LYS B 1 115 ? 16.906 -14.953 7.082 1 93.5 115 LYS B CA 1
ATOM 3204 C C . LYS B 1 115 ? 16.031 -13.852 7.664 1 93.5 115 LYS B C 1
ATOM 3206 O O . LYS B 1 115 ? 14.914 -14.109 8.117 1 93.5 115 LYS B O 1
ATOM 3211 N N . LYS B 1 116 ? 16.5 -12.633 7.57 1 95.69 116 LYS B N 1
ATOM 3212 C CA . LYS B 1 116 ? 15.781 -11.508 8.164 1 95.69 116 LYS B CA 1
ATOM 3213 C C . LYS B 1 116 ? 14.891 -10.812 7.137 1 95.69 116 LYS B C 1
ATOM 3215 O O . LYS B 1 116 ? 14.156 -9.883 7.473 1 95.69 116 LYS B O 1
ATOM 3220 N N . SER B 1 117 ? 14.992 -11.297 5.898 1 97.44 117 SER B N 1
ATOM 3221 C CA . SER B 1 117 ? 14.227 -10.648 4.84 1 97.44 117 SER B CA 1
ATOM 3222 C C . SER B 1 117 ? 12.727 -10.719 5.109 1 97.44 117 SER B C 1
ATOM 3224 O O . SER B 1 117 ? 12.219 -11.758 5.523 1 97.44 117 SER B O 1
ATOM 3226 N N . LYS B 1 118 ? 12 -9.617 4.832 1 97.88 118 LYS B N 1
ATOM 3227 C CA . LYS B 1 118 ? 10.555 -9.562 4.996 1 97.88 118 LYS B CA 1
ATOM 3228 C C . LYS B 1 118 ? 9.836 -9.93 3.699 1 97.88 118 LYS B C 1
ATOM 3230 O O . LYS B 1 118 ? 8.617 -10.125 3.689 1 97.88 118 LYS B O 1
ATOM 3235 N N . ILE B 1 119 ? 10.547 -10.07 2.664 1 98.25 119 ILE B N 1
ATOM 3236 C CA . ILE B 1 119 ? 9.992 -10.188 1.319 1 98.25 119 ILE B CA 1
ATOM 3237 C C . ILE B 1 119 ? 9.328 -11.547 1.149 1 98.25 119 ILE B C 1
ATOM 3239 O O . ILE B 1 119 ? 8.188 -11.633 0.7 1 98.25 119 ILE B O 1
ATOM 3243 N N . PRO B 1 120 ? 10 -12.656 1.552 1 98.44 120 PRO B N 1
ATOM 3244 C CA . PRO B 1 120 ? 9.406 -13.977 1.339 1 98.44 120 PRO B CA 1
ATOM 3245 C C . PRO B 1 120 ? 8.039 -14.125 2.004 1 98.44 120 PRO B C 1
ATOM 3247 O O . PRO B 1 120 ? 7.07 -14.523 1.354 1 98.44 120 PRO B O 1
ATOM 3250 N N . ASN B 1 121 ? 7.938 -13.742 3.201 1 98.25 121 ASN B N 1
ATOM 3251 C CA . ASN B 1 121 ? 6.672 -13.867 3.918 1 98.25 121 ASN B CA 1
ATOM 3252 C C . ASN B 1 121 ? 5.594 -12.977 3.309 1 98.25 121 ASN B C 1
ATOM 3254 O O . ASN B 1 121 ? 4.414 -13.336 3.309 1 98.25 121 ASN B O 1
ATOM 3258 N N . LEU B 1 122 ? 6.012 -11.844 2.898 1 98.56 122 LEU B N 1
ATOM 3259 C CA . LEU B 1 122 ? 5.055 -10.938 2.271 1 98.56 122 LEU B CA 1
ATOM 3260 C C . LEU B 1 122 ? 4.496 -11.539 0.987 1 98.56 122 LEU B C 1
ATOM 3262 O O . LEU B 1 122 ? 3.289 -11.477 0.738 1 98.56 122 LEU B O 1
ATOM 3266 N N . ILE B 1 123 ? 5.352 -12.148 0.148 1 97.81 123 ILE B N 1
ATOM 3267 C CA . ILE B 1 123 ? 4.922 -12.797 -1.085 1 97.81 123 ILE B CA 1
ATOM 3268 C C . ILE B 1 123 ? 3.943 -13.922 -0.759 1 97.81 123 ILE B C 1
ATOM 3270 O O . ILE B 1 123 ? 2.879 -14.023 -1.373 1 97.81 123 ILE B O 1
ATOM 3274 N N . ILE B 1 124 ? 4.273 -14.742 0.195 1 97.5 124 ILE B N 1
ATOM 3275 C CA . ILE B 1 124 ? 3.418 -15.844 0.617 1 97.5 124 ILE B CA 1
ATOM 3276 C C . ILE B 1 124 ? 2.07 -15.297 1.086 1 97.5 124 ILE B C 1
ATOM 3278 O O . ILE B 1 124 ? 1.019 -15.812 0.703 1 97.5 124 ILE B O 1
ATOM 3282 N N . ASP B 1 125 ? 2.119 -14.266 1.876 1 97.62 125 ASP B N 1
ATOM 3283 C CA . ASP B 1 125 ? 0.905 -13.648 2.402 1 97.62 125 ASP B CA 1
ATOM 3284 C C . ASP B 1 125 ? 0.008 -13.148 1.272 1 97.62 125 ASP B C 1
ATOM 3286 O O . ASP B 1 125 ? -1.206 -13.359 1.298 1 97.62 125 ASP B O 1
ATOM 3290 N N . MET B 1 126 ? 0.556 -12.469 0.335 1 96.25 126 MET B N 1
ATOM 3291 C CA . MET B 1 126 ? -0.205 -11.961 -0.8 1 96.25 126 MET B CA 1
ATOM 3292 C C . MET B 1 126 ? -0.894 -13.094 -1.551 1 96.25 126 MET B C 1
ATOM 3294 O O . MET B 1 126 ? -2.07 -12.992 -1.9 1 96.25 126 MET B O 1
ATOM 3298 N N . CYS B 1 127 ? -0.166 -14.148 -1.798 1 94.5 127 CYS B N 1
ATOM 3299 C CA . CYS B 1 127 ? -0.736 -15.289 -2.508 1 94.5 127 CYS B CA 1
ATOM 3300 C C . CYS B 1 127 ? -1.855 -15.93 -1.696 1 94.5 127 CYS B C 1
ATOM 3302 O O . CYS B 1 127 ? -2.869 -16.359 -2.256 1 94.5 127 CYS B O 1
ATOM 3304 N N . ASN B 1 128 ? -1.677 -16 -0.442 1 94.31 128 ASN B N 1
ATOM 3305 C CA . ASN B 1 128 ? -2.715 -16.578 0.406 1 94.31 128 ASN B CA 1
ATOM 3306 C C . ASN B 1 128 ? -3.975 -15.711 0.4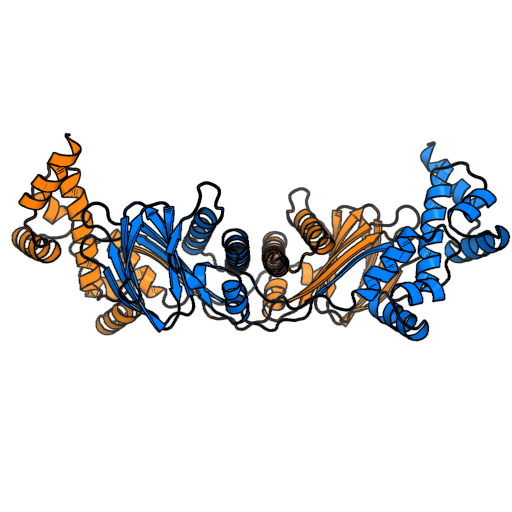15 1 94.31 128 ASN B C 1
ATOM 3308 O O . ASN B 1 128 ? -5.09 -16.234 0.414 1 94.31 128 ASN B O 1
ATOM 3312 N N . ILE B 1 129 ? -3.793 -14.438 0.48 1 92.62 129 ILE B N 1
ATOM 3313 C CA . ILE B 1 129 ? -4.934 -13.531 0.375 1 92.62 129 ILE B CA 1
ATOM 3314 C C . ILE B 1 129 ? -5.637 -13.742 -0.963 1 92.62 129 ILE B C 1
ATOM 3316 O O . ILE B 1 129 ? -6.867 -13.828 -1.019 1 92.62 129 ILE B O 1
ATOM 3320 N N . SER B 1 130 ? -4.859 -13.805 -2.006 1 90.12 130 SER B N 1
ATOM 3321 C CA . SER B 1 130 ? -5.402 -14.008 -3.344 1 90.12 130 SER B CA 1
ATOM 3322 C C . SER B 1 130 ? -6.172 -15.32 -3.432 1 90.12 130 SER B C 1
ATOM 3324 O O . SER B 1 130 ? -7.191 -15.406 -4.125 1 90.12 130 SER B O 1
ATOM 3326 N N . LYS B 1 131 ? -5.648 -16.375 -2.758 1 88.62 131 LYS B N 1
ATOM 3327 C CA . LYS B 1 131 ? -6.285 -17.688 -2.768 1 88.62 131 LYS B CA 1
ATOM 3328 C C . LYS B 1 131 ? -7.699 -17.609 -2.193 1 88.62 131 LYS B C 1
ATOM 3330 O O . LYS B 1 131 ? -8.602 -18.312 -2.668 1 88.62 131 LYS B O 1
ATOM 3335 N N . LYS B 1 132 ? -7.918 -16.766 -1.254 1 88.44 132 LYS B N 1
ATOM 3336 C CA . LYS B 1 132 ? -9.219 -16.594 -0.607 1 88.44 132 LYS B CA 1
ATOM 3337 C C . LYS B 1 132 ? -9.883 -15.289 -1.029 1 88.44 132 LYS B C 1
ATOM 3339 O O . LYS B 1 132 ? -10.656 -14.703 -0.268 1 88.44 132 LYS B O 1
ATOM 3344 N N . TYR B 1 133 ? -9.555 -14.883 -2.098 1 84.06 133 TYR B N 1
ATOM 3345 C CA . TYR B 1 133 ? -9.945 -13.562 -2.58 1 84.06 133 TYR B CA 1
ATOM 3346 C C . TYR B 1 133 ? -11.453 -13.375 -2.508 1 84.06 133 TYR B C 1
ATOM 3348 O O . TYR B 1 133 ? -12.211 -14.203 -3.027 1 84.06 133 TYR B O 1
ATOM 3356 N N . ASP B 1 134 ? -11.828 -12.383 -1.806 1 80.62 134 ASP B N 1
ATOM 3357 C CA . ASP B 1 134 ? -13.227 -11.992 -1.67 1 80.62 134 ASP B CA 1
ATOM 3358 C C . ASP B 1 134 ? -13.469 -10.602 -2.238 1 80.62 134 ASP B C 1
ATOM 3360 O O . ASP B 1 134 ? -12.938 -9.609 -1.719 1 80.62 134 ASP B O 1
ATOM 3364 N N . GLN B 1 135 ? -14.234 -10.516 -3.178 1 74.19 135 GLN B N 1
ATOM 3365 C CA . GLN B 1 135 ? -14.469 -9.258 -3.889 1 74.19 135 GLN B CA 1
ATOM 3366 C C . GLN B 1 135 ? -15.234 -8.273 -3.016 1 74.19 135 GLN B C 1
ATOM 3368 O O . GLN B 1 135 ? -15.227 -7.066 -3.283 1 74.19 135 GLN B O 1
ATOM 3373 N N . THR B 1 136 ? -15.82 -8.773 -1.964 1 77.25 136 THR B N 1
ATOM 3374 C CA . THR B 1 136 ? -16.625 -7.91 -1.11 1 77.25 136 THR B CA 1
ATOM 3375 C C . THR B 1 136 ? -15.812 -7.391 0.069 1 77.25 136 THR B C 1
ATOM 3377 O O . THR B 1 136 ? -16.281 -6.523 0.815 1 77.25 136 THR B O 1
ATOM 3380 N N . SER B 1 137 ? -14.602 -7.855 0.242 1 81.44 137 SER B N 1
ATOM 3381 C CA . SER B 1 137 ? -13.805 -7.516 1.417 1 81.44 137 SER B CA 1
ATOM 3382 C C . SER B 1 137 ? -12.688 -6.543 1.063 1 81.44 137 SER B C 1
ATOM 3384 O O . SER B 1 137 ? -11.797 -6.293 1.876 1 81.44 137 SER B O 1
ATOM 3386 N N . SER B 1 138 ? -12.695 -5.926 -0.039 1 87.56 138 SER B N 1
ATOM 3387 C CA . SER B 1 138 ? -11.703 -4.965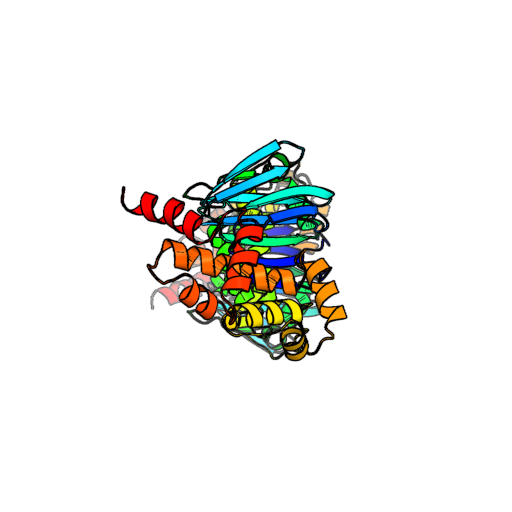 -0.51 1 87.56 138 SER B CA 1
ATOM 3388 C C . SER B 1 138 ? -10.312 -5.578 -0.542 1 87.56 138 SER B C 1
ATOM 3390 O O . SER B 1 138 ? -9.32 -4.91 -0.224 1 87.56 138 SER B O 1
ATOM 3392 N N . ASP B 1 139 ? -10.242 -6.941 -0.79 1 89.19 139 ASP B N 1
ATOM 3393 C CA . ASP B 1 139 ? -8.961 -7.625 -0.927 1 89.19 139 ASP B CA 1
ATOM 3394 C C . ASP B 1 139 ? -8.102 -6.977 -2.012 1 89.19 139 ASP B C 1
ATOM 3396 O O . ASP B 1 139 ? -6.875 -7.008 -1.939 1 89.19 139 ASP B O 1
ATOM 3400 N N . ASP B 1 140 ? -8.758 -6.383 -2.98 1 87.88 140 ASP B N 1
ATOM 3401 C CA . ASP B 1 140 ? -8.031 -5.691 -4.043 1 87.88 140 ASP B CA 1
ATOM 3402 C C . ASP B 1 140 ? -7.199 -4.543 -3.48 1 87.88 140 ASP B C 1
ATOM 3404 O O . ASP B 1 140 ? -6.043 -4.367 -3.861 1 87.88 140 ASP B O 1
ATOM 3408 N N . ILE B 1 141 ? -7.742 -3.764 -2.506 1 92 141 ILE B N 1
ATOM 3409 C CA . ILE B 1 141 ? -7.035 -2.654 -1.876 1 92 141 ILE B CA 1
ATOM 3410 C C . ILE B 1 141 ? -5.871 -3.191 -1.045 1 92 141 ILE B C 1
ATOM 3412 O O . ILE B 1 141 ? -4.75 -2.68 -1.131 1 92 141 ILE B O 1
ATOM 3416 N N . LEU B 1 142 ? -6.188 -4.223 -0.313 1 94.69 142 LEU B N 1
ATOM 3417 C CA . LEU B 1 142 ? -5.176 -4.812 0.556 1 94.69 142 LEU B CA 1
ATOM 3418 C C . LEU B 1 142 ? -4.004 -5.344 -0.261 1 94.69 142 LEU B C 1
ATOM 3420 O O . LEU B 1 142 ? -2.842 -5.125 0.094 1 94.69 142 LEU B O 1
ATOM 3424 N N . LEU B 1 143 ? -4.316 -5.992 -1.308 1 92.88 143 LEU B N 1
ATOM 3425 C CA . LEU B 1 143 ? -3.27 -6.566 -2.148 1 92.88 143 LEU B CA 1
ATOM 3426 C C . LEU B 1 143 ? -2.428 -5.469 -2.793 1 92.88 143 LEU B C 1
ATOM 3428 O O . LEU B 1 143 ? -1.214 -5.617 -2.945 1 92.88 143 LEU B O 1
ATOM 3432 N N . LEU B 1 144 ? -3.023 -4.406 -3.154 1 93 144 LEU B N 1
ATOM 3433 C CA . LEU B 1 144 ? -2.264 -3.285 -3.697 1 93 144 LEU B CA 1
ATOM 3434 C C . LEU B 1 144 ? -1.372 -2.664 -2.627 1 93 144 LEU B C 1
ATOM 3436 O O . LEU B 1 144 ? -0.239 -2.27 -2.908 1 93 144 LEU B O 1
ATOM 3440 N N . SER B 1 145 ? -1.877 -2.516 -1.454 1 96.06 145 SER B N 1
ATOM 3441 C CA . SER B 1 145 ? -1.067 -2.074 -0.323 1 96.06 145 SER B CA 1
ATOM 3442 C C . SER B 1 145 ? 0.161 -2.959 -0.143 1 96.06 145 SER B C 1
ATOM 3444 O O . SER B 1 145 ? 1.284 -2.459 -0.046 1 96.06 145 SER B O 1
ATOM 3446 N N . LYS B 1 146 ? -0.079 -4.242 -0.143 1 97.06 146 LYS B N 1
ATOM 3447 C CA . LYS B 1 146 ? 1.003 -5.199 0.07 1 97.06 146 LYS B CA 1
ATOM 3448 C C . LYS B 1 146 ? 1.981 -5.191 -1.102 1 97.06 146 LYS B C 1
ATOM 3450 O O . LYS B 1 146 ? 3.18 -5.41 -0.917 1 97.06 146 LYS B O 1
ATOM 3455 N N . LEU B 1 147 ? 1.463 -4.977 -2.291 1 96.56 147 LEU B N 1
ATOM 3456 C CA . LEU B 1 147 ? 2.344 -4.867 -3.449 1 96.56 147 LEU B CA 1
ATOM 3457 C C . LEU B 1 147 ? 3.312 -3.699 -3.289 1 96.56 147 LEU B C 1
ATOM 3459 O O . LEU B 1 147 ? 4.512 -3.844 -3.543 1 96.56 147 LEU B O 1
ATOM 3463 N N . HIS B 1 148 ? 2.826 -2.525 -2.9 1 95.81 148 HIS B N 1
ATOM 3464 C CA . HIS B 1 148 ? 3.707 -1.391 -2.65 1 95.81 148 HIS B CA 1
ATOM 3465 C C . HIS B 1 148 ? 4.672 -1.683 -1.506 1 95.81 148 HIS B C 1
ATOM 3467 O O . HIS B 1 148 ? 5.84 -1.292 -1.557 1 95.81 148 HIS B O 1
ATOM 3473 N N . LEU B 1 149 ? 4.195 -2.311 -0.513 1 97.56 149 LEU B N 1
ATOM 3474 C CA . LEU B 1 149 ? 5.062 -2.697 0.594 1 97.56 149 LEU B CA 1
ATOM 3475 C C . LEU B 1 149 ? 6.172 -3.627 0.116 1 97.56 149 LEU B C 1
ATOM 3477 O O . LEU B 1 149 ? 7.32 -3.502 0.549 1 97.56 149 LEU B O 1
ATOM 3481 N N . LEU B 1 150 ? 5.781 -4.555 -0.733 1 97.94 150 LEU B N 1
ATOM 3482 C CA . LEU B 1 150 ? 6.75 -5.469 -1.33 1 97.94 150 LEU B CA 1
ATOM 3483 C C . LEU B 1 150 ? 7.859 -4.699 -2.039 1 97.94 150 LEU B C 1
ATOM 3485 O O . LEU B 1 150 ? 9.047 -4.953 -1.807 1 97.94 150 LEU B O 1
ATOM 3489 N N . LEU B 1 151 ? 7.477 -3.762 -2.84 1 96.31 151 LEU B N 1
ATOM 3490 C CA . LEU B 1 151 ? 8.461 -2.99 -3.596 1 96.31 151 LEU B CA 1
ATOM 3491 C C . LEU B 1 151 ? 9.297 -2.123 -2.666 1 96.31 151 LEU B C 1
ATOM 3493 O O . LEU B 1 151 ? 10.484 -1.907 -2.92 1 96.31 151 LEU B O 1
ATOM 3497 N N . TYR B 1 152 ? 8.695 -1.666 -1.6 1 96.38 152 TYR B N 1
ATOM 3498 C CA . TYR B 1 152 ? 9.445 -0.936 -0.584 1 96.38 152 TYR B CA 1
ATOM 3499 C C . TYR B 1 152 ? 10.547 -1.808 0.017 1 96.38 152 TYR B C 1
ATOM 3501 O O . TYR B 1 152 ? 11.703 -1.391 0.104 1 96.38 152 TYR B O 1
ATOM 3509 N N . TYR B 1 153 ? 10.188 -3.023 0.435 1 97.19 153 TYR B N 1
ATOM 3510 C CA . TYR B 1 153 ? 11.172 -3.918 1.044 1 97.19 153 TYR B CA 1
ATOM 3511 C C . TYR B 1 153 ? 12.242 -4.324 0.038 1 97.19 153 TYR B C 1
ATOM 3513 O O . TYR B 1 153 ? 13.414 -4.434 0.386 1 97.19 153 TYR B O 1
ATOM 3521 N N . ILE B 1 154 ? 11.844 -4.586 -1.182 1 97.06 154 ILE B N 1
ATOM 3522 C CA . ILE B 1 154 ? 12.828 -4.926 -2.203 1 97.06 154 ILE B CA 1
ATOM 3523 C C . ILE B 1 154 ? 13.82 -3.775 -2.363 1 97.06 154 ILE B C 1
ATOM 3525 O O . ILE B 1 154 ? 15.031 -3.996 -2.416 1 97.06 154 ILE B O 1
ATOM 3529 N N . SER B 1 155 ? 13.312 -2.576 -2.436 1 94.44 155 SER B N 1
ATOM 3530 C CA . SER B 1 155 ? 14.172 -1.41 -2.596 1 94.44 155 SER B CA 1
ATOM 3531 C C . SER B 1 155 ? 15.094 -1.237 -1.393 1 94.44 155 SER B C 1
ATOM 3533 O O . SER B 1 155 ? 16.234 -0.768 -1.534 1 94.44 155 SER B O 1
ATOM 3535 N N . SER B 1 156 ? 14.609 -1.568 -0.235 1 94.5 156 SER B N 1
ATOM 3536 C CA . SER B 1 156 ? 15.383 -1.402 0.99 1 94.5 156 SER B CA 1
ATOM 3537 C C . SER B 1 156 ? 16.438 -2.496 1.132 1 94.5 156 SER B C 1
ATOM 3539 O O . SER B 1 156 ? 17.562 -2.23 1.557 1 94.5 156 SER B O 1
ATOM 3541 N N . GLU B 1 157 ? 16.109 -3.723 0.806 1 96 157 GLU B N 1
ATOM 3542 C CA . GLU B 1 157 ? 17 -4.863 1.022 1 96 157 GLU B CA 1
ATOM 3543 C C . GLU B 1 157 ? 17.969 -5.035 -0.141 1 96 157 GLU B C 1
ATOM 3545 O O . GLU B 1 157 ? 19.062 -5.574 0.034 1 96 157 GLU B O 1
ATOM 3550 N N . PHE B 1 158 ? 17.562 -4.617 -1.284 1 95.94 158 PHE B N 1
ATOM 3551 C CA . PHE B 1 158 ? 18.391 -4.719 -2.477 1 95.94 158 PHE B CA 1
ATOM 3552 C C . PHE B 1 158 ? 18.484 -3.373 -3.188 1 95.94 158 PHE B C 1
ATOM 3554 O O . PHE B 1 158 ? 18.094 -3.25 -4.352 1 95.94 158 PHE B O 1
ATOM 3561 N N . PRO B 1 159 ? 19.125 -2.463 -2.504 1 93.44 159 PRO B N 1
ATOM 3562 C CA . PRO B 1 159 ? 19.125 -1.091 -3.02 1 93.44 159 PRO B CA 1
ATOM 3563 C C . PRO B 1 159 ? 20.062 -0.909 -4.215 1 93.44 159 PRO B C 1
ATOM 3565 O O . PRO B 1 159 ? 21.062 -1.62 -4.336 1 93.44 159 PRO B O 1
ATOM 3568 N N . LYS B 1 160 ? 19.641 -0.084 -5.027 1 91.88 160 LYS B N 1
ATOM 3569 C CA . LYS B 1 160 ? 20.453 0.461 -6.117 1 91.88 160 LYS B CA 1
ATOM 3570 C C . LYS B 1 160 ? 20.375 1.985 -6.145 1 91.88 160 LYS B C 1
ATOM 3572 O O . LYS B 1 160 ? 19.328 2.568 -5.883 1 91.88 160 LYS B O 1
ATOM 3577 N N . ALA B 1 161 ? 21.531 2.572 -6.449 1 84.69 161 ALA B N 1
ATOM 3578 C CA . ALA B 1 161 ? 21.531 4.031 -6.535 1 84.69 161 ALA B CA 1
ATOM 3579 C C . ALA B 1 161 ? 20.594 4.523 -7.625 1 84.69 161 ALA B C 1
ATOM 3581 O O . ALA B 1 161 ? 20.5 3.926 -8.695 1 84.69 161 ALA B O 1
ATOM 3582 N N . PHE B 1 162 ? 19.797 5.469 -7.234 1 80.69 162 PHE B N 1
ATOM 3583 C CA . PHE B 1 162 ? 18.891 6.074 -8.203 1 80.69 162 PHE B CA 1
ATOM 3584 C C . PHE B 1 162 ? 18.812 7.582 -8 1 80.69 162 PHE B C 1
ATOM 3586 O O . PHE B 1 162 ? 19.172 8.094 -6.941 1 80.69 162 PHE B O 1
ATOM 3593 N N . LYS B 1 163 ? 18.469 8.219 -9.141 1 78 163 LYS B N 1
ATOM 3594 C CA . LYS B 1 163 ? 18.203 9.656 -9.039 1 78 163 LYS B CA 1
ATOM 3595 C C . LYS B 1 163 ? 16.797 9.914 -8.5 1 78 163 LYS B C 1
ATOM 3597 O O . LYS B 1 163 ? 15.812 9.43 -9.055 1 78 163 LYS B O 1
ATOM 3602 N N . TYR B 1 164 ? 16.906 10.523 -7.32 1 69.88 164 TYR B N 1
ATOM 3603 C CA . TYR B 1 164 ? 15.586 10.805 -6.762 1 69.88 164 TYR B CA 1
ATOM 3604 C C . TYR B 1 164 ? 15.086 12.172 -7.203 1 69.88 164 TYR B C 1
ATOM 3606 O O . TYR B 1 164 ? 15.875 13.102 -7.383 1 69.88 164 TYR B O 1
ATOM 3614 N N . ASN B 1 165 ? 13.781 12.141 -7.637 1 67.31 165 ASN B N 1
ATOM 3615 C CA . ASN B 1 165 ? 13.109 13.414 -7.867 1 67.31 165 ASN B CA 1
ATOM 3616 C C . ASN B 1 165 ? 12.391 13.906 -6.613 1 67.31 165 ASN B C 1
ATOM 3618 O O . ASN B 1 165 ? 11.703 13.133 -5.941 1 67.31 165 ASN B O 1
ATOM 3622 N N . ASN B 1 166 ? 12.727 15.141 -6.234 1 71.19 166 ASN B N 1
ATOM 3623 C CA . ASN B 1 166 ? 12.047 15.727 -5.086 1 71.19 166 ASN B CA 1
ATOM 3624 C C . ASN B 1 166 ? 10.531 15.734 -5.273 1 71.19 166 ASN B C 1
ATOM 3626 O O . ASN B 1 166 ? 10.016 16.422 -6.164 1 71.19 166 ASN B O 1
ATOM 3630 N N . ASN B 1 167 ? 9.906 14.891 -4.516 1 76.69 167 ASN B N 1
ATOM 3631 C CA . ASN B 1 167 ? 8.461 14.812 -4.676 1 76.69 167 ASN B CA 1
ATOM 3632 C C . ASN B 1 167 ? 7.734 15.766 -3.727 1 76.69 167 ASN B C 1
ATOM 3634 O O . ASN B 1 167 ? 6.504 15.828 -3.723 1 76.69 167 ASN B O 1
ATOM 3638 N N . LEU B 1 168 ? 8.461 16.5 -2.945 1 79.44 168 LEU B N 1
ATOM 3639 C CA . LEU B 1 168 ? 7.859 17.484 -2.041 1 79.44 168 LEU B CA 1
ATOM 3640 C C . LEU B 1 168 ? 7.688 18.828 -2.73 1 79.44 168 LEU B C 1
ATOM 3642 O O . LEU B 1 168 ? 8.531 19.234 -3.533 1 79.44 168 LEU B O 1
ATOM 3646 N N . THR B 1 169 ? 6.59 19.375 -2.445 1 81.56 169 THR B N 1
ATOM 3647 C CA . THR B 1 169 ? 6.348 20.719 -2.988 1 81.56 169 THR B CA 1
ATOM 3648 C C . THR B 1 169 ? 6.066 21.703 -1.867 1 81.56 169 THR B C 1
ATOM 3650 O O . THR B 1 169 ? 5.621 21.328 -0.784 1 81.56 169 THR B O 1
ATOM 3653 N N . HIS B 1 170 ? 6.555 23 -2.107 1 81.62 170 HIS B N 1
ATOM 3654 C CA . HIS B 1 170 ? 6.309 24.109 -1.192 1 81.62 170 HIS B CA 1
ATOM 3655 C C . HIS B 1 170 ? 6.945 23.859 0.17 1 81.62 170 HIS B C 1
ATOM 3657 O O . HIS B 1 170 ? 6.328 24.109 1.206 1 81.62 170 HIS B O 1
ATOM 3663 N N . THR B 1 171 ? 8.078 23.297 0.11 1 86.12 171 THR B N 1
ATOM 3664 C CA . THR B 1 171 ? 8.789 22.938 1.337 1 86.12 171 THR B CA 1
ATOM 3665 C C . THR B 1 171 ? 9.07 24.188 2.172 1 86.12 171 THR B C 1
ATOM 3667 O O . THR B 1 171 ? 9.234 24.109 3.391 1 86.12 171 THR B O 1
ATOM 3670 N N . TYR B 1 172 ? 9.047 25.312 1.521 1 88.94 172 TYR B N 1
ATOM 3671 C CA . TYR B 1 172 ? 9.328 26.562 2.203 1 88.94 172 TYR B CA 1
ATOM 3672 C C . TYR B 1 172 ? 8.258 26.891 3.23 1 88.94 172 TYR B C 1
ATOM 3674 O O . TYR B 1 172 ? 8.523 27.562 4.23 1 88.94 172 TYR B O 1
ATOM 3682 N N . ILE B 1 173 ? 7.066 26.406 3.027 1 89.06 173 ILE B N 1
ATOM 3683 C CA . ILE B 1 173 ? 6.004 26.656 3.992 1 89.06 173 ILE B CA 1
ATOM 3684 C C . ILE B 1 173 ? 6.305 25.922 5.297 1 89.06 173 ILE B C 1
ATOM 3686 O O . ILE B 1 173 ? 6.219 26.5 6.379 1 89.06 173 ILE B O 1
ATOM 3690 N N . GLN B 1 174 ? 6.633 24.656 5.145 1 87.62 174 GLN B N 1
ATOM 3691 C CA . GLN B 1 174 ? 7.016 23.891 6.324 1 87.62 174 GLN B CA 1
ATOM 3692 C C . GLN B 1 174 ? 8.234 24.5 7.008 1 87.62 174 GLN B C 1
ATOM 3694 O O . GLN B 1 174 ? 8.297 24.562 8.242 1 87.62 174 GLN B O 1
ATOM 3699 N N . GLU B 1 175 ? 9.148 24.891 6.242 1 91.38 175 GLU B N 1
ATOM 3700 C CA . GLU B 1 175 ? 10.344 25.531 6.793 1 91.38 175 GLU B CA 1
ATOM 3701 C C . GLU B 1 175 ? 10 26.797 7.551 1 91.38 175 GLU B C 1
ATOM 3703 O O . GLU B 1 175 ? 10.523 27.047 8.641 1 91.38 175 GLU B O 1
ATOM 3708 N N . ALA B 1 176 ? 9.148 27.562 6.988 1 93.19 176 ALA B N 1
ATOM 3709 C CA . ALA B 1 176 ? 8.734 28.812 7.613 1 93.19 176 ALA B CA 1
ATOM 3710 C C . ALA B 1 176 ? 8.008 28.562 8.93 1 93.19 176 ALA B C 1
ATOM 3712 O O . ALA B 1 176 ? 8.297 29.188 9.945 1 93.19 176 ALA B O 1
ATOM 3713 N N . THR B 1 177 ? 7.059 27.672 8.883 1 92.06 177 THR B N 1
ATOM 3714 C CA . THR B 1 177 ? 6.309 27.359 10.094 1 92.06 177 THR B CA 1
ATOM 3715 C C . THR B 1 177 ? 7.223 26.781 11.172 1 92.06 177 THR B C 1
ATOM 3717 O O . THR B 1 177 ? 7.086 27.109 12.352 1 92.06 177 THR B O 1
ATOM 3720 N N . THR B 1 178 ? 8.133 25.953 10.781 1 91.5 178 THR B N 1
ATOM 3721 C CA . THR B 1 178 ? 9.102 25.406 11.719 1 91.5 178 THR B CA 1
ATOM 3722 C C . THR B 1 178 ? 9.945 26.516 12.344 1 91.5 178 THR B C 1
ATOM 3724 O O . THR B 1 178 ? 10.195 26.516 13.547 1 91.5 178 THR B O 1
ATOM 3727 N N . PHE B 1 179 ? 10.43 27.422 11.508 1 95.19 179 PHE B N 1
ATOM 3728 C CA . PHE B 1 179 ? 11.203 28.562 11.992 1 95.19 179 PHE B CA 1
ATOM 3729 C C . PHE B 1 179 ? 10.414 29.344 13.031 1 95.19 179 PHE B C 1
ATOM 3731 O O . PHE B 1 179 ? 10.93 29.672 14.102 1 95.19 179 PHE B O 1
ATOM 3738 N N . ILE B 1 180 ? 9.156 29.594 12.719 1 94.44 180 ILE B N 1
ATOM 3739 C CA . ILE B 1 180 ? 8.305 30.375 13.625 1 94.44 180 ILE B CA 1
ATOM 3740 C C . ILE B 1 180 ? 8.094 29.594 14.922 1 94.44 180 ILE B C 1
ATOM 3742 O O . ILE B 1 180 ? 8.258 30.141 16.016 1 94.44 180 ILE B O 1
ATOM 3746 N N . ASN B 1 181 ? 7.777 28.344 14.781 1 92.19 181 ASN B N 1
ATOM 3747 C CA . ASN B 1 181 ? 7.52 27.5 15.945 1 92.19 181 ASN B CA 1
ATOM 3748 C C . ASN B 1 181 ? 8.734 27.438 16.875 1 92.19 181 ASN B C 1
ATOM 3750 O O . ASN B 1 181 ? 8.578 27.344 18.094 1 92.19 181 ASN B O 1
ATOM 3754 N N . ASN B 1 182 ? 9.852 27.516 16.266 1 94.06 182 ASN B N 1
ATOM 3755 C CA . ASN B 1 182 ? 11.078 27.359 17.031 1 94.06 182 ASN B CA 1
ATOM 3756 C C . ASN B 1 182 ? 11.57 28.703 17.562 1 94.06 182 ASN B C 1
ATOM 3758 O O . ASN B 1 182 ? 12.414 28.734 18.469 1 94.06 182 ASN B O 1
ATOM 3762 N N . ASN B 1 183 ? 11.039 29.828 17.047 1 95.94 183 ASN B N 1
ATOM 3763 C CA . ASN B 1 183 ? 11.656 31.109 17.375 1 95.94 183 ASN B CA 1
ATOM 3764 C C . ASN B 1 183 ? 10.617 32.125 17.844 1 95.94 183 ASN B C 1
ATOM 3766 O O . ASN B 1 183 ? 10.945 33.281 18.062 1 95.94 183 ASN B O 1
ATOM 3770 N N . TYR B 1 184 ? 9.398 31.719 17.984 1 94.38 184 TYR B N 1
ATOM 3771 C CA . TYR B 1 184 ? 8.32 32.656 18.297 1 94.38 184 TYR B CA 1
ATOM 3772 C C . TYR B 1 184 ? 8.617 33.438 19.562 1 94.38 184 TYR B C 1
ATOM 3774 O O . TYR B 1 184 ? 8.086 34.531 19.781 1 94.38 184 TYR B O 1
ATOM 3782 N N . MET B 1 185 ? 9.453 32.906 20.469 1 95.62 185 MET B N 1
ATOM 3783 C CA . MET B 1 185 ? 9.758 33.5 21.75 1 95.62 185 MET B CA 1
ATOM 3784 C C . MET B 1 185 ? 10.664 34.719 21.578 1 95.62 185 MET B C 1
ATOM 3786 O O . MET B 1 185 ? 10.797 35.531 22.484 1 95.62 185 MET B O 1
ATOM 3790 N N . ASN B 1 186 ? 11.281 34.781 20.484 1 95.25 186 ASN B N 1
ATOM 3791 C CA . ASN B 1 186 ? 12.117 35.938 20.141 1 95.25 186 ASN B CA 1
ATOM 3792 C C . ASN B 1 186 ? 11.328 36.969 19.359 1 95.25 186 ASN B C 1
ATOM 3794 O O . ASN B 1 186 ? 10.258 36.688 18.828 1 95.25 186 ASN B O 1
ATOM 3798 N N . PRO B 1 187 ? 11.781 38.219 19.422 1 93 187 PRO B N 1
ATOM 3799 C CA . PRO B 1 187 ? 11.062 39.25 18.656 1 93 187 PRO B CA 1
ATOM 3800 C C . PRO B 1 187 ? 11.305 39.125 17.156 1 93 187 PRO B C 1
ATOM 3802 O O . PRO B 1 187 ? 11.719 40.125 16.531 1 93 187 PRO B O 1
ATOM 3805 N N . ILE B 1 188 ? 10.93 38.031 16.547 1 94.5 188 ILE B N 1
ATOM 3806 C CA . ILE B 1 188 ? 11.141 37.844 15.125 1 94.5 188 ILE B CA 1
ATOM 3807 C C . ILE B 1 188 ? 10.078 38.594 14.328 1 94.5 188 ILE B C 1
ATOM 3809 O O . ILE B 1 188 ? 8.945 38.75 14.789 1 94.5 188 ILE B O 1
ATOM 3813 N N . THR B 1 189 ? 10.43 39.031 13.164 1 94.38 189 THR B N 1
ATOM 3814 C CA . THR B 1 189 ? 9.508 39.719 12.258 1 94.38 189 THR B CA 1
ATOM 3815 C C . THR B 1 189 ? 9.156 38.812 11.07 1 94.38 189 THR B C 1
ATOM 3817 O O . THR B 1 189 ? 9.82 37.812 10.828 1 94.38 189 THR B O 1
ATOM 3820 N N . VAL B 1 190 ? 8.086 39.219 10.359 1 95.88 190 VAL B N 1
ATOM 3821 C CA . VAL B 1 190 ? 7.688 38.5 9.156 1 95.88 190 VAL B CA 1
ATOM 3822 C C . VAL B 1 190 ? 8.812 38.531 8.125 1 95.88 190 VAL B C 1
ATOM 3824 O O . VAL B 1 190 ? 9.016 37.562 7.379 1 95.88 190 VAL B O 1
ATOM 3827 N N . GLN B 1 191 ? 9.523 39.625 8.109 1 96.19 191 GLN B N 1
ATOM 3828 C CA . GLN B 1 191 ? 10.641 39.75 7.18 1 96.19 191 GLN B CA 1
ATOM 3829 C C . GLN B 1 191 ? 11.734 38.719 7.477 1 96.19 191 GLN B C 1
ATOM 3831 O O . GLN B 1 191 ? 12.297 38.125 6.555 1 96.19 191 GLN B O 1
ATOM 3836 N N . GLU B 1 192 ? 11.992 38.531 8.711 1 96.56 192 GLU B N 1
ATOM 3837 C CA . GLU B 1 192 ? 13.008 37.531 9.102 1 96.56 192 GLU B CA 1
ATOM 3838 C C . GLU B 1 192 ? 12.594 36.125 8.703 1 96.56 192 GLU B C 1
ATOM 3840 O O . GLU B 1 192 ? 13.43 35.312 8.312 1 96.56 192 GLU B O 1
ATOM 3845 N N . VAL B 1 193 ? 11.312 35.844 8.836 1 97 193 VAL B N 1
ATOM 3846 C CA . VAL B 1 193 ? 10.797 34.562 8.422 1 97 193 VAL B CA 1
ATOM 3847 C C . VAL B 1 193 ? 10.977 34.375 6.918 1 97 193 VAL B C 1
ATOM 3849 O O . VAL B 1 193 ? 11.445 33.344 6.453 1 97 193 VAL B O 1
ATOM 3852 N N . ALA B 1 194 ? 10.578 35.375 6.184 1 97.19 194 ALA B N 1
ATOM 3853 C CA . ALA B 1 194 ? 10.711 35.344 4.73 1 97.19 194 ALA B CA 1
ATOM 3854 C C . ALA B 1 194 ? 12.164 35.156 4.309 1 97.19 194 ALA B C 1
ATOM 3856 O O . ALA B 1 194 ? 12.461 34.375 3.414 1 97.19 194 ALA B O 1
ATOM 3857 N N . ASP B 1 195 ? 13.07 35.906 4.98 1 97.19 195 ASP B N 1
ATOM 3858 C CA . ASP B 1 195 ? 14.5 35.812 4.703 1 97.19 195 ASP B CA 1
ATOM 3859 C C . ASP B 1 195 ? 15 34.375 4.961 1 97.19 195 ASP B C 1
ATOM 3861 O O . ASP B 1 195 ? 15.812 33.844 4.195 1 97.19 195 ASP B O 1
ATOM 3865 N N . HIS B 1 196 ? 14.508 33.844 5.973 1 95.81 196 HIS B N 1
ATOM 3866 C CA . HIS B 1 196 ? 14.938 32.5 6.348 1 95.81 196 HIS B CA 1
ATOM 3867 C C . HIS B 1 196 ? 14.625 31.5 5.246 1 95.81 196 HIS B C 1
ATOM 3869 O O . HIS B 1 196 ? 15.398 30.562 5.02 1 95.81 196 HIS B O 1
ATOM 3875 N N . VAL B 1 197 ? 13.484 31.656 4.582 1 95.31 197 VAL B N 1
ATOM 3876 C CA . VAL B 1 197 ? 13.078 30.703 3.564 1 95.31 197 VAL B CA 1
ATOM 3877 C C . VAL B 1 197 ? 13.367 31.266 2.174 1 95.31 197 VAL B C 1
ATOM 3879 O O . VAL B 1 197 ? 12.883 30.719 1.172 1 95.31 197 VAL B O 1
ATOM 3882 N N . ASN B 1 198 ? 14.062 32.375 2.088 1 96.69 198 ASN B N 1
ATOM 3883 C CA . ASN B 1 198 ? 14.523 33 0.859 1 96.69 198 ASN B CA 1
ATOM 3884 C C . ASN B 1 198 ? 13.359 33.406 -0.045 1 96.69 198 ASN B C 1
ATOM 3886 O O . ASN B 1 198 ? 13.359 33.094 -1.236 1 96.69 198 ASN B O 1
ATOM 3890 N N . LEU B 1 199 ? 12.391 33.969 0.499 1 96.25 199 LEU B N 1
ATOM 3891 C CA . LEU B 1 199 ? 11.242 34.5 -0.234 1 96.25 199 LEU B CA 1
ATOM 3892 C C . LEU B 1 199 ? 11 35.969 0.107 1 96.25 199 LEU B C 1
ATOM 3894 O O . LEU B 1 199 ? 11.508 36.469 1.114 1 96.25 199 LEU B O 1
ATOM 3898 N N . SER B 1 200 ? 10.297 36.594 -0.72 1 96.94 200 SER B N 1
ATOM 3899 C CA . SER B 1 200 ? 9.812 37.906 -0.373 1 96.94 200 SER B CA 1
ATOM 3900 C C . SER B 1 200 ? 8.656 37.844 0.625 1 96.94 200 SER B C 1
ATOM 3902 O O . SER B 1 200 ? 7.953 36.844 0.694 1 96.94 200 SER B O 1
ATOM 3904 N N . ARG B 1 201 ? 8.531 38.906 1.327 1 95.69 201 ARG B N 1
ATOM 3905 C CA . ARG B 1 201 ? 7.441 39 2.293 1 95.69 201 ARG B CA 1
ATOM 3906 C C . ARG B 1 201 ? 6.09 38.844 1.604 1 95.69 201 ARG B C 1
ATOM 3908 O O . ARG B 1 201 ? 5.191 38.188 2.125 1 95.69 201 ARG B O 1
ATOM 3915 N N . SER B 1 202 ? 5.984 39.406 0.451 1 96.5 202 SER B N 1
ATOM 3916 C CA . SER B 1 202 ? 4.73 39.375 -0.294 1 96.5 202 SER B CA 1
ATOM 3917 C C . SER B 1 202 ? 4.395 37.938 -0.743 1 96.5 202 SER B C 1
ATOM 3919 O O . SER B 1 202 ? 3.246 37.5 -0.637 1 96.5 202 SER B O 1
ATOM 3921 N N . TYR B 1 203 ? 5.383 37.344 -1.255 1 95.5 203 TYR B N 1
ATOM 3922 C CA . TYR B 1 203 ? 5.156 35.969 -1.72 1 95.5 203 TYR B CA 1
ATOM 3923 C C . TYR B 1 203 ? 4.852 35.031 -0.551 1 95.5 203 TYR B C 1
ATOM 3925 O O . TYR B 1 203 ? 3.957 34.188 -0.642 1 95.5 203 TYR B O 1
ATOM 3933 N N . LEU B 1 204 ? 5.566 35.125 0.506 1 95.5 204 LEU B N 1
ATOM 3934 C CA . LEU B 1 204 ? 5.301 34.312 1.69 1 95.5 204 LEU B CA 1
ATOM 3935 C C . LEU B 1 204 ? 3.877 34.531 2.188 1 95.5 204 LEU B C 1
ATOM 3937 O O . LEU B 1 204 ? 3.189 33.562 2.547 1 95.5 204 LEU B O 1
ATOM 3941 N N . TYR B 1 205 ? 3.475 35.719 2.227 1 95.25 205 TYR B N 1
ATOM 3942 C CA . TYR B 1 205 ? 2.109 36.062 2.615 1 95.25 205 TYR B CA 1
ATOM 3943 C C . TYR B 1 205 ? 1.098 35.312 1.749 1 95.25 205 TYR B C 1
ATOM 3945 O O . TYR B 1 205 ? 0.193 34.656 2.266 1 95.25 205 TYR B O 1
ATOM 3953 N N . LYS B 1 206 ? 1.273 35.375 0.465 1 94.94 206 LYS B N 1
ATOM 3954 C CA . LYS B 1 206 ? 0.355 34.75 -0.474 1 94.94 206 LYS B CA 1
ATOM 3955 C C . LYS B 1 206 ? 0.311 33.25 -0.26 1 94.94 206 LYS B C 1
ATOM 3957 O O . LYS B 1 206 ? -0.757 32.625 -0.331 1 94.94 206 LYS B O 1
ATOM 3962 N N . MET B 1 207 ? 1.465 32.719 -0.001 1 91.5 207 MET B N 1
ATOM 3963 C CA . MET B 1 207 ? 1.557 31.266 0.157 1 91.5 207 MET B CA 1
ATOM 3964 C C . MET B 1 207 ? 0.921 30.828 1.47 1 91.5 207 MET B C 1
ATOM 3966 O O . MET B 1 207 ? 0.287 29.766 1.531 1 91.5 207 MET B O 1
ATOM 3970 N N . PHE B 1 208 ? 1.106 31.594 2.488 1 92.12 208 PHE B N 1
ATOM 3971 C CA . PHE B 1 208 ? 0.468 31.297 3.764 1 92.12 208 PHE B CA 1
ATOM 3972 C C . PHE B 1 208 ? -1.049 31.375 3.641 1 92.12 208 PHE B C 1
ATOM 3974 O O . PHE B 1 208 ? -1.763 30.484 4.113 1 92.12 208 PHE B O 1
ATOM 3981 N N . ILE B 1 209 ? -1.506 32.375 2.984 1 91 209 ILE B N 1
ATOM 3982 C CA . ILE B 1 209 ? -2.943 32.531 2.777 1 91 209 ILE B CA 1
ATOM 3983 C C . ILE B 1 209 ? -3.473 31.344 1.973 1 91 209 ILE B C 1
ATOM 3985 O O . ILE B 1 209 ? -4.473 30.719 2.348 1 91 209 ILE B O 1
ATOM 3989 N N . LYS B 1 210 ? -2.773 31.062 0.979 1 87.12 210 LYS B N 1
ATOM 3990 C CA . LYS B 1 210 ? -3.209 30.031 0.049 1 87.12 210 LYS B CA 1
ATOM 3991 C C . LYS B 1 210 ? -3.227 28.656 0.724 1 87.12 210 LYS B C 1
ATOM 3993 O O . LYS B 1 210 ? -4.152 27.875 0.518 1 87.12 210 LYS B O 1
ATOM 3998 N N . HIS B 1 211 ? -2.193 28.422 1.526 1 83.25 211 HIS B N 1
ATOM 3999 C CA . HIS B 1 211 ? -2.002 27.047 1.966 1 83.25 211 HIS B CA 1
ATOM 4000 C C . HIS B 1 211 ? -2.424 26.859 3.42 1 83.25 211 HIS B C 1
ATOM 4002 O O . HIS B 1 211 ? -2.754 25.75 3.846 1 83.25 211 HIS B O 1
ATOM 4008 N N . LEU B 1 212 ? -2.414 27.938 4.211 1 84.44 212 LEU B N 1
ATOM 4009 C CA . LEU B 1 212 ? -2.717 27.797 5.629 1 84.44 212 LEU B CA 1
ATOM 4010 C C . LEU B 1 212 ? -3.967 28.594 5.996 1 84.44 212 LEU B C 1
ATOM 4012 O O . LEU B 1 212 ? -4.48 28.469 7.109 1 84.44 212 LEU B O 1
ATOM 4016 N N . GLY B 1 213 ? -4.441 29.438 5.148 1 82.44 213 GLY B N 1
ATOM 4017 C CA . GLY B 1 213 ? -5.656 30.219 5.379 1 82.44 213 GLY B CA 1
ATOM 4018 C C . GLY B 1 213 ? -5.434 31.438 6.258 1 82.44 213 GLY B C 1
ATOM 4019 O O . GLY B 1 213 ? -6.391 32.062 6.695 1 82.44 213 GLY B O 1
ATOM 4020 N N . GLU B 1 214 ? -4.211 31.672 6.598 1 88.12 214 GLU B N 1
ATOM 4021 C CA . GLU B 1 214 ? -3.883 32.844 7.406 1 88.12 214 GLU B CA 1
ATOM 4022 C C . GLU B 1 214 ? -2.539 33.438 6.996 1 88.12 214 GLU B C 1
ATOM 4024 O O . GLU B 1 214 ? -1.729 32.781 6.352 1 88.12 214 GLU B O 1
ATOM 4029 N N . SER B 1 215 ? -2.342 34.656 7.332 1 93.69 215 SER B N 1
ATOM 4030 C CA . SER B 1 215 ? -1.089 35.312 7.004 1 93.69 215 SER B CA 1
ATOM 4031 C C . SER B 1 215 ? 0.042 34.844 7.914 1 93.69 215 SER B C 1
ATOM 4033 O O . SER B 1 215 ? -0.205 34.281 8.969 1 93.69 215 SER B O 1
ATOM 4035 N N . THR B 1 216 ? 1.258 35.188 7.453 1 95.06 216 THR B N 1
ATOM 4036 C CA . THR B 1 216 ? 2.436 34.875 8.25 1 95.06 216 THR B CA 1
ATOM 4037 C C . THR B 1 216 ? 2.373 35.562 9.609 1 95.06 216 THR B C 1
ATOM 4039 O O . THR B 1 216 ? 2.682 34.969 10.633 1 95.06 216 THR B O 1
ATOM 4042 N N . GLN B 1 217 ? 1.951 36.781 9.609 1 95.06 217 GLN B N 1
ATOM 4043 C CA . GLN B 1 217 ? 1.821 37.531 10.844 1 95.06 217 GLN B CA 1
ATOM 4044 C C . GLN B 1 217 ? 0.779 36.906 11.766 1 95.06 217 GLN B C 1
ATOM 4046 O O . GLN B 1 217 ? 1.014 36.781 12.969 1 95.06 217 GLN B O 1
ATOM 4051 N N . SER B 1 218 ? -0.368 36.656 11.195 1 93.38 218 SER B N 1
ATOM 4052 C CA . SER B 1 218 ? -1.425 36.031 11.984 1 93.38 218 SER B CA 1
ATOM 4053 C C . SER B 1 218 ? -0.962 34.688 12.586 1 93.38 218 SER B C 1
ATOM 4055 O O . SER B 1 218 ? -1.288 34.375 13.727 1 93.38 218 SER B O 1
ATOM 4057 N N . TYR B 1 219 ? -0.237 33.969 11.766 1 92.69 219 TYR B N 1
ATOM 4058 C CA . TYR B 1 219 ? 0.298 32.719 12.242 1 92.69 219 TYR B CA 1
ATOM 4059 C C . TYR B 1 219 ? 1.197 32.906 13.453 1 92.69 219 TYR B C 1
ATOM 4061 O O . TYR B 1 219 ? 1.077 32.188 14.453 1 92.69 219 TYR B O 1
ATOM 4069 N N . LEU B 1 220 ? 2.09 33.812 13.391 1 94.38 220 LEU B N 1
ATOM 4070 C CA . LEU B 1 220 ? 2.994 34.125 14.484 1 94.38 220 LEU B CA 1
ATOM 4071 C C . LEU B 1 220 ? 2.217 34.562 15.727 1 94.38 220 LEU B C 1
ATOM 4073 O O . LEU B 1 220 ? 2.498 34.094 16.828 1 94.38 220 LEU B O 1
ATOM 4077 N N . ILE B 1 221 ? 1.279 35.375 15.555 1 93.81 221 ILE B N 1
ATOM 4078 C CA . ILE B 1 221 ? 0.462 35.875 16.656 1 93.81 221 ILE B CA 1
ATOM 4079 C C . ILE B 1 221 ? -0.268 34.688 17.312 1 93.81 221 ILE B C 1
ATOM 4081 O O . ILE B 1 221 ? -0.277 34.562 18.547 1 93.81 221 ILE B O 1
ATOM 4085 N N . ASN B 1 222 ? -0.827 33.906 16.469 1 91 222 ASN B N 1
ATOM 4086 C CA . ASN B 1 222 ? -1.599 32.781 16.984 1 91 222 ASN B CA 1
ATOM 4087 C C . ASN B 1 222 ? -0.737 31.844 17.828 1 91 222 ASN B C 1
ATOM 4089 O O . ASN B 1 222 ? -1.187 31.344 18.859 1 91 222 ASN B O 1
ATOM 4093 N N . ILE B 1 223 ? 0.435 31.578 17.359 1 92.19 223 ILE B N 1
ATOM 4094 C CA . ILE B 1 223 ? 1.339 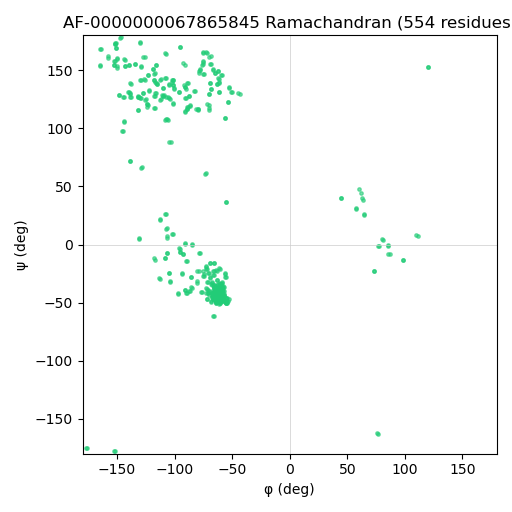30.719 18.125 1 92.19 223 ILE B CA 1
ATOM 4095 C C . ILE B 1 223 ? 1.658 31.359 19.469 1 92.19 223 ILE B C 1
ATOM 4097 O O . ILE B 1 223 ? 1.661 30.688 20.5 1 92.19 223 ILE B O 1
ATOM 4101 N N . ARG B 1 224 ? 1.942 32.562 19.469 1 94.19 224 ARG B N 1
ATOM 4102 C CA . ARG B 1 224 ? 2.273 33.281 20.703 1 94.19 224 ARG B CA 1
ATOM 4103 C C . ARG B 1 224 ? 1.088 33.281 21.656 1 94.19 224 ARG B C 1
ATOM 4105 O O . ARG B 1 224 ? 1.257 33.125 22.875 1 94.19 224 ARG B O 1
ATOM 4112 N N . MET B 1 225 ? -0.048 33.5 21.094 1 92.5 225 MET B N 1
ATOM 4113 C CA . MET B 1 225 ? -1.248 33.5 21.922 1 92.5 225 MET B CA 1
ATOM 4114 C C . MET B 1 225 ? -1.503 32.125 22.516 1 92.5 225 MET B C 1
ATOM 4116 O O . MET B 1 225 ? -1.908 31.984 23.672 1 92.5 225 MET B O 1
ATOM 4120 N N . TYR B 1 226 ? -1.278 31.141 21.734 1 90.56 226 TYR B N 1
ATOM 4121 C CA . TYR B 1 226 ? -1.428 29.766 22.203 1 90.56 226 TYR B CA 1
ATOM 4122 C C . TYR B 1 226 ? -0.467 29.484 23.359 1 90.56 226 TYR B C 1
ATOM 4124 O O . TYR B 1 226 ? -0.877 28.984 24.406 1 90.56 226 TYR B O 1
ATOM 4132 N N . LYS B 1 227 ? 0.736 29.781 23.141 1 93.44 227 LYS B N 1
ATOM 4133 C CA . LYS B 1 227 ? 1.747 29.547 24.172 1 93.44 227 LYS B CA 1
ATOM 4134 C C . LYS B 1 227 ? 1.456 30.375 25.422 1 93.44 227 LYS B C 1
ATOM 4136 O O . LYS B 1 227 ? 1.678 29.922 26.531 1 93.44 227 LYS B O 1
ATOM 4141 N N . SER B 1 228 ? 0.977 31.516 25.203 1 94.62 228 SER B N 1
ATOM 4142 C CA . SER B 1 228 ? 0.582 32.375 26.328 1 94.62 228 SER B CA 1
ATOM 4143 C C . SER B 1 228 ? -0.524 31.703 27.156 1 94.62 228 SER B C 1
ATOM 4145 O O . SER B 1 228 ? -0.486 31.719 28.375 1 94.62 228 SER B O 1
ATOM 4147 N N . SER B 1 229 ? -1.463 31.234 26.438 1 91.69 229 SER B N 1
ATOM 4148 C CA . SER B 1 229 ? -2.58 30.594 27.125 1 91.69 229 SER B CA 1
ATOM 4149 C C . SER B 1 229 ? -2.107 29.422 27.969 1 91.69 229 SER B C 1
ATOM 4151 O O . SER B 1 229 ? -2.613 29.203 29.078 1 91.69 229 SER B O 1
ATOM 4153 N N . ILE B 1 230 ? -1.159 28.672 27.547 1 91.25 230 ILE B N 1
ATOM 4154 C CA . ILE B 1 230 ? -0.603 27.547 28.281 1 91.25 230 ILE B CA 1
ATOM 4155 C C . ILE B 1 230 ? 0.107 28.031 29.531 1 91.25 230 ILE B C 1
ATOM 4157 O O . ILE B 1 230 ? -0.102 27.5 30.625 1 91.25 230 ILE B O 1
ATOM 4161 N N . LEU B 1 231 ? 0.879 29.062 29.297 1 94.44 231 LEU B N 1
ATOM 4162 C CA . LEU B 1 231 ? 1.631 29.609 30.422 1 94.44 231 LEU B CA 1
ATOM 4163 C C . LEU B 1 231 ? 0.69 30.188 31.469 1 94.44 231 LEU B C 1
ATOM 4165 O O . LEU B 1 231 ? 0.939 30.047 32.688 1 94.44 231 LEU B O 1
ATOM 4169 N N . LEU B 1 232 ? -0.35 30.812 31.047 1 93.56 232 LEU B N 1
ATOM 4170 C CA . LEU B 1 232 ? -1.314 31.406 31.969 1 93.56 232 LEU B CA 1
ATOM 4171 C C . LEU B 1 232 ? -2.025 30.312 32.781 1 93.56 232 LEU B C 1
ATOM 4173 O O . LEU B 1 232 ? -2.326 30.516 33.969 1 93.56 232 LEU B O 1
ATOM 4177 N N . LYS B 1 233 ? -2.223 29.234 32.125 1 90.69 233 LYS B N 1
ATOM 4178 C CA . LYS B 1 233 ? -2.936 28.141 32.781 1 90.69 233 LYS B CA 1
ATOM 4179 C C . LYS B 1 233 ? -2.01 27.344 33.688 1 90.69 233 LYS B C 1
ATOM 4181 O O . LYS B 1 233 ? -2.434 26.875 34.75 1 90.69 233 LYS B O 1
ATOM 4186 N N . GLU B 1 234 ? -0.777 27.25 33.344 1 92.31 234 GLU B N 1
ATOM 4187 C CA . GLU B 1 234 ? 0.073 26.25 34 1 92.31 234 GLU B CA 1
ATOM 4188 C C . GLU B 1 234 ? 1.085 26.891 34.938 1 92.31 234 GLU B C 1
ATOM 4190 O O . GLU B 1 234 ? 1.746 26.203 35.719 1 92.31 234 GLU B O 1
ATOM 4195 N N . THR B 1 235 ? 1.201 28.188 34.844 1 94.06 235 THR B N 1
ATOM 4196 C CA . THR B 1 235 ? 2.211 28.844 35.688 1 94.06 235 THR B CA 1
ATOM 4197 C C . THR B 1 235 ? 1.604 30.016 36.438 1 94.06 235 THR B C 1
ATOM 4199 O O . THR B 1 235 ? 0.444 30.375 36.25 1 94.06 235 THR B O 1
ATOM 4202 N N . SER B 1 236 ? 2.402 30.625 37.344 1 93.69 236 SER B N 1
ATOM 4203 C CA . SER B 1 236 ? 2.016 31.812 38.094 1 93.69 236 SER B CA 1
ATOM 4204 C C . SER B 1 236 ? 2.846 33.031 37.688 1 93.69 236 SER B C 1
ATOM 4206 O O . SER B 1 236 ? 2.961 34 38.438 1 93.69 236 SER B O 1
ATOM 4208 N N . LEU B 1 237 ? 3.389 32.938 36.531 1 95.94 237 LEU B N 1
ATOM 4209 C CA . LEU B 1 237 ? 4.195 34.031 36.031 1 95.94 237 LEU B CA 1
ATOM 4210 C C . LEU B 1 237 ? 3.354 35.312 35.875 1 95.94 237 LEU B C 1
ATOM 4212 O O . LEU B 1 237 ? 2.166 35.219 35.531 1 95.94 237 LEU B O 1
ATOM 4216 N N . SER B 1 238 ? 4.078 36.406 36.062 1 96.44 238 SER B N 1
ATOM 4217 C CA . SER B 1 238 ? 3.365 37.656 35.812 1 96.44 238 SER B CA 1
ATOM 4218 C C . SER B 1 238 ? 3.045 37.844 34.344 1 96.44 238 SER B C 1
ATOM 4220 O O . SER B 1 238 ? 3.652 37.219 33.469 1 96.44 238 SER B O 1
ATOM 4222 N N . ILE B 1 239 ? 2.113 38.719 34.062 1 96.25 239 ILE B N 1
ATOM 4223 C CA . ILE B 1 239 ? 1.719 39 32.688 1 96.25 239 ILE B CA 1
ATOM 4224 C C . ILE B 1 239 ? 2.924 39.531 31.906 1 96.25 239 ILE B C 1
ATOM 4226 O O . ILE B 1 239 ? 3.107 39.156 30.75 1 96.25 239 ILE B O 1
ATOM 4230 N N . ALA B 1 240 ? 3.695 40.312 32.562 1 96.5 240 ALA B N 1
ATOM 4231 C CA . ALA B 1 240 ? 4.887 40.875 31.938 1 96.5 240 ALA B CA 1
ATOM 4232 C C . ALA B 1 240 ? 5.891 39.75 31.594 1 96.5 240 ALA B C 1
ATOM 4234 O O . ALA B 1 240 ? 6.508 39.781 30.531 1 96.5 240 ALA B O 1
ATOM 4235 N N . GLU B 1 241 ? 6.059 38.875 32.438 1 97 241 GLU B N 1
ATOM 4236 C CA . GLU B 1 241 ? 6.969 37.75 32.219 1 97 241 GLU B CA 1
ATOM 4237 C C . GLU B 1 241 ? 6.484 36.906 31.062 1 97 241 GLU B C 1
ATOM 4239 O O . GLU B 1 241 ? 7.285 36.469 30.234 1 97 241 GLU B O 1
ATOM 4244 N N . ILE B 1 242 ? 5.227 36.625 31.047 1 97.38 242 ILE B N 1
ATOM 4245 C CA . ILE B 1 242 ? 4.641 35.812 29.984 1 97.38 242 ILE B CA 1
ATOM 4246 C C . ILE B 1 242 ? 4.801 36.531 28.641 1 97.38 242 ILE B C 1
ATOM 4248 O O . ILE B 1 242 ? 5.168 35.906 27.656 1 97.38 242 ILE B O 1
ATOM 4252 N N . ALA B 1 243 ? 4.516 37.781 28.641 1 97.12 243 ALA B N 1
ATOM 4253 C CA . ALA B 1 243 ? 4.688 38.562 27.422 1 97.12 243 ALA B CA 1
ATOM 4254 C C . ALA B 1 243 ? 6.098 38.406 26.859 1 97.12 243 ALA B C 1
ATOM 4256 O O . ALA B 1 243 ? 6.266 38.156 25.656 1 97.12 243 ALA B O 1
ATOM 4257 N N . ASN B 1 244 ? 7.051 38.531 27.734 1 96.12 244 ASN B N 1
ATOM 4258 C CA . ASN B 1 244 ? 8.445 38.406 27.328 1 96.12 244 ASN B CA 1
ATOM 4259 C C . ASN B 1 244 ? 8.766 37 26.828 1 96.12 244 ASN B C 1
ATOM 4261 O O . ASN B 1 244 ? 9.547 36.812 25.891 1 96.12 244 ASN B O 1
ATOM 4265 N N . LYS B 1 245 ? 8.219 36.062 27.406 1 96.5 245 LYS B N 1
ATOM 4266 C CA . LYS B 1 245 ? 8.508 34.656 27.094 1 96.5 245 LYS B CA 1
ATOM 4267 C C . LYS B 1 245 ? 7.941 34.281 25.719 1 96.5 245 LYS B C 1
ATOM 4269 O O . LYS B 1 245 ? 8.414 33.312 25.094 1 96.5 245 LYS B O 1
ATOM 4274 N N . VAL B 1 246 ? 6.965 35 25.344 1 96.5 246 VAL B N 1
ATOM 4275 C CA . VAL B 1 246 ? 6.344 34.594 24.078 1 96.5 246 VAL B CA 1
ATOM 4276 C C . VAL B 1 246 ? 6.73 35.594 22.984 1 96.5 246 VAL B C 1
ATOM 4278 O O . VAL B 1 246 ? 6.18 35.562 21.891 1 96.5 246 VAL B O 1
ATOM 4281 N N . GLY B 1 247 ? 7.625 36.562 23.281 1 95.56 247 GLY B N 1
ATOM 4282 C CA . GLY B 1 247 ? 8.258 37.312 22.219 1 95.56 247 GLY B CA 1
ATOM 4283 C C . GLY B 1 247 ? 7.82 38.781 22.172 1 95.56 247 GLY B C 1
ATOM 4284 O O . GLY B 1 247 ? 8.109 39.469 21.219 1 95.56 247 GLY B O 1
ATOM 4285 N N . TYR B 1 248 ? 7.074 39.219 23.156 1 95.75 248 TYR B N 1
ATOM 4286 C CA . TYR B 1 248 ? 6.684 40.625 23.234 1 95.75 248 TYR B CA 1
ATOM 4287 C C . TYR B 1 248 ? 7.535 41.375 24.25 1 95.75 248 TYR B C 1
ATOM 4289 O O . TYR B 1 248 ? 7.531 41.062 25.438 1 95.75 248 TYR B O 1
ATOM 4297 N N . SER B 1 249 ? 8.172 42.375 23.766 1 93.56 249 SER B N 1
ATOM 4298 C CA . SER B 1 249 ? 8.953 43.219 24.672 1 93.56 249 SER B CA 1
ATOM 4299 C C . SER B 1 249 ? 8.062 44.219 25.406 1 93.56 249 SER B C 1
ATOM 4301 O O . SER B 1 249 ? 8.422 44.688 26.484 1 93.56 249 SER B O 1
ATOM 4303 N N . ASP B 1 250 ? 6.961 44.5 24.844 1 94.69 250 ASP B N 1
ATOM 4304 C CA . ASP B 1 250 ? 6.004 45.438 25.422 1 94.69 250 ASP B CA 1
ATOM 4305 C C . ASP B 1 250 ? 4.789 44.719 26 1 94.69 250 ASP B C 1
ATOM 4307 O O . ASP B 1 250 ? 3.902 44.281 25.25 1 94.69 250 ASP B O 1
ATOM 4311 N N . PRO B 1 251 ? 4.707 44.688 27.281 1 95.06 251 PRO B N 1
ATOM 4312 C CA . PRO B 1 251 ? 3.586 43.969 27.906 1 95.06 251 PRO B CA 1
ATOM 4313 C C . PRO B 1 251 ? 2.234 44.594 27.562 1 95.06 251 PRO B C 1
ATOM 4315 O O . PRO B 1 251 ? 1.22 43.906 27.531 1 95.06 251 PRO B O 1
ATOM 4318 N N . LEU B 1 252 ? 2.266 45.875 27.359 1 95.69 252 LEU B N 1
ATOM 4319 C CA . LEU B 1 252 ? 1.012 46.531 27.016 1 95.69 252 LEU B CA 1
ATOM 4320 C C . LEU B 1 252 ? 0.512 46.062 25.656 1 95.69 252 LEU B C 1
ATOM 4322 O O . LEU B 1 252 ? -0.689 45.844 25.469 1 95.69 252 LEU B O 1
ATOM 4326 N N . LEU B 1 253 ? 1.437 46 24.734 1 95.69 253 LEU B N 1
ATOM 4327 C CA . LEU B 1 253 ? 1.082 45.5 23.422 1 95.69 253 LEU B CA 1
ATOM 4328 C C . LEU B 1 253 ? 0.595 44.062 23.5 1 95.69 253 LEU B C 1
ATOM 4330 O O . LEU B 1 253 ? -0.386 43.688 22.859 1 95.69 253 LEU B O 1
ATOM 4334 N N . PHE B 1 254 ? 1.29 43.281 24.281 1 96.81 254 PHE B N 1
ATOM 4335 C CA . PHE B 1 254 ? 0.875 41.906 24.516 1 96.81 254 PHE B CA 1
ATOM 4336 C C . PHE B 1 254 ? -0.551 41.844 25.047 1 96.81 254 PHE B C 1
ATOM 4338 O O . PHE B 1 254 ? -1.38 41.094 24.547 1 96.81 254 PHE B O 1
ATOM 4345 N N . SER B 1 255 ? -0.859 42.594 26.031 1 96.62 255 SER B N 1
ATOM 4346 C CA . SER B 1 255 ? -2.166 42.594 26.672 1 96.62 255 SER B CA 1
ATOM 4347 C C . SER B 1 255 ? -3.273 42.969 25.703 1 96.62 255 SER B C 1
ATOM 4349 O O . SER B 1 255 ? -4.352 42.375 25.719 1 96.62 255 SER B O 1
ATOM 4351 N N . LYS B 1 256 ? -2.973 43.906 24.891 1 96.88 256 LYS B N 1
ATOM 4352 C CA . LYS B 1 256 ? -3.943 44.344 23.875 1 96.88 256 LYS B CA 1
ATOM 4353 C C . LYS B 1 256 ? -4.238 43.219 22.891 1 96.88 256 LYS B C 1
ATOM 4355 O O . LYS B 1 256 ? -5.402 42.969 22.562 1 96.88 256 LYS B O 1
ATOM 4360 N N . ILE B 1 257 ? -3.213 42.625 22.375 1 95.31 257 ILE B N 1
ATOM 4361 C CA . ILE B 1 257 ? -3.355 41.594 21.391 1 95.31 257 ILE B CA 1
ATOM 4362 C C . ILE B 1 257 ? -4.051 40.375 22.016 1 95.31 257 ILE B C 1
ATOM 4364 O O . ILE B 1 257 ? -4.906 39.75 21.375 1 95.31 257 ILE B O 1
ATOM 4368 N N . PHE B 1 258 ? -3.67 40.031 23.25 1 95.38 258 PHE B N 1
ATOM 4369 C CA . PHE B 1 258 ? -4.293 38.906 23.953 1 95.38 258 PHE B CA 1
ATOM 4370 C C . PHE B 1 258 ? -5.789 39.125 24.109 1 95.38 258 PHE B C 1
ATOM 4372 O O . PHE B 1 258 ? -6.594 38.25 23.828 1 95.38 258 PHE B O 1
ATOM 4379 N N . SER B 1 259 ? -6.172 40.281 24.531 1 95.38 259 SER B N 1
ATOM 4380 C CA . SER B 1 259 ? -7.578 40.625 24.734 1 95.38 259 SER B CA 1
ATOM 4381 C C . SER B 1 259 ? -8.352 40.562 23.422 1 95.38 259 SER B C 1
ATOM 4383 O O . SER B 1 259 ? -9.5 40.094 23.391 1 95.38 259 SER B O 1
ATOM 4385 N N . LYS B 1 260 ? -7.75 41.031 22.406 1 93.94 260 LYS B N 1
ATOM 4386 C CA . LYS B 1 260 ? -8.391 40.969 21.094 1 93.94 260 LYS B CA 1
ATOM 4387 C C . LYS B 1 260 ? -8.57 39.531 20.641 1 93.94 260 LYS B C 1
ATOM 4389 O O . LYS B 1 260 ? -9.617 39.188 20.078 1 93.94 260 LYS B O 1
ATOM 4394 N N . HIS B 1 261 ? -7.582 38.719 20.859 1 90.12 261 HIS B N 1
ATOM 4395 C CA . HIS B 1 261 ? -7.57 37.344 20.391 1 90.12 261 HIS B CA 1
ATOM 4396 C C . HIS B 1 261 ? -8.57 36.5 21.156 1 90.12 261 HIS B C 1
ATOM 4398 O O . HIS B 1 261 ? -9.297 35.688 20.562 1 90.12 261 HIS B O 1
ATOM 4404 N N . PHE B 1 262 ? -8.68 36.625 22.484 1 89.38 262 PHE B N 1
ATOM 4405 C CA . PHE B 1 262 ? -9.469 35.719 23.344 1 89.38 262 PHE B CA 1
ATOM 4406 C C . PHE B 1 262 ? -10.742 36.438 23.797 1 89.38 262 PHE B C 1
ATOM 4408 O O . PHE B 1 262 ? -11.578 35.812 24.469 1 89.38 262 PHE B O 1
ATOM 4415 N N . SER B 1 263 ? -10.867 37.719 23.5 1 90.12 263 SER B N 1
ATOM 4416 C CA . SER B 1 263 ? -12.016 38.531 23.891 1 90.12 263 SER B CA 1
ATOM 4417 C C . SER B 1 263 ? -12.109 38.656 25.406 1 90.12 263 SER B C 1
ATOM 4419 O O . SER B 1 263 ? -13.211 38.719 25.969 1 90.12 263 SER B O 1
ATOM 4421 N N . MET B 1 264 ? -10.984 38.531 26.062 1 91.44 264 MET B N 1
ATOM 4422 C CA . MET B 1 264 ? -10.836 38.75 27.5 1 91.44 264 MET B CA 1
ATOM 4423 C C . MET B 1 264 ? -9.375 39.062 27.844 1 91.44 264 MET B C 1
ATOM 4425 O O . MET B 1 264 ? -8.469 38.688 27.094 1 91.44 264 MET B O 1
ATOM 4429 N N . SER B 1 265 ? -9.18 39.656 29 1 94.88 265 SER B N 1
ATOM 4430 C CA . SER B 1 265 ? -7.816 40 29.406 1 94.88 265 SER B CA 1
ATOM 4431 C C . SER B 1 265 ? -7.047 38.75 29.859 1 94.88 265 SER B C 1
ATOM 4433 O O . SER B 1 265 ? -7.645 37.75 30.234 1 94.88 265 SER B O 1
ATOM 4435 N N . ALA B 1 266 ? -5.734 38.875 29.781 1 95.06 266 ALA B N 1
ATOM 4436 C CA . ALA B 1 266 ? -4.875 37.781 30.234 1 95.06 266 ALA B CA 1
ATOM 4437 C C . ALA B 1 266 ? -5.156 37.438 31.688 1 95.06 266 ALA B C 1
ATOM 4439 O O . ALA B 1 266 ? -5.203 36.25 32.062 1 95.06 266 ALA B O 1
ATOM 4440 N N . SER B 1 267 ? -5.32 38.438 32.469 1 94.38 267 SER B N 1
ATOM 4441 C CA . SER B 1 267 ? -5.594 38.219 33.906 1 94.38 267 SER B CA 1
ATOM 4442 C C . SER B 1 267 ? -6.914 37.469 34.094 1 94.38 267 SER B C 1
ATOM 4444 O O . SER B 1 267 ? -7 36.562 34.938 1 94.38 267 SER B O 1
ATOM 4446 N N . LYS B 1 268 ? -7.898 37.906 33.438 1 93.94 268 LYS B N 1
ATOM 4447 C CA . LYS B 1 268 ? -9.195 37.219 33.5 1 93.94 268 LYS B CA 1
ATOM 4448 C C . LYS B 1 268 ? -9.109 35.781 33.031 1 93.94 268 LYS B C 1
ATOM 4450 O O . LYS B 1 268 ? -9.734 34.906 33.594 1 93.94 268 LYS B O 1
ATOM 4455 N N . TYR B 1 269 ? -8.398 35.656 31.922 1 92.06 269 TYR B N 1
ATOM 4456 C CA . TYR B 1 269 ? -8.203 34.312 31.375 1 92.06 269 TYR B CA 1
ATOM 4457 C C . TYR B 1 269 ? -7.59 33.406 32.406 1 92.06 269 TYR B C 1
ATOM 4459 O O . TYR B 1 269 ? -8.047 32.25 32.594 1 92.06 269 TYR B O 1
ATOM 4467 N N . ARG B 1 270 ? -6.551 33.781 33.031 1 91.88 270 ARG B N 1
ATOM 4468 C CA . ARG B 1 270 ? -5.895 33 34.094 1 91.88 270 ARG B CA 1
ATOM 4469 C C . ARG B 1 270 ? -6.875 32.656 35.188 1 91.88 270 ARG B C 1
ATOM 4471 O O . ARG B 1 270 ? -6.93 31.484 35.625 1 91.88 270 ARG B O 1
ATOM 4478 N N . LYS B 1 271 ? -7.59 33.594 35.656 1 91.06 271 LYS B N 1
ATOM 4479 C CA . LYS B 1 271 ? -8.539 33.375 36.75 1 91.06 271 LYS B CA 1
ATOM 4480 C C . LYS B 1 271 ? -9.578 32.312 36.375 1 91.06 271 LYS B C 1
ATOM 4482 O O . LYS B 1 271 ? -9.953 31.484 37.188 1 91.06 271 LYS B O 1
ATOM 4487 N N . SER B 1 272 ? -9.969 32.406 35.219 1 86.94 272 SER B N 1
ATOM 4488 C CA . SER B 1 272 ? -11.031 31.516 34.75 1 86.94 272 SER B CA 1
ATOM 4489 C C . SER B 1 272 ? -10.5 30.109 34.531 1 86.94 272 SER B C 1
ATOM 4491 O O . SER B 1 272 ? -11.25 29.125 34.625 1 86.94 272 SER B O 1
ATOM 4493 N N . HIS B 1 273 ? -9.273 29.906 34.25 1 82.5 273 HIS B N 1
ATOM 4494 C CA . HIS B 1 273 ? -8.781 28.609 33.812 1 82.5 273 HIS B CA 1
ATOM 4495 C C . HIS B 1 273 ? -7.855 27.984 34.844 1 82.5 273 HIS B C 1
ATOM 4497 O O . HIS B 1 273 ? -7.547 26.797 34.75 1 82.5 273 HIS B O 1
ATOM 4503 N N . GLN B 1 274 ? -7.152 28.688 35.625 1 75.94 274 GLN B N 1
ATOM 4504 C CA . GLN B 1 274 ? -6.391 28.125 36.75 1 75.94 274 GLN B CA 1
ATOM 4505 C C . GLN B 1 274 ? -7.312 27.656 37.875 1 75.94 274 GLN B C 1
ATOM 4507 O O . GLN B 1 274 ? -7 26.703 38.562 1 75.94 274 GLN B O 1
ATOM 4512 N N . LYS B 1 275 ? -8.312 28.406 38.188 1 61.19 275 LYS B N 1
ATOM 4513 C CA . LYS B 1 275 ? -9.234 28.031 39.281 1 61.19 275 LYS B CA 1
ATOM 4514 C C . LYS B 1 275 ? -9.852 26.656 39 1 61.19 275 LYS B C 1
ATOM 4516 O O . LYS B 1 275 ? -10.094 25.891 39.938 1 61.19 275 LYS B O 1
ATOM 4521 N N . ASN B 1 276 ? -10.133 26.312 37.844 1 53.72 276 ASN B N 1
ATOM 4522 C CA . ASN B 1 276 ? -10.836 25.078 37.5 1 53.72 276 ASN B CA 1
ATOM 4523 C C . ASN B 1 276 ? -9.922 23.859 37.625 1 53.72 276 ASN B C 1
ATOM 4525 O O . ASN B 1 276 ? -10.367 22.719 37.469 1 53.72 276 ASN B O 1
ATOM 4529 N N . LYS B 1 277 ? -8.625 23.859 37.5 1 52.03 277 LYS B N 1
ATOM 4530 C CA . LYS B 1 277 ? -7.676 22.812 37.844 1 52.03 277 LYS B CA 1
ATOM 4531 C C . LYS B 1 277 ? -7.68 22.547 39.375 1 52.03 277 LYS B C 1
ATOM 4533 O O . LYS B 1 277 ? -7.195 21.516 39.812 1 52.03 277 LYS B O 1
ATOM 4538 N N . LYS B 1 278 ? -7.836 23.516 40.344 1 44.09 278 LYS B N 1
ATOM 4539 C CA . LYS B 1 278 ? -7.805 23.25 41.781 1 44.09 278 LYS B CA 1
ATOM 4540 C C . LYS B 1 278 ? -9.07 22.547 42.219 1 44.09 278 LYS B C 1
ATOM 4542 O O . LYS B 1 278 ? -9.195 22.172 43.406 1 44.09 278 LYS B O 1
ATOM 4547 N N . CYS B 1 279 ? -10.227 22.578 41.531 1 37.69 279 CYS B N 1
ATOM 4548 C CA . CYS B 1 279 ? -11.289 21.75 42.094 1 37.69 279 CYS B CA 1
ATOM 4549 C C . CYS B 1 279 ? -11.227 20.328 41.531 1 37.69 279 CYS B C 1
ATOM 4551 O O . CYS B 1 279 ? -11 20.141 40.312 1 37.69 279 CYS B O 1
#

Solvent-accessible surface area (backbone atoms only — not comparable to full-atom values): 28618 Å² total; per-residue (Å²): 74,72,73,36,61,48,34,37,60,79,52,82,36,20,57,26,62,37,30,31,27,29,33,41,46,27,53,74,44,67,49,75,50,67,36,78,57,58,33,34,42,35,37,27,74,33,41,24,30,38,42,32,46,90,91,40,77,42,82,43,37,53,53,22,32,37,49,49,44,51,70,40,56,40,33,42,35,31,25,70,88,42,32,20,27,36,36,36,45,27,36,40,39,60,48,49,51,55,51,46,62,27,18,42,50,76,75,66,30,57,39,78,58,57,93,82,51,64,54,64,60,48,53,52,49,50,32,54,49,59,70,65,58,40,81,86,70,46,43,70,39,42,48,51,13,49,50,31,40,45,52,31,48,45,30,67,77,32,57,34,88,65,88,71,73,82,49,67,49,71,60,51,55,42,50,35,43,47,50,43,73,74,38,45,44,42,78,72,49,61,59,56,46,18,54,72,56,72,44,50,56,67,55,46,32,53,48,27,36,72,74,70,70,40,40,56,60,55,50,52,49,44,46,34,50,38,52,42,52,50,46,43,46,74,47,86,67,50,69,56,57,47,22,42,60,37,24,31,91,44,44,67,60,39,46,52,52,43,21,67,60,69,73,42,44,63,69,56,48,24,58,65,50,38,56,63,71,75,103,75,70,75,36,62,48,33,37,61,79,53,80,37,20,57,26,61,36,30,31,25,29,34,40,46,28,53,75,45,67,48,76,50,67,37,78,57,57,33,36,42,37,38,26,75,33,42,24,29,39,42,32,47,90,90,41,77,42,82,45,36,52,51,24,32,36,50,48,42,51,70,38,56,39,32,41,34,30,25,70,89,42,33,20,27,36,37,34,44,28,36,43,39,61,46,49,51,57,51,47,62,27,18,41,51,76,75,66,29,57,40,79,58,55,93,81,51,64,54,63,62,49,54,51,48,50,33,52,50,58,70,65,60,40,80,86,70,45,44,70,39,42,48,52,13,50,49,31,40,45,52,32,48,45,32,67,76,32,56,34,88,63,89,69,74,82,48,66,49,70,59,50,55,44,49,35,44,47,51,44,73,74,38,45,43,42,80,73,50,62,59,56,45,18,56,73,56,73,43,49,55,67,56,45,32,53,50,26,37,73,73,69,70,38,39,56,62,57,49,53,50,46,47,32,51,39,54,42,53,50,45,41,47,74,46,86,68,51,69,56,56,47,20,43,60,38,25,30,90,44,41,67,60,40,45,52,52,43,20,67,60,70,73,41,45,62,69,56,50,26,58,64,50,35,55,62,70,76,103

Sequence (558 aa):
MQILWNKYKSNNFEANLDECGIEQGTPGAGYNYKVEKNAVIHYISKGSGTFKINDKIYTLKKGDGFILLKDMNVEYIPSIDDP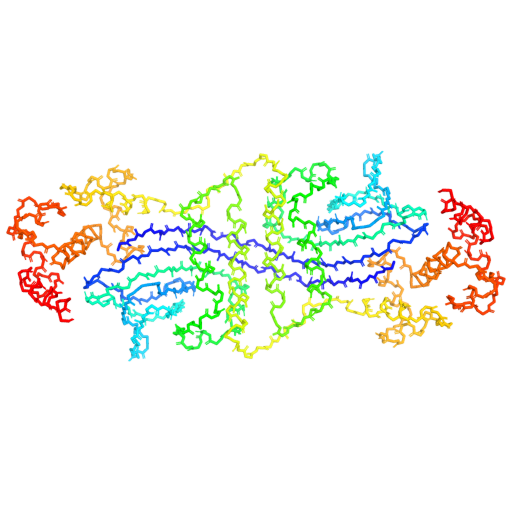WKYYWIGFSGQSLNEYLKRTSIIDSCVINFSKKSKIPNLIIDMCNISKKYDQTSSDDILLLSKLHLLLYYISSEFPKAFKYNNNLTHTYIQEATTFINNNYMNPITVQEVADHVNLSRSYLYKMFIKHLGESTQSYLINIRMYKSSILLKETSLSIAEIANKVGYSDPLLFSKIFSKHFSMSASKYRKSHQKNKKCMQILWNKYKSNNFEANLDECGIEQGTPGAGYNYKVEKNAVIHYISKGSGTFKINDKIYTLKKGDGFILLKDMNVEYIPSIDDPWKYYWIGFSGQSLNEYLKRTSIIDSCVINFSKKSKIPNLIIDMCNISKKYDQTSSDDILLLSKLHLLLYYISSEFPKAFKYNNNLTHTYIQEATTFINNNYMNPITVQEVADHVNLSRSYLYKMFIKHLGESTQSYLINIRMYKSSILLKETSLSIAEIANKVGYSDPLLFSKIFSKHFSMSASKYRKSHQKNKKC